Protein AF-0000000086681299 (afdb_homodimer)

Secondary structure (DSSP, 8-state):
-HHHHHHGGGG---HHHHHHHHHHHHTTTS--SEEEEEEE-TTT--EEEEEEES----HHHHHIIIIIS--TT-HHHHHHHS--EEEHHHHTTT-GGGSHHHHSGGGTTEEEEEEEEEEETTEEEEEEEEEEETTSPPP-HHHHHHHHHHHHHHHHHHHIIIIISPPP----------EEEEE-TTS-EEEEEHHHHHHHHTS-EESPPSSGGG-HHHHHHHHHHHHPPTTT-TT-GGGEEEEE-TTS-EEEEEEEEEESSSTT-EEEEEEEPPHHHHHHHHHHHTT--HHHHHHHHHHHTT--HHHHHHHTT--HHHHHHHHHHHHHHHT-SSHHHHHIIIIIHHHGGG--------GGGS---------/-HHHHHHGGGG---HHHHHHHHHHHHTTTS--SEEEEEEE-TTT--EEEEEEES----HHHHHIIIIIS--TT-HHHHHHHS--EEEHHHHTTT-GGGSHHHHSGGGTTEEEEEEEEEEETTEEEEEEEEEEETTSPPP-HHHHHHHHHHHHHHHHHHHIIIIISPPP----------EEEEE-TTS-EEEEEHHHHHHHHTS-EESPPSSGGG-HHHHHHHHHHHHPPTTT-TT-GGGEEEEE-TTS-EEEEEEEEEESSSTT-EEEEEEEPPHHHHHHHHHHHTT--HHHHHHHHHHHTT--HHHHHHHTT--HHHHHHHHHHHHHHHT-SSHHHHHIIIIIHHHGGG--------TTTS---------

Sequence (742 aa):
MRDDIARLDSHQLTWVEYTTAVADLLRPLIAFDAYCWHTVDPGTILFTGSVNRNIGCSGSWLAHHEYVVEDVNKWSFLAHSGRIVGATSIDTHGDPTRSTRHRSHESYGFGDELRVSLVVDGVYWGAAAFLRRADQPWFTEAEVRALFALAEAVGRGLRRSVVTQPAPIASAPANPGPGVVVFDERGQPESISEAAQRWIGELVEDPPPQRPSESKIVQAVAVRARLIPPGTDPLELSARARVRTRAGTWLLMYGTKLSGGPGGRTAVIIHPATPQDVAPVVALSYGLTDRESQVAMQCIQGRATKEIAQALAMSPYTVQDHLKSIFDKTGVRTRGELVGQIFLDHYATRWEAPASTPPGLLVRAITAGTPMRDDIARLDSHQLTWVEYTTAVADLLRPLIAFDAYCWHTVDPGTILFTGSVNRNIGCSGSWLAHHEYVVEDVNKWSFLAHSGRIVGATSIDTHGDPTRSTRHRSHESYGFGDELRVSLVVDGVYWGAAAFLRRADQPWFTEAEVRALFALAEAVGRGLRRSVVTQPAPIASAPANPGPGVVVFDERGQPESISEAAQRWIGELVEDPPPQRPSESKIVQAVAVRARLIPPGTDPLELSARARVRTRAGTWLLMYGTKLSGGPGGRTAVIIHPATPQDVAPVVALSYGLTDRESQVAMQCIQGRATKEIAQALAMSPYTVQDHLKSIFDKTGVRTRGELVGQIFLDHYATRWEAPASTPPGLLVRAITAGTP

Foldseek 3Di:
DLVVLLVVLVVLDALQVSVVVVVVVCCVVDPFDWKKKFWFFLVQRFTQAMAIDPADDWLLVVLCQQPPDDFPPRQVCLLPVVLQKDKLCVRVVRDSVRGPVCVDPRNPQWCMKIKGFQAELSTTTIIMMGTHGNVDDGDDPSSRVVCVVNRPSSSLSSLCSFQPRFFDPPQQPAFPFKWKWKADQVLHTDDIDPNLQVQLVQGHYVVRDPDSSRRNRNSNLQVLQLPDDPPPCVVQVSSWGWHAGNRGFTKIKHKHFDDPDDGRMIMIMIGTDALVRCLVSNCVSLVQDPVLSLLLVCLLVVDDLVRSCVVVVHDSVVSVVSVVVSCVSQVHDDSVVSNCSSHVSNPVNNPDDDPPPPVPVPPPDPPPDDD/DLVVLLVVLVVLDALQVSVVVVVVVCCVVDPFDWKKKFWFFLVQRFTQAMAIDPADDWLLVVLCQQPPDDFPPRQVCLLVVVLQKDKQCVRVVRDSVRGPVCVDPRNPQWCMKIKGFAAELSTTTIIMIGTHGNVDDGDDPVSRVVCVVNRPSSSLSSLCSFQPRFFDPPQQPAFPFKWKWKADQVLHTDDIDPNLQVQLVQGHYVVRDPDSSRRNRNSNLQVLQLPDDPPPCVVQVSSWGWHAGNRGFTKIKHKHFDDPDDGRMIMIMIGTDALVRCLVSNCVSLVQDPVLSLLLSCLLVVDDLVRSCVVVVHDSVVSVVSVVVSCVSQVHDDSVVSNCSSHVSNPVNNPDDPPPPPPPPPPPPPPPDDD

Structure (mmCIF, N/CA/C/O backbone):
data_AF-0000000086681299-model_v1
#
loop_
_entity.id
_entity.type
_entity.pdbx_description
1 polymer 'Helix-turn-helix transcriptional regulator'
#
loop_
_atom_site.group_PDB
_atom_site.id
_atom_site.type_symbol
_atom_site.label_atom_id
_atom_site.label_alt_id
_atom_site.label_comp_id
_atom_site.label_asym_id
_atom_site.label_entity_id
_atom_site.label_seq_id
_atom_site.pdbx_PDB_ins_code
_atom_site.Cartn_x
_atom_site.Cartn_y
_atom_site.Cartn_z
_atom_site.occupancy
_atom_site.B_iso_or_equiv
_atom_site.auth_seq_id
_atom_site.auth_comp_id
_atom_site.auth_asym_id
_atom_site.auth_atom_id
_atom_site.pdbx_PDB_model_num
ATOM 1 N N . MET A 1 1 ? -11.977 41.406 11.5 1 86.19 1 MET A N 1
ATOM 2 C CA . MET A 1 1 ? -10.977 40.5 10.898 1 86.19 1 MET A CA 1
ATOM 3 C C . MET A 1 1 ? -11.391 39.031 11.039 1 86.19 1 MET A C 1
ATOM 5 O O . MET A 1 1 ? -11.352 38.281 10.062 1 86.19 1 MET A O 1
ATOM 9 N N . ARG A 1 2 ? -11.914 38.719 12.188 1 86.38 2 ARG A N 1
ATOM 10 C CA . ARG A 1 2 ? -12.391 37.344 12.391 1 86.38 2 ARG A CA 1
ATOM 11 C C . ARG A 1 2 ? -13.516 37.031 11.422 1 86.38 2 ARG A C 1
ATOM 13 O O . ARG A 1 2 ? -13.531 35.938 10.82 1 86.38 2 ARG A O 1
ATOM 20 N N . ASP A 1 3 ? -14.336 38 11.273 1 88.19 3 ASP A N 1
ATOM 21 C CA . ASP A 1 3 ? -15.469 37.812 10.367 1 88.19 3 ASP A CA 1
ATOM 22 C C . ASP A 1 3 ? -14.992 37.719 8.922 1 88.19 3 ASP A C 1
ATOM 24 O O . ASP A 1 3 ? -15.547 36.938 8.133 1 88.19 3 ASP A O 1
ATOM 28 N N . ASP A 1 4 ? -14.031 38.5 8.602 1 90.5 4 ASP A N 1
ATOM 29 C CA . ASP A 1 4 ? -13.469 38.469 7.25 1 90.5 4 ASP A CA 1
ATOM 30 C C . ASP A 1 4 ? -12.844 37.094 6.957 1 90.5 4 ASP A C 1
ATOM 32 O O . ASP A 1 4 ? -13 36.562 5.855 1 90.5 4 ASP A O 1
ATOM 36 N N . ILE A 1 5 ? -12.203 36.531 7.938 1 91.94 5 ILE A N 1
ATOM 37 C CA . ILE A 1 5 ? -11.578 35.219 7.801 1 91.94 5 ILE A CA 1
ATOM 38 C C . ILE A 1 5 ? -12.656 34.156 7.664 1 91.94 5 ILE A C 1
ATOM 40 O O . ILE A 1 5 ? -12.562 33.281 6.805 1 91.94 5 ILE A O 1
ATOM 44 N N . ALA A 1 6 ? -13.672 34.312 8.43 1 88.56 6 ALA A N 1
ATOM 45 C CA . ALA A 1 6 ? -14.773 33.344 8.383 1 88.56 6 ALA A CA 1
ATOM 46 C C . ALA A 1 6 ? -15.477 33.406 7.031 1 88.56 6 ALA A C 1
ATOM 48 O O . ALA A 1 6 ? -15.938 32.375 6.539 1 88.56 6 ALA A O 1
ATOM 49 N N . ARG A 1 7 ? -15.484 34.5 6.414 1 88.5 7 ARG A N 1
ATOM 50 C CA . ARG A 1 7 ? -16.172 34.688 5.141 1 88.5 7 ARG A CA 1
ATOM 51 C C . ARG A 1 7 ? -15.445 33.969 4.016 1 88.5 7 ARG A C 1
ATOM 53 O O . ARG A 1 7 ? -16.047 33.656 2.98 1 88.5 7 ARG A O 1
ATOM 60 N N . LEU A 1 8 ? -14.188 33.719 4.211 1 89.25 8 LEU A N 1
ATOM 61 C CA . LEU A 1 8 ? -13.43 33 3.191 1 89.25 8 LEU A CA 1
ATOM 62 C C . LEU A 1 8 ? -14 31.609 2.971 1 89.25 8 LEU A C 1
ATOM 64 O O . LEU A 1 8 ? -13.789 31.016 1.914 1 89.25 8 LEU A O 1
ATOM 68 N N . ASP A 1 9 ? -14.648 31.078 3.992 1 82.12 9 ASP A N 1
ATOM 69 C CA . ASP A 1 9 ? -15.219 29.734 3.932 1 82.12 9 ASP A CA 1
ATOM 70 C C . ASP A 1 9 ? -16.188 29.594 2.76 1 82.12 9 ASP A C 1
ATOM 72 O O . ASP A 1 9 ? -16.312 28.516 2.168 1 82.12 9 ASP A O 1
ATOM 76 N N . SER A 1 10 ? -16.766 30.625 2.447 1 76.38 10 SER A N 1
ATOM 77 C CA . SER A 1 10 ? -17.797 30.594 1.412 1 76.38 10 SER A CA 1
ATOM 78 C C . SER A 1 10 ? -17.188 30.531 0.02 1 76.38 10 SER A C 1
ATOM 80 O O . SER A 1 10 ? -17.859 30.219 -0.956 1 76.38 10 SER A O 1
ATOM 82 N N . HIS A 1 11 ? -15.961 30.672 -0.155 1 80.94 11 HIS A N 1
ATOM 83 C CA . HIS A 1 11 ? -15.32 30.781 -1.46 1 80.94 11 HIS A CA 1
ATOM 84 C C . HIS A 1 11 ? -14.812 29.438 -1.949 1 80.94 11 HIS A C 1
ATOM 86 O O . HIS A 1 11 ? -14.32 29.312 -3.072 1 80.94 11 HIS A O 1
ATOM 92 N N . GLN A 1 12 ? -14.906 28.344 -1.275 1 81.12 12 GLN A N 1
ATOM 93 C CA . GLN A 1 12 ? -14.461 27 -1.65 1 81.12 12 GLN A CA 1
ATOM 94 C C . GLN A 1 12 ? -13.016 27.016 -2.139 1 81.12 12 GLN A C 1
ATOM 96 O O . GLN A 1 12 ? -12.711 26.5 -3.213 1 81.12 12 GLN A O 1
ATOM 101 N N . LEU A 1 13 ? -12.172 27.672 -1.389 1 87.44 13 LEU A N 1
ATOM 102 C CA . LEU A 1 13 ? -10.758 27.828 -1.725 1 87.44 13 LEU A CA 1
ATOM 103 C C . LEU A 1 13 ? -9.984 26.547 -1.395 1 87.44 13 LEU A C 1
ATOM 105 O O . LEU A 1 13 ? -10.297 25.875 -0.414 1 87.44 13 LEU A O 1
ATOM 109 N N . THR A 1 14 ? -9 26.234 -2.273 1 90.06 14 THR A N 1
ATOM 110 C CA . THR A 1 14 ? -8 25.266 -1.833 1 90.06 14 THR A CA 1
ATOM 111 C C . THR A 1 14 ? -7.246 25.781 -0.613 1 90.06 14 THR A C 1
ATOM 113 O O . THR A 1 14 ? -7.273 26.984 -0.322 1 90.06 14 THR A O 1
ATOM 116 N N . TRP A 1 15 ? -6.613 24.922 0.07 1 92.25 15 TRP A N 1
ATOM 117 C CA . TRP A 1 15 ? -5.969 25.438 1.273 1 92.25 15 TRP A CA 1
ATOM 118 C C . TRP A 1 15 ? -4.785 26.328 0.917 1 92.25 15 TRP A C 1
ATOM 120 O O . TRP A 1 15 ? -4.402 27.203 1.699 1 92.25 15 TRP A O 1
ATOM 130 N N . VAL A 1 16 ? -4.246 26.219 -0.31 1 94.56 16 VAL A N 1
ATOM 131 C CA . VAL A 1 16 ? -3.205 27.141 -0.782 1 94.56 16 VAL A CA 1
ATOM 132 C C . VAL A 1 16 ? -3.787 28.531 -0.975 1 94.56 16 VAL A C 1
ATOM 134 O O . VAL A 1 16 ? -3.229 29.516 -0.488 1 94.56 16 VAL A O 1
ATOM 137 N N . GLU A 1 17 ? -4.891 28.609 -1.626 1 93.69 17 GLU A N 1
ATOM 138 C CA . GLU A 1 17 ? -5.57 29.875 -1.828 1 93.69 17 GLU A CA 1
ATOM 139 C C . GLU A 1 17 ? -6.039 30.469 -0.501 1 93.69 17 GLU A C 1
ATOM 141 O O . GLU A 1 17 ? -5.957 31.688 -0.294 1 93.69 17 GLU A O 1
ATOM 146 N N . TYR A 1 18 ? -6.562 29.578 0.286 1 95.12 18 TYR A N 1
ATOM 147 C CA . TYR A 1 18 ? -7.059 30.016 1.585 1 95.12 18 TYR A CA 1
ATOM 148 C C . TYR A 1 18 ? -5.949 30.672 2.398 1 95.12 18 TYR A C 1
ATOM 150 O O . TYR A 1 18 ? -6.129 31.766 2.934 1 95.12 18 TYR A O 1
ATOM 158 N N . THR A 1 19 ? -4.801 30.062 2.502 1 96 19 THR A N 1
ATOM 159 C CA . THR A 1 19 ? -3.715 30.578 3.324 1 96 19 THR A CA 1
ATOM 160 C C . THR A 1 19 ? -3.154 31.859 2.729 1 96 19 THR A C 1
ATOM 162 O O . THR A 1 19 ? -2.744 32.75 3.463 1 96 19 THR A O 1
ATOM 165 N N . THR A 1 20 ? -3.145 31.984 1.43 1 96 20 THR A N 1
ATOM 166 C CA . THR A 1 20 ? -2.75 33.219 0.782 1 96 20 THR A CA 1
ATOM 167 C C . THR A 1 20 ? -3.721 34.344 1.13 1 96 20 THR A C 1
ATOM 169 O O . THR A 1 20 ? -3.303 35.469 1.465 1 96 20 THR A O 1
ATOM 172 N N . ALA A 1 21 ? -4.973 34.031 1.069 1 96.94 21 ALA A N 1
ATOM 173 C CA . ALA A 1 21 ? -5.996 35.031 1.4 1 96.94 21 ALA A CA 1
ATOM 174 C C . ALA A 1 21 ? -5.891 35.469 2.859 1 96.94 21 ALA A C 1
ATOM 176 O O . ALA A 1 21 ? -6.047 36.625 3.176 1 96.94 21 ALA A O 1
ATOM 177 N N . VAL A 1 22 ? -5.645 34.5 3.729 1 97.75 22 VAL A N 1
ATOM 178 C CA . VAL A 1 22 ? -5.508 34.812 5.148 1 97.75 22 VAL A CA 1
ATOM 179 C C . VAL A 1 22 ? -4.285 35.719 5.363 1 97.75 22 VAL A C 1
ATOM 181 O O . VAL A 1 22 ? -4.344 36.688 6.125 1 97.75 22 VAL A O 1
ATOM 184 N N . ALA A 1 23 ? -3.174 35.406 4.707 1 97.62 23 ALA A N 1
ATOM 185 C CA . ALA A 1 23 ? -1.97 36.219 4.82 1 97.62 23 ALA A CA 1
ATOM 186 C C . ALA A 1 23 ? -2.238 37.656 4.375 1 97.62 23 ALA A C 1
ATOM 188 O O . ALA A 1 23 ? -1.783 38.594 5.016 1 97.62 23 ALA A O 1
ATOM 189 N N . ASP A 1 24 ? -2.971 37.812 3.334 1 96.62 24 ASP A N 1
ATOM 190 C CA . ASP A 1 24 ? -3.311 39.125 2.83 1 96.62 24 ASP A CA 1
ATOM 191 C C . ASP A 1 24 ? -4.176 39.906 3.83 1 96.62 24 ASP A C 1
ATOM 193 O O . ASP A 1 24 ? -4.004 41.094 4.012 1 96.62 24 ASP A O 1
ATOM 197 N N . LEU A 1 25 ? -5.043 39.188 4.453 1 96.44 25 LEU A N 1
ATOM 198 C CA . LEU A 1 25 ? -5.926 39.781 5.441 1 96.44 25 LEU A CA 1
ATOM 199 C C . LEU A 1 25 ? -5.145 40.188 6.691 1 96.44 25 LEU A C 1
ATOM 201 O O . LEU A 1 25 ? -5.5 41.156 7.371 1 96.44 25 LEU A O 1
ATOM 205 N N . LEU A 1 26 ? -4.059 39.5 6.992 1 96.94 26 LEU A N 1
ATOM 206 C CA . LEU A 1 26 ? -3.299 39.719 8.211 1 96.94 26 LEU A CA 1
ATOM 207 C C . LEU A 1 26 ? -2.334 40.875 8.047 1 96.94 26 LEU A C 1
ATOM 209 O O . LEU A 1 26 ? -1.923 41.5 9.039 1 96.94 26 LEU A O 1
ATOM 213 N N . ARG A 1 27 ? -2.027 41.281 6.887 1 95.62 27 ARG A N 1
ATOM 214 C CA . ARG A 1 27 ? -0.952 42.219 6.586 1 95.62 27 ARG A CA 1
ATOM 215 C C . ARG A 1 27 ? -1.205 43.562 7.246 1 95.62 27 ARG A C 1
ATOM 217 O O . ARG A 1 27 ? -0.285 44.156 7.797 1 95.62 27 ARG A O 1
ATOM 224 N N . PRO A 1 28 ? -2.434 44.031 7.219 1 94.25 28 PRO A N 1
ATOM 225 C CA . PRO A 1 28 ? -2.678 45.344 7.848 1 94.25 28 PRO A CA 1
ATOM 226 C C . PRO A 1 28 ? -2.521 45.281 9.367 1 94.25 28 PRO A C 1
ATOM 228 O O . PRO A 1 28 ? -2.25 46.312 9.992 1 94.25 28 PRO A O 1
ATOM 231 N N . LEU A 1 29 ? -2.643 44.156 9.938 1 95.31 29 LEU A N 1
ATOM 232 C CA . LEU A 1 29 ? -2.592 44 11.391 1 95.31 29 LEU A CA 1
ATOM 233 C C . LEU A 1 29 ? -1.182 43.656 11.852 1 95.31 29 LEU A C 1
ATOM 235 O O . LEU A 1 29 ? -0.729 44.125 12.898 1 95.31 29 LEU A O 1
ATOM 239 N N . ILE A 1 30 ? -0.556 42.812 11.141 1 97.25 30 ILE A N 1
ATOM 240 C CA . ILE A 1 30 ? 0.785 42.312 11.43 1 97.25 30 ILE A CA 1
ATOM 241 C C . ILE A 1 30 ? 1.643 42.375 10.172 1 97.25 30 ILE A C 1
ATOM 243 O O . ILE A 1 30 ? 1.448 41.594 9.234 1 97.25 30 ILE A O 1
ATOM 247 N N . ALA A 1 31 ? 2.586 43.281 10.281 1 97.25 31 ALA A N 1
ATOM 248 C CA . ALA A 1 31 ? 3.488 43.406 9.133 1 97.25 31 ALA A CA 1
ATOM 249 C C . ALA A 1 31 ? 4.516 42.281 9.133 1 97.25 31 ALA A C 1
ATOM 251 O O . ALA A 1 31 ? 5.074 41.938 10.172 1 97.25 31 ALA A O 1
ATOM 252 N N . PHE A 1 32 ? 4.707 41.688 8.008 1 98.44 32 PHE A N 1
ATOM 253 C CA . PHE A 1 32 ? 5.711 40.656 7.832 1 98.44 32 PHE A CA 1
ATOM 254 C C . PHE A 1 32 ? 6.273 40.688 6.414 1 98.44 32 PHE A C 1
ATOM 256 O O . PHE A 1 32 ? 5.648 41.219 5.504 1 98.44 32 PHE A O 1
ATOM 263 N N . ASP A 1 33 ? 7.449 40.062 6.223 1 98.19 33 ASP A N 1
ATOM 264 C CA . ASP A 1 33 ? 8.156 40.062 4.945 1 98.19 33 ASP A CA 1
ATOM 265 C C . ASP A 1 33 ? 8.062 38.719 4.25 1 98.19 33 ASP A C 1
ATOM 267 O O . ASP A 1 33 ? 8.227 38.625 3.031 1 98.19 33 ASP A O 1
ATOM 271 N N . ALA A 1 34 ? 7.902 37.656 4.984 1 98.12 34 ALA A N 1
ATOM 272 C CA . ALA A 1 34 ? 7.805 36.281 4.48 1 98.12 34 ALA A CA 1
ATOM 273 C C . ALA A 1 34 ? 6.875 35.438 5.355 1 98.12 34 ALA A C 1
ATOM 275 O O . ALA A 1 34 ? 6.547 35.844 6.477 1 98.12 34 ALA A O 1
ATOM 276 N N . TYR A 1 35 ? 6.367 34.375 4.836 1 98.19 35 TYR A N 1
ATOM 277 C CA . TYR A 1 35 ? 5.559 33.469 5.66 1 98.19 35 TYR A CA 1
ATOM 278 C C . TYR A 1 35 ? 5.574 32.062 5.109 1 98.19 35 TYR A C 1
ATOM 280 O O . TYR A 1 35 ? 5.957 31.828 3.959 1 98.19 35 TYR A O 1
ATOM 288 N N . CYS A 1 36 ? 5.254 31.109 5.922 1 98.06 36 CYS A N 1
ATOM 289 C CA . CYS A 1 36 ? 5.031 29.719 5.516 1 98.06 36 CYS A CA 1
ATOM 290 C C . CYS A 1 36 ? 3.84 29.125 6.254 1 98.06 36 CYS A C 1
ATOM 292 O O . CYS A 1 36 ? 3.502 29.562 7.355 1 98.06 36 CYS A O 1
ATOM 294 N N . TRP A 1 37 ? 3.207 28.219 5.586 1 98.38 37 TRP A N 1
ATOM 295 C CA . TRP A 1 37 ? 2.105 27.453 6.141 1 98.38 37 TRP A CA 1
ATOM 296 C C . TRP A 1 37 ? 2.354 25.953 5.965 1 98.38 37 TRP A C 1
ATOM 298 O O . TRP A 1 37 ? 2.924 25.531 4.961 1 98.38 37 TRP A O 1
ATOM 308 N N . HIS A 1 38 ? 1.93 25.188 6.922 1 98.12 38 HIS A N 1
ATOM 309 C CA . HIS A 1 38 ? 2.01 23.734 6.855 1 98.12 38 HIS A CA 1
ATOM 310 C C . HIS A 1 38 ? 0.735 23.078 7.387 1 98.12 38 HIS A C 1
ATOM 312 O O . HIS A 1 38 ? 0.163 23.547 8.375 1 98.12 38 HIS A O 1
ATOM 318 N N . THR A 1 39 ? 0.239 22.141 6.664 1 97.5 39 THR A N 1
ATOM 319 C CA . THR A 1 39 ? -0.811 21.281 7.199 1 97.5 39 THR A CA 1
ATOM 320 C C . THR A 1 39 ? -0.212 20.031 7.852 1 97.5 39 THR A C 1
ATOM 322 O O . THR A 1 39 ? 0.942 19.688 7.594 1 97.5 39 THR A O 1
ATOM 325 N N . VAL A 1 40 ? -0.998 19.406 8.75 1 96.75 40 VAL A N 1
ATOM 326 C CA . VAL A 1 40 ? -0.482 18.219 9.438 1 96.75 40 VAL A CA 1
ATOM 327 C C . VAL A 1 40 ? -1.535 17.109 9.422 1 96.75 40 VAL A C 1
ATOM 329 O O . VAL A 1 40 ? -2.727 17.391 9.25 1 96.75 40 VAL A O 1
ATOM 332 N N . ASP A 1 41 ? -1.06 15.883 9.422 1 94.56 41 ASP A N 1
ATOM 333 C CA . ASP A 1 41 ? -1.925 14.797 9.859 1 94.56 41 ASP A CA 1
ATOM 334 C C . ASP A 1 41 ? -2.221 14.898 11.352 1 94.56 41 ASP A C 1
ATOM 336 O O . ASP A 1 41 ? -1.315 14.773 12.18 1 94.56 41 ASP A O 1
ATOM 340 N N . PRO A 1 42 ? -3.494 15.148 11.734 1 90.94 42 PRO A N 1
ATOM 341 C CA . PRO A 1 42 ? -3.785 15.398 13.148 1 90.94 42 PRO A CA 1
ATOM 342 C C . PRO A 1 42 ? -3.518 14.188 14.031 1 90.94 42 PRO A C 1
ATOM 344 O O . PRO A 1 42 ? -3.424 14.312 15.25 1 90.94 42 PRO A O 1
ATOM 347 N N . GLY A 1 43 ? -3.381 13.047 13.43 1 87.44 43 GLY A N 1
ATOM 348 C CA . GLY A 1 43 ? -3.102 11.844 14.203 1 87.44 43 GLY A CA 1
ATOM 349 C C . GLY A 1 43 ? -1.638 11.695 14.57 1 87.44 43 GLY A C 1
ATOM 350 O O . GLY A 1 43 ? -1.31 11.125 15.609 1 87.44 43 GLY A O 1
ATOM 351 N N . THR A 1 44 ? -0.742 12.211 13.766 1 92.31 44 THR A N 1
ATOM 352 C CA . THR A 1 44 ? 0.684 11.992 13.984 1 92.31 44 THR A CA 1
ATOM 353 C C . THR A 1 44 ? 1.429 13.328 14.055 1 92.31 44 THR A C 1
ATOM 355 O O . THR A 1 44 ? 2.604 13.367 14.43 1 92.31 44 THR A O 1
ATOM 358 N N . ILE A 1 45 ? 0.818 14.414 13.602 1 93.62 45 ILE A N 1
ATOM 359 C CA . ILE A 1 45 ? 1.286 15.797 13.609 1 93.62 45 ILE A CA 1
ATOM 360 C C . ILE A 1 45 ? 2.381 15.977 12.555 1 93.62 45 ILE A C 1
ATOM 362 O O . ILE A 1 45 ? 3.125 16.953 12.586 1 93.62 45 ILE A O 1
ATOM 366 N N . LEU A 1 46 ? 2.543 14.961 11.75 1 96.94 46 LEU A N 1
ATOM 367 C CA . LEU A 1 46 ? 3.504 15.094 10.656 1 96.94 46 LEU A CA 1
ATOM 368 C C . LEU A 1 46 ? 2.965 16.016 9.57 1 96.94 46 LEU A C 1
ATOM 370 O O . LEU A 1 46 ? 1.768 16 9.273 1 96.94 46 LEU A O 1
ATOM 374 N N . PHE A 1 47 ? 3.857 16.75 8.961 1 97.81 47 PHE A N 1
ATOM 375 C CA . PHE A 1 47 ? 3.469 17.688 7.922 1 97.81 47 PHE A CA 1
ATOM 376 C C . PHE A 1 47 ? 2.883 16.969 6.719 1 97.81 47 PHE A C 1
ATOM 378 O O . PHE A 1 47 ? 3.381 15.914 6.32 1 97.81 47 PHE A O 1
ATOM 385 N N . THR A 1 48 ? 1.856 17.5 6.09 1 97.81 48 THR A N 1
ATOM 386 C CA . THR A 1 48 ? 1.189 16.891 4.941 1 97.81 48 THR A CA 1
ATOM 387 C C . THR A 1 48 ? 1.07 17.891 3.797 1 97.81 48 THR A C 1
ATOM 389 O O . THR A 1 48 ? 0.531 17.578 2.736 1 97.81 48 THR A O 1
ATOM 392 N N . GLY A 1 49 ? 1.525 19.109 3.951 1 97.56 49 GLY A N 1
ATOM 393 C CA . GLY A 1 49 ? 1.542 20.172 2.959 1 97.56 49 GLY A CA 1
ATOM 394 C C . GLY A 1 49 ? 2.387 21.359 3.377 1 97.56 49 GLY A C 1
ATOM 395 O O . GLY A 1 49 ? 2.676 21.531 4.562 1 97.56 49 GLY A O 1
ATOM 396 N N . SER A 1 50 ? 2.789 22.172 2.385 1 97.81 50 SER A N 1
ATOM 397 C CA . SER A 1 50 ? 3.664 23.297 2.674 1 97.81 50 SER A CA 1
ATOM 398 C C . SER A 1 50 ? 3.488 24.406 1.646 1 97.81 50 SER A C 1
ATOM 400 O O . SER A 1 50 ? 3.488 24.156 0.441 1 97.81 50 SER A O 1
ATOM 402 N N . VAL A 1 51 ? 3.268 25.562 2.1 1 97.56 51 VAL A N 1
ATOM 403 C CA . VAL A 1 51 ? 3.246 26.781 1.289 1 97.56 51 VAL A CA 1
ATOM 404 C C . VAL A 1 51 ? 4.254 27.781 1.835 1 97.56 51 VAL A C 1
ATOM 406 O O . VAL A 1 51 ? 4.207 28.141 3.014 1 97.56 51 VAL A O 1
ATOM 409 N N . ASN A 1 52 ? 5.168 28.203 1.017 1 97.19 52 ASN A N 1
ATOM 410 C CA . ASN A 1 52 ? 6.191 29.172 1.391 1 97.19 52 ASN A CA 1
ATOM 411 C C . ASN A 1 52 ? 6.188 30.375 0.457 1 97.19 52 ASN A C 1
ATOM 413 O O . ASN A 1 52 ? 6.078 30.219 -0.761 1 97.19 52 ASN A O 1
ATOM 417 N N . ARG A 1 53 ? 6.219 31.562 1.039 1 97.5 53 ARG A N 1
ATOM 418 C CA . ARG A 1 53 ? 6.344 32.781 0.277 1 97.5 53 ARG A CA 1
ATOM 419 C C . ARG A 1 53 ? 7.512 33.625 0.779 1 97.5 53 ARG A C 1
ATOM 421 O O . ARG A 1 53 ? 7.594 33.938 1.97 1 97.5 53 ARG A O 1
ATOM 428 N N . ASN A 1 54 ? 8.461 33.906 -0.127 1 95.94 54 ASN A N 1
ATOM 429 C CA . ASN A 1 54 ? 9.648 34.719 0.13 1 95.94 54 ASN A CA 1
ATOM 430 C C . ASN A 1 54 ? 10.555 34.062 1.165 1 95.94 54 ASN A C 1
ATOM 432 O O . ASN A 1 54 ? 11.281 34.75 1.89 1 95.94 54 ASN A O 1
ATOM 436 N N . ILE A 1 55 ? 10.383 32.844 1.326 1 93.06 55 ILE A N 1
ATOM 437 C CA . ILE A 1 55 ? 11.242 32.062 2.191 1 93.06 55 ILE A CA 1
ATOM 438 C C . ILE A 1 55 ? 11.289 30.609 1.687 1 93.06 55 ILE A C 1
ATOM 440 O O . ILE A 1 55 ? 10.336 30.141 1.057 1 93.06 55 ILE A O 1
ATOM 444 N N . GLY A 1 56 ? 12.469 29.984 1.887 1 89.88 56 GLY A N 1
ATOM 445 C CA . GLY A 1 56 ? 12.594 28.609 1.466 1 89.88 56 GLY A CA 1
ATOM 446 C C . GLY A 1 56 ? 13.461 27.781 2.393 1 89.88 56 GLY A C 1
ATOM 447 O O . GLY A 1 56 ? 14.391 28.297 3.016 1 89.88 56 GLY A O 1
ATOM 448 N N . CYS A 1 57 ? 13.039 26.609 2.547 1 88.25 57 CYS A N 1
ATOM 449 C CA . CYS A 1 57 ? 13.859 25.625 3.244 1 88.25 57 CYS A CA 1
ATOM 450 C C . CYS A 1 57 ? 13.68 24.234 2.635 1 88.25 57 CYS A C 1
ATOM 452 O O . CYS A 1 57 ? 12.68 23.969 1.954 1 88.25 57 CYS A O 1
ATOM 454 N N . SER A 1 58 ? 14.68 23.391 2.826 1 89.12 58 SER A N 1
ATOM 455 C CA . SER A 1 58 ? 14.57 22.016 2.369 1 89.12 58 SER A CA 1
ATOM 456 C C . SER A 1 58 ? 13.688 21.203 3.307 1 89.12 58 SER A C 1
ATOM 458 O O . SER A 1 58 ? 13.438 21.609 4.445 1 89.12 58 SER A O 1
ATOM 460 N N . GLY A 1 59 ? 13.234 20.094 2.727 1 92.94 59 GLY A N 1
ATOM 461 C CA . GLY A 1 59 ? 12.469 19.172 3.557 1 92.94 59 GLY A CA 1
ATOM 462 C C . GLY A 1 59 ? 13.273 18.609 4.715 1 92.94 59 GLY A C 1
ATOM 463 O O . GLY A 1 59 ? 12.766 18.484 5.828 1 92.94 59 GLY A O 1
ATOM 464 N N . SER A 1 60 ? 14.516 18.281 4.43 1 91.75 60 SER A N 1
ATOM 465 C CA . SER A 1 60 ? 15.375 17.734 5.473 1 91.75 60 SER A CA 1
ATOM 466 C C . SER A 1 60 ? 15.617 18.734 6.59 1 91.75 60 SER A C 1
ATOM 468 O O . SER A 1 60 ? 15.617 18.375 7.77 1 91.75 60 SER A O 1
ATOM 470 N N . TRP A 1 61 ? 15.789 19.984 6.254 1 94.06 61 TRP A N 1
ATOM 471 C CA . TRP A 1 61 ? 15.992 21.031 7.25 1 94.06 61 TRP A CA 1
ATOM 472 C C . TRP A 1 61 ? 14.758 21.203 8.125 1 94.06 61 TRP A C 1
ATOM 474 O O . TRP A 1 61 ? 14.859 21.25 9.352 1 94.06 61 TRP A O 1
ATOM 484 N N . LEU A 1 62 ? 13.633 21.328 7.477 1 95.88 62 LEU A N 1
ATOM 485 C CA . LEU A 1 62 ? 12.391 21.516 8.219 1 95.88 62 LEU A CA 1
ATOM 486 C C . LEU A 1 62 ? 12.133 20.344 9.156 1 95.88 62 LEU A C 1
ATOM 488 O O . LEU A 1 62 ? 11.789 20.547 10.328 1 95.88 62 LEU A O 1
ATOM 492 N N . ALA A 1 63 ? 12.273 19.141 8.633 1 95 63 ALA A N 1
ATOM 493 C CA . ALA A 1 63 ? 12.062 17.953 9.453 1 95 63 ALA A CA 1
ATOM 494 C C . ALA A 1 63 ? 13.023 17.922 10.641 1 95 63 ALA A C 1
ATOM 496 O O . ALA A 1 63 ? 12.633 17.609 11.758 1 95 63 ALA A O 1
ATOM 497 N N . HIS A 1 64 ? 14.227 18.266 10.414 1 94.25 64 HIS A N 1
ATOM 498 C CA . HIS A 1 64 ? 15.25 18.266 11.453 1 94.25 64 HIS A CA 1
ATOM 499 C C . HIS A 1 64 ? 14.891 19.234 12.57 1 94.25 64 HIS A C 1
ATOM 501 O O . HIS A 1 64 ? 14.938 18.891 13.75 1 94.25 64 HIS A O 1
ATOM 507 N N . HIS A 1 65 ? 14.461 20.359 12.25 1 96.19 65 HIS A N 1
ATOM 508 C CA . HIS A 1 65 ? 14.266 21.422 13.242 1 96.19 65 HIS A CA 1
ATOM 509 C C . HIS A 1 65 ? 12.906 21.297 13.922 1 96.19 65 HIS A C 1
ATOM 511 O O . HIS A 1 65 ? 12.703 21.844 15.008 1 96.19 65 HIS A O 1
ATOM 517 N N . GLU A 1 66 ? 12.008 20.594 13.305 1 96.56 66 GLU A N 1
ATOM 518 C CA . GLU A 1 66 ? 10.68 20.484 13.914 1 96.56 66 GLU A CA 1
ATOM 519 C C . GLU A 1 66 ? 10.516 19.156 14.648 1 96.56 66 GLU A C 1
ATOM 521 O O . GLU A 1 66 ? 9.734 19.062 15.594 1 96.56 66 GLU A O 1
ATOM 526 N N . TYR A 1 67 ? 11.32 18.094 14.234 1 94.94 67 TYR A N 1
ATOM 527 C CA . TYR A 1 67 ? 11.047 16.797 14.812 1 94.94 67 TYR A CA 1
ATOM 528 C C . TYR A 1 67 ? 12.273 16.234 15.516 1 94.94 67 TYR A C 1
ATOM 530 O O . TYR A 1 67 ? 12.172 15.305 16.328 1 94.94 67 TYR A O 1
ATOM 538 N N . VAL A 1 68 ? 13.422 16.75 15.273 1 94.12 68 VAL A N 1
ATOM 539 C CA . VAL A 1 68 ? 14.625 16.094 15.773 1 94.12 68 VAL A CA 1
ATOM 540 C C . VAL A 1 68 ? 15.227 16.906 16.906 1 94.12 68 VAL A C 1
ATOM 542 O O . VAL A 1 68 ? 15.352 16.422 18.047 1 94.12 68 VAL A O 1
ATOM 545 N N . VAL A 1 69 ? 15.445 18.188 16.672 1 95.19 69 VAL A N 1
ATOM 546 C CA . VAL A 1 69 ? 16.188 18.969 17.656 1 95.19 69 VAL A CA 1
ATOM 547 C C . VAL A 1 69 ? 15.219 19.797 18.5 1 95.19 69 VAL A C 1
ATOM 549 O O . VAL A 1 69 ? 14.117 20.109 18.062 1 95.19 69 VAL A O 1
ATOM 552 N N . GLU A 1 70 ? 15.68 20.125 19.625 1 95.25 70 GLU A N 1
ATOM 553 C CA . GLU A 1 70 ? 14.922 21.047 20.469 1 95.25 70 GLU A CA 1
ATOM 554 C C . GLU A 1 70 ? 15.148 22.5 20.031 1 95.25 70 GLU A C 1
ATOM 556 O O . GLU A 1 70 ? 16.25 22.875 19.656 1 95.25 70 GLU A O 1
ATOM 561 N N . ASP A 1 71 ? 14.133 23.219 20.125 1 97.31 71 ASP A N 1
ATOM 562 C CA . ASP A 1 71 ? 14.195 24.641 19.766 1 97.31 71 ASP A CA 1
ATOM 563 C C . ASP A 1 71 ? 13.039 25.422 20.406 1 97.31 71 ASP A C 1
ATOM 565 O O . ASP A 1 71 ? 12.125 24.812 20.969 1 97.31 71 ASP A O 1
ATOM 569 N N . VAL A 1 72 ? 13.164 26.719 20.328 1 96.69 72 VAL A N 1
ATOM 570 C CA . VAL A 1 72 ? 12.117 27.594 20.844 1 96.69 72 VAL A CA 1
ATOM 571 C C . VAL A 1 72 ? 10.922 27.578 19.891 1 96.69 72 VAL A C 1
ATOM 573 O O . VAL A 1 72 ? 11.094 27.578 18.672 1 96.69 72 VAL A O 1
ATOM 576 N N . ASN A 1 73 ? 9.766 27.531 20.469 1 97.44 73 ASN A N 1
ATOM 577 C CA . ASN A 1 73 ? 8.5 27.719 19.766 1 97.44 73 ASN A CA 1
ATOM 578 C C . ASN A 1 73 ? 8.328 26.688 18.641 1 97.44 73 ASN A C 1
ATOM 580 O O . ASN A 1 73 ? 7.922 27.047 17.531 1 97.44 73 ASN A O 1
ATOM 584 N N . LYS A 1 74 ? 8.711 25.453 18.859 1 97.5 74 LYS A N 1
ATOM 585 C CA . LYS A 1 74 ? 8.289 24.422 17.922 1 97.5 74 LYS A CA 1
ATOM 586 C C . LYS A 1 74 ? 6.766 24.344 17.828 1 97.5 74 LYS A C 1
ATOM 588 O O . LYS A 1 74 ? 6.07 24.484 18.844 1 97.5 74 LYS A O 1
ATOM 593 N N . TRP A 1 75 ? 6.363 24.125 16.641 1 97.44 75 TRP A N 1
ATOM 594 C CA . TRP A 1 75 ? 4.918 24.172 16.438 1 97.44 75 TRP A CA 1
ATOM 595 C C . TRP A 1 75 ? 4.219 23.094 17.266 1 97.44 75 TRP A C 1
ATOM 597 O O . TRP A 1 75 ? 3.141 23.344 17.812 1 97.44 75 TRP A O 1
ATOM 607 N N . SER A 1 76 ? 4.832 21.906 17.375 1 94.19 76 SER A N 1
ATOM 608 C CA . SER A 1 76 ? 4.227 20.859 18.188 1 94.19 76 SER A CA 1
ATOM 609 C C . SER A 1 76 ? 4.125 21.281 19.656 1 94.19 76 SER A C 1
ATOM 611 O O . SER A 1 76 ? 3.131 20.984 20.312 1 94.19 76 SER A O 1
ATOM 613 N N . PHE A 1 77 ? 5.102 21.984 20.188 1 94.38 77 PHE A N 1
ATOM 614 C CA . PHE A 1 77 ? 5.082 22.5 21.547 1 94.38 77 PHE A CA 1
ATOM 615 C C . PHE A 1 77 ? 3.988 23.531 21.719 1 94.38 77 PHE A C 1
ATOM 617 O O . PHE A 1 77 ? 3.217 23.484 22.688 1 94.38 77 PHE A O 1
ATOM 624 N N . LEU A 1 78 ? 3.926 24.469 20.781 1 96.06 78 LEU A N 1
ATOM 625 C CA . LEU A 1 78 ? 2.91 25.516 20.844 1 96.06 78 LEU A CA 1
ATOM 626 C C . LEU A 1 78 ? 1.509 24.906 20.828 1 96.06 78 LEU A C 1
ATOM 628 O O . LEU A 1 78 ? 0.641 25.328 21.609 1 96.06 78 LEU A O 1
ATOM 632 N N . ALA A 1 79 ? 1.342 23.922 20.016 1 94.12 79 ALA A N 1
ATOM 633 C CA . ALA A 1 79 ? 0.04 23.266 19.906 1 94.12 79 ALA A CA 1
ATOM 634 C C . ALA A 1 79 ? -0.34 22.594 21.219 1 94.12 79 ALA A C 1
ATOM 636 O O . ALA A 1 79 ? -1.48 22.703 21.688 1 94.12 79 ALA A O 1
ATOM 637 N N . HIS A 1 80 ? 0.589 22 21.844 1 90.44 80 HIS A N 1
ATOM 638 C CA . HIS A 1 80 ? 0.313 21.172 23.016 1 90.44 80 HIS A CA 1
ATOM 639 C C . HIS A 1 80 ? 0.291 22 24.297 1 90.44 80 HIS A C 1
ATOM 641 O O . HIS A 1 80 ? -0.377 21.641 25.266 1 90.44 80 HIS A O 1
ATOM 647 N N . SER A 1 81 ? 1.036 23.047 24.344 1 87.81 81 SER A N 1
ATOM 648 C CA . SER A 1 81 ? 1.176 23.844 25.562 1 87.81 81 SER A CA 1
ATOM 649 C C . SER A 1 81 ? -0.023 24.766 25.75 1 87.81 81 SER A C 1
ATOM 651 O O . SER A 1 81 ? -0.238 25.297 26.844 1 87.81 81 SER A O 1
ATOM 653 N N . GLY A 1 82 ? -0.758 25.031 24.734 1 84.31 82 GLY A N 1
ATOM 654 C CA . GLY A 1 82 ? -1.877 25.953 24.812 1 84.31 82 GLY A CA 1
ATOM 655 C C . GLY A 1 82 ? -1.482 27.391 24.516 1 84.31 82 GLY A C 1
ATOM 656 O O . GLY A 1 82 ? -2.344 28.25 24.281 1 84.31 82 GLY A O 1
ATOM 657 N N . ARG A 1 83 ? -0.262 27.828 24.547 1 89.56 83 ARG A N 1
ATOM 658 C CA . ARG A 1 83 ? 0.181 29.156 24.125 1 89.56 83 ARG A CA 1
ATOM 659 C C . ARG A 1 83 ? -0.126 29.391 22.656 1 89.56 83 ARG A C 1
ATOM 661 O O . ARG A 1 83 ? -0.624 30.469 22.281 1 89.56 83 ARG A O 1
ATOM 668 N N . ILE A 1 84 ? 0.007 28.531 21.75 1 95.5 84 ILE A N 1
ATOM 669 C CA . ILE A 1 84 ? -0.31 28.281 20.344 1 95.5 84 ILE A CA 1
ATOM 670 C C . ILE A 1 84 ? 0.408 29.297 19.469 1 95.5 84 ILE A C 1
ATOM 672 O O . ILE A 1 84 ? 0.511 29.109 18.25 1 95.5 84 ILE A O 1
ATOM 676 N N . VAL A 1 85 ? 0.766 30.594 20.078 1 98.31 85 VAL A N 1
ATOM 677 C CA . VAL A 1 85 ? 1.501 31.594 19.312 1 98.31 85 VAL A CA 1
ATOM 678 C C . VAL A 1 85 ? 2.768 31.984 20.078 1 98.31 85 VAL A C 1
ATOM 680 O O . VAL A 1 85 ? 2.75 32.125 21.297 1 98.31 85 VAL A O 1
ATOM 683 N N . GLY A 1 86 ? 3.859 32.188 19.344 1 98.44 86 GLY A N 1
ATOM 684 C CA . GLY A 1 86 ? 5.098 32.625 19.938 1 98.44 86 GLY A CA 1
ATOM 685 C C . GLY A 1 86 ? 6 33.375 18.984 1 98.44 86 GLY A C 1
ATOM 686 O O . GLY A 1 86 ? 6.066 33.031 17.797 1 98.44 86 GLY A O 1
ATOM 687 N N . ALA A 1 87 ? 6.633 34.375 19.484 1 98.62 87 ALA A N 1
ATOM 688 C CA . ALA A 1 87 ? 7.656 35.094 18.719 1 98.62 87 ALA A CA 1
ATOM 689 C C . ALA A 1 87 ? 9.055 34.75 19.234 1 98.62 87 ALA A C 1
ATOM 691 O O . ALA A 1 87 ? 9.281 34.688 20.453 1 98.62 87 ALA A O 1
ATOM 692 N N . THR A 1 88 ? 9.961 34.531 18.297 1 98.31 88 THR A N 1
ATOM 693 C CA . THR A 1 88 ? 11.305 34.094 18.672 1 98.31 88 THR A CA 1
ATOM 694 C C . THR A 1 88 ? 11.984 35.156 19.547 1 98.31 88 THR A C 1
ATOM 696 O O . THR A 1 88 ? 12.578 34.812 20.578 1 98.31 88 THR A O 1
ATOM 699 N N . SER A 1 89 ? 11.898 36.469 19.266 1 98.25 89 SER A N 1
ATOM 700 C CA . SER A 1 89 ? 12.539 37.531 20.031 1 98.25 89 SER A CA 1
ATOM 701 C C . SER A 1 89 ? 11.992 37.562 21.453 1 98.25 89 SER A C 1
ATOM 703 O O . SER A 1 89 ? 12.758 37.719 22.406 1 98.25 89 SER A O 1
ATOM 705 N N . ILE A 1 90 ? 10.734 37.438 21.562 1 98.44 90 ILE A N 1
ATOM 706 C CA . ILE A 1 90 ? 10.078 37.5 22.859 1 98.44 90 ILE A CA 1
ATOM 707 C C . ILE A 1 90 ? 10.438 36.281 23.703 1 98.44 90 ILE A C 1
ATOM 709 O O . ILE A 1 90 ? 10.859 36.406 24.859 1 98.44 90 ILE A O 1
ATOM 713 N N . ASP A 1 91 ? 10.398 35.125 23.125 1 97.81 91 ASP A N 1
ATOM 714 C CA . ASP A 1 91 ? 10.508 33.906 23.875 1 97.81 91 ASP A CA 1
ATOM 715 C C . ASP A 1 91 ? 11.969 33.562 24.156 1 97.81 91 ASP A C 1
ATOM 717 O O . ASP A 1 91 ? 12.258 32.688 24.969 1 97.81 91 ASP A O 1
ATOM 721 N N . THR A 1 92 ? 12.867 34.25 23.484 1 97.94 92 THR A N 1
ATOM 722 C CA . THR A 1 92 ? 14.289 34.125 23.781 1 97.94 92 THR A CA 1
ATOM 723 C C . THR A 1 92 ? 14.766 35.281 24.656 1 97.94 92 THR A C 1
ATOM 725 O O . THR A 1 92 ? 15.961 35.469 24.859 1 97.94 92 THR A O 1
ATOM 728 N N . HIS A 1 93 ? 13.852 36.094 25.078 1 97.12 93 HIS A N 1
ATOM 729 C CA . HIS A 1 93 ? 14.125 37.25 25.938 1 97.12 93 HIS A CA 1
ATOM 730 C C . HIS A 1 93 ? 15.141 38.188 25.297 1 97.12 93 HIS A C 1
ATOM 732 O O . HIS A 1 93 ? 16.109 38.594 25.938 1 97.12 93 HIS A O 1
ATOM 738 N N . GLY A 1 94 ? 15 38.312 24.078 1 96.94 94 GLY A N 1
ATOM 739 C CA . GLY A 1 94 ? 15.773 39.312 23.359 1 96.94 94 GLY A CA 1
ATOM 740 C C . GLY A 1 94 ? 17.047 38.781 22.766 1 96.94 94 GLY A C 1
ATOM 741 O O . GLY A 1 94 ? 17.906 39.531 22.312 1 96.94 94 GLY A O 1
ATOM 742 N N . ASP A 1 95 ? 17.203 37.469 22.719 1 97.5 95 ASP A N 1
ATOM 743 C CA . ASP A 1 95 ? 18.375 36.812 22.094 1 97.5 95 ASP A CA 1
ATOM 744 C C . ASP A 1 95 ? 17.953 35.719 21.125 1 97.5 95 ASP A C 1
ATOM 746 O O . ASP A 1 95 ? 18.141 34.531 21.406 1 97.5 95 ASP A O 1
ATOM 750 N N . PRO A 1 96 ? 17.594 36.156 19.922 1 96.38 96 PRO A N 1
ATOM 751 C CA . PRO A 1 96 ? 17.078 35.188 18.969 1 96.38 96 PRO A CA 1
ATOM 752 C C . PRO A 1 96 ? 18.094 34.094 18.625 1 96.38 96 PRO A C 1
ATOM 754 O O . PRO A 1 96 ? 17.734 33.031 18.125 1 96.38 96 PRO A O 1
ATOM 757 N N . THR A 1 97 ? 19.359 34.281 18.938 1 94.62 97 THR A N 1
ATOM 758 C CA . THR A 1 97 ? 20.391 33.312 18.609 1 94.62 97 THR A CA 1
ATOM 759 C C . THR A 1 97 ? 20.266 32.062 19.469 1 94.62 97 THR A C 1
ATOM 761 O O . THR A 1 97 ? 20.875 31.047 19.188 1 94.62 97 THR A O 1
ATOM 764 N N . ARG A 1 98 ? 19.422 32.094 20.422 1 96.69 98 ARG A N 1
ATOM 765 C CA . ARG A 1 98 ? 19.125 30.938 21.234 1 96.69 98 ARG A CA 1
ATOM 766 C C . ARG A 1 98 ? 18.312 29.906 20.453 1 96.69 98 ARG A C 1
ATOM 768 O O . ARG A 1 98 ? 18.219 28.75 20.859 1 96.69 98 ARG A O 1
ATOM 775 N N . SER A 1 99 ? 17.703 30.312 19.406 1 97.31 99 SER A N 1
ATOM 776 C CA . SER A 1 99 ? 17 29.422 18.5 1 97.31 99 SER A CA 1
ATOM 777 C C . SER A 1 99 ? 17.953 28.812 17.469 1 97.31 99 SER A C 1
ATOM 779 O O . SER A 1 99 ? 18.641 29.547 16.75 1 97.31 99 SER A O 1
ATOM 781 N N . THR A 1 100 ? 17.938 27.484 17.406 1 96.56 100 THR A N 1
ATOM 782 C CA . THR A 1 100 ? 18.75 26.797 16.422 1 96.56 100 THR A CA 1
ATOM 783 C C . THR A 1 100 ? 18.312 27.156 15.008 1 96.56 100 THR A C 1
ATOM 785 O O . THR A 1 100 ? 19.141 27.266 14.102 1 96.56 100 THR A O 1
ATOM 788 N N . ARG A 1 101 ? 17.031 27.375 14.734 1 95.94 101 ARG A N 1
ATOM 789 C CA . ARG A 1 101 ? 16.516 27.812 13.43 1 95.94 101 ARG A CA 1
ATOM 790 C C . ARG A 1 101 ? 17.078 29.172 13.039 1 95.94 101 ARG A C 1
ATOM 792 O O . ARG A 1 101 ? 17.516 29.359 11.906 1 95.94 101 ARG A O 1
ATOM 799 N N . HIS A 1 102 ? 17.125 30.062 14 1 96 102 HIS A N 1
ATOM 800 C CA . HIS A 1 102 ? 17.594 31.406 13.734 1 96 102 HIS A CA 1
ATOM 801 C C . HIS A 1 102 ? 19.062 31.422 13.344 1 96 102 HIS A C 1
ATOM 803 O O . HIS A 1 102 ? 19.5 32.25 12.539 1 96 102 HIS A O 1
ATOM 809 N N . ARG A 1 103 ? 19.797 30.484 13.906 1 95.62 103 ARG A N 1
ATOM 810 C CA . ARG A 1 103 ? 21.234 30.422 13.648 1 95.62 103 ARG A CA 1
ATOM 811 C C . ARG A 1 103 ? 21.516 29.734 12.32 1 95.62 103 ARG A C 1
ATOM 813 O O . ARG A 1 103 ? 22.641 29.781 11.812 1 95.62 103 ARG A O 1
ATOM 820 N N . SER A 1 104 ? 20.531 29.141 11.773 1 94.31 104 SER A N 1
ATOM 821 C CA . SER A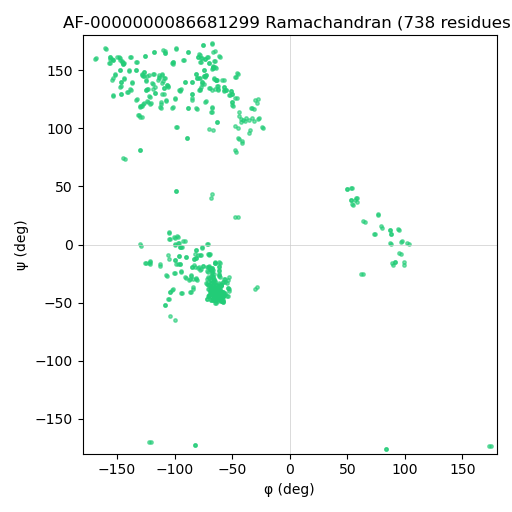 1 104 ? 20.734 28.344 10.562 1 94.31 104 SER A CA 1
ATOM 822 C C . SER A 1 104 ? 20.828 29.25 9.328 1 94.31 104 SER A C 1
ATOM 824 O O . SER A 1 104 ? 20.375 30.391 9.359 1 94.31 104 SER A O 1
ATOM 826 N N . HIS A 1 105 ? 21.328 28.703 8.258 1 90.75 105 HIS A N 1
ATOM 827 C CA . HIS A 1 105 ? 21.516 29.422 7.004 1 90.75 105 HIS A CA 1
ATOM 828 C C . HIS A 1 105 ? 20.172 29.812 6.391 1 90.75 105 HIS A C 1
ATOM 830 O O . HIS A 1 105 ? 20.047 30.875 5.777 1 90.75 105 HIS A O 1
ATOM 836 N N . GLU A 1 106 ? 19.172 28.984 6.555 1 88.94 106 GLU A N 1
ATOM 837 C CA . GLU A 1 106 ? 17.859 29.203 5.965 1 88.94 106 GLU A CA 1
ATOM 838 C C . GLU A 1 106 ? 17.188 30.453 6.539 1 88.94 106 GLU A C 1
ATOM 840 O O . GLU A 1 106 ? 16.25 30.984 5.945 1 88.94 106 GLU A O 1
ATOM 845 N N . SER A 1 107 ? 17.719 30.938 7.672 1 89.06 107 SER A N 1
ATOM 846 C CA . SER A 1 107 ? 17.109 32.094 8.344 1 89.06 107 SER A CA 1
ATOM 847 C C . SER A 1 107 ? 17.922 33.344 8.102 1 89.06 107 SER A C 1
ATOM 849 O O . SER A 1 107 ? 17.625 34.406 8.672 1 89.06 107 SER A O 1
ATOM 851 N N . TYR A 1 108 ? 18.922 33.188 7.293 1 89.12 108 TYR A N 1
ATOM 852 C CA . TYR A 1 108 ? 19.734 34.375 7.027 1 89.12 108 TYR A CA 1
ATOM 853 C C . TYR A 1 108 ? 18.875 35.5 6.465 1 89.12 108 TYR A C 1
ATOM 855 O O . TYR A 1 108 ? 18.047 35.281 5.582 1 89.12 108 TYR A O 1
ATOM 863 N N . GLY A 1 109 ? 19.078 36.656 7.059 1 93.62 109 GLY A N 1
ATOM 864 C CA . GLY A 1 109 ? 18.391 37.844 6.582 1 93.62 109 GLY A CA 1
ATOM 865 C C . GLY A 1 109 ? 17.125 38.156 7.359 1 93.62 109 GLY A C 1
ATOM 866 O O . GLY A 1 109 ? 16.547 39.25 7.215 1 93.62 109 GLY A O 1
ATOM 867 N N . PHE A 1 110 ? 16.781 37.25 8.195 1 96.69 110 PHE A N 1
ATOM 868 C CA . PHE A 1 110 ? 15.57 37.469 8.984 1 96.69 110 PHE A CA 1
ATOM 869 C C . PHE A 1 110 ? 15.93 37.75 10.438 1 96.69 110 PHE A C 1
ATOM 871 O O . PHE A 1 110 ? 16.875 37.188 10.977 1 96.69 110 PHE A O 1
ATOM 878 N N . GLY A 1 111 ? 15.148 38.625 10.984 1 97.5 111 GLY A N 1
ATOM 879 C CA . GLY A 1 111 ? 15.43 39.062 12.344 1 97.5 111 GLY A CA 1
ATOM 880 C C . GLY A 1 111 ? 14.531 38.406 13.383 1 97.5 111 GLY A C 1
ATOM 881 O O . GLY A 1 111 ? 14.945 38.188 14.516 1 97.5 111 GLY A O 1
ATOM 882 N N . ASP A 1 112 ? 13.281 38.219 13.07 1 98.12 112 ASP A N 1
ATOM 883 C CA . ASP A 1 112 ? 12.336 37.625 14.016 1 98.12 112 ASP A CA 1
ATOM 884 C C . ASP A 1 112 ? 11.312 36.75 13.289 1 98.12 112 ASP A C 1
ATOM 886 O O . ASP A 1 112 ? 11.109 36.906 12.078 1 98.12 112 ASP A O 1
ATOM 890 N N . GLU A 1 113 ? 10.789 35.844 13.992 1 98.31 113 GLU A N 1
ATOM 891 C CA . GLU A 1 113 ? 9.797 34.906 13.492 1 98.31 113 GLU A CA 1
ATOM 892 C C . GLU A 1 113 ? 8.617 34.781 14.445 1 98.31 113 GLU A C 1
ATOM 894 O O . GLU A 1 113 ? 8.805 34.562 15.648 1 98.31 113 GLU A O 1
ATOM 899 N N . LEU A 1 114 ? 7.418 35 13.945 1 98.75 114 LEU A N 1
ATOM 900 C CA . LEU A 1 114 ? 6.164 34.781 14.664 1 98.75 114 LEU A CA 1
ATOM 901 C C . LEU A 1 114 ? 5.496 33.469 14.25 1 98.75 114 LEU A C 1
ATOM 903 O O . LEU A 1 114 ? 5.125 33.312 13.086 1 98.75 114 LEU A O 1
ATOM 907 N N . ARG A 1 115 ? 5.336 32.562 15.203 1 98.69 115 ARG A N 1
ATOM 908 C CA . ARG A 1 115 ? 4.836 31.219 14.898 1 98.69 115 ARG A CA 1
ATOM 909 C C . ARG A 1 115 ? 3.463 30.984 15.523 1 98.69 115 ARG A C 1
ATOM 911 O O . ARG A 1 115 ? 3.174 31.516 16.609 1 98.69 115 ARG A O 1
ATOM 918 N N . VAL A 1 116 ? 2.631 30.266 14.852 1 98.69 116 VAL A N 1
ATOM 919 C CA . VAL A 1 116 ? 1.302 29.938 15.367 1 98.69 116 VAL A CA 1
ATOM 920 C C . VAL A 1 116 ? 0.942 28.5 15.016 1 98.69 116 VAL A C 1
ATOM 922 O O . VAL A 1 116 ? 1.228 28.031 13.914 1 98.69 116 VAL A O 1
ATOM 925 N N . SER A 1 117 ? 0.474 27.75 15.984 1 98.44 117 SER A N 1
ATOM 926 C CA . SER A 1 117 ? -0.143 26.438 15.773 1 98.44 117 SER A CA 1
ATOM 927 C C . SER A 1 117 ? -1.662 26.547 15.695 1 98.44 117 SER A C 1
ATOM 929 O O . SER A 1 117 ? -2.277 27.266 16.5 1 98.44 117 SER A O 1
ATOM 931 N N . LEU A 1 118 ? -2.215 25.953 14.734 1 97.5 118 LEU A N 1
ATOM 932 C CA . LEU A 1 118 ? -3.648 26.078 14.484 1 97.5 118 LEU A CA 1
ATOM 933 C C . LEU A 1 118 ? -4.395 24.875 15.062 1 97.5 118 LEU A C 1
ATOM 935 O O . LEU A 1 118 ? -4.434 23.812 14.453 1 97.5 118 LEU A O 1
ATOM 939 N N . VAL A 1 119 ? -4.996 25.094 16.203 1 94.81 119 VAL A N 1
ATOM 940 C CA . VAL A 1 119 ? -5.723 24.094 16.969 1 94.81 119 VAL A CA 1
ATOM 941 C C . VAL A 1 119 ? -7.215 24.422 16.969 1 94.81 119 VAL A C 1
ATOM 943 O O . VAL A 1 119 ? -7.602 25.547 17.281 1 94.81 119 VAL A O 1
ATOM 946 N N . VAL A 1 120 ? -7.977 23.547 16.5 1 91.31 120 VAL A N 1
ATOM 947 C CA . VAL A 1 120 ? -9.43 23.703 16.484 1 91.31 120 VAL A CA 1
ATOM 948 C C . VAL A 1 120 ? -10.078 22.562 17.281 1 91.31 120 VAL A C 1
ATOM 950 O O . VAL A 1 120 ? -9.875 21.391 16.969 1 91.31 120 VAL A O 1
ATOM 953 N N . ASP A 1 121 ? -10.852 22.953 18.328 1 83.62 121 ASP A N 1
ATOM 954 C CA . ASP A 1 121 ? -11.531 21.969 19.156 1 83.62 121 ASP A CA 1
ATOM 955 C C . ASP A 1 121 ? -10.547 20.938 19.719 1 83.62 121 ASP A C 1
ATOM 957 O O . ASP A 1 121 ? -10.812 19.734 19.688 1 83.62 121 ASP A O 1
ATOM 961 N N . GLY A 1 122 ? -9.414 21.422 19.969 1 86.25 122 GLY A N 1
ATOM 962 C CA . GLY A 1 122 ? -8.414 20.594 20.625 1 86.25 122 GLY A CA 1
ATOM 963 C C . GLY A 1 122 ? -7.578 19.781 19.656 1 86.25 122 GLY A C 1
ATOM 964 O O . GLY A 1 122 ? -6.711 19 20.062 1 86.25 122 GLY A O 1
ATOM 965 N N . VAL A 1 123 ? -7.824 19.906 18.375 1 89.94 123 VAL A N 1
ATOM 966 C CA . VAL A 1 123 ? -7.109 19.125 17.375 1 89.94 123 VAL A CA 1
ATOM 967 C C . VAL A 1 123 ? -6.164 20.016 16.594 1 89.94 123 VAL A C 1
ATOM 969 O O . VAL A 1 123 ? -6.555 21.094 16.141 1 89.94 123 VAL A O 1
ATOM 972 N N . TYR A 1 124 ? -4.891 19.609 16.484 1 93.94 124 TYR A N 1
ATOM 973 C CA . TYR A 1 124 ? -3.85 20.344 15.75 1 93.94 124 TYR A CA 1
ATOM 974 C C . TYR A 1 124 ? -3.936 20.062 14.258 1 93.94 124 TYR A C 1
ATOM 976 O O . TYR A 1 124 ? -3.721 18.922 13.82 1 93.94 124 TYR A O 1
ATOM 984 N N . TRP A 1 125 ? -4.215 21.094 13.391 1 95 125 TRP A N 1
ATOM 985 C CA . TRP A 1 125 ? -4.488 20.891 11.969 1 95 125 TRP A CA 1
ATOM 986 C C . TRP A 1 125 ? -3.377 21.469 11.109 1 95 125 TRP A C 1
ATOM 988 O O . TRP A 1 125 ? -3.264 21.156 9.93 1 95 125 TRP A O 1
ATOM 998 N N . GLY A 1 126 ? -2.594 22.344 11.703 1 97.5 126 GLY A N 1
ATOM 999 C CA . GLY A 1 126 ? -1.562 22.984 10.906 1 97.5 126 GLY A CA 1
ATOM 1000 C C . GLY A 1 126 ? -0.817 24.062 11.656 1 97.5 126 GLY A C 1
ATOM 1001 O O . GLY A 1 126 ? -0.962 24.203 12.875 1 97.5 126 GLY A O 1
ATOM 1002 N N . ALA A 1 127 ? 0.061 24.766 10.883 1 98.19 127 ALA A N 1
ATOM 1003 C CA . ALA A 1 127 ? 0.934 25.781 11.484 1 98.19 127 ALA A CA 1
ATOM 1004 C C . ALA A 1 127 ? 1.329 26.844 10.461 1 98.19 127 ALA A C 1
ATOM 1006 O O . ALA A 1 127 ? 1.215 26.625 9.258 1 98.19 127 ALA A O 1
ATOM 1007 N N . ALA A 1 128 ? 1.705 27.938 10.992 1 98.62 128 ALA A N 1
ATOM 1008 C CA . ALA A 1 128 ? 2.24 29 10.148 1 98.62 128 ALA A CA 1
ATOM 1009 C C . ALA A 1 128 ? 3.338 29.766 10.875 1 98.62 128 ALA A C 1
ATOM 1011 O O . ALA A 1 128 ? 3.428 29.734 12.102 1 98.62 128 ALA A O 1
ATOM 1012 N N . ALA A 1 129 ? 4.16 30.391 10.094 1 98.56 129 ALA A N 1
ATOM 1013 C CA . ALA A 1 129 ? 5.16 31.328 10.594 1 98.56 129 ALA A CA 1
ATOM 1014 C C . ALA A 1 129 ? 5.234 32.562 9.727 1 98.56 129 ALA A C 1
ATOM 1016 O O . ALA A 1 129 ? 5.105 32.5 8.5 1 98.56 129 ALA A O 1
ATOM 1017 N N . PHE A 1 130 ? 5.363 33.656 10.359 1 98.56 130 PHE A N 1
ATOM 1018 C CA . PHE A 1 130 ? 5.57 34.938 9.727 1 98.56 130 PHE A CA 1
ATOM 1019 C C . PHE A 1 130 ? 6.918 35.531 10.125 1 98.56 130 PHE A C 1
ATOM 1021 O O . PHE A 1 130 ? 7.305 35.469 11.297 1 98.56 130 PHE A O 1
ATOM 1028 N N . LEU A 1 131 ? 7.621 36.062 9.086 1 98.44 131 LEU A N 1
ATOM 1029 C CA . LEU A 1 131 ? 8.984 36.5 9.359 1 98.44 131 LEU A CA 1
ATOM 1030 C C . LEU A 1 131 ? 9.18 37.938 8.984 1 98.44 131 LEU A C 1
ATOM 1032 O O . LEU A 1 131 ? 8.594 38.438 8.016 1 98.44 131 LEU A O 1
ATOM 1036 N N . ARG A 1 132 ? 9.992 38.562 9.773 1 98.44 132 ARG A N 1
ATOM 1037 C CA . ARG A 1 132 ? 10.469 39.906 9.477 1 98.44 132 ARG A CA 1
ATOM 1038 C C . ARG A 1 132 ? 11.969 39.938 9.219 1 98.44 132 ARG A C 1
ATOM 1040 O O . ARG A 1 132 ? 12.727 39.219 9.883 1 98.44 132 ARG A O 1
ATOM 1047 N N . ARG A 1 133 ? 12.32 40.719 8.305 1 97.88 133 ARG A N 1
ATOM 1048 C CA . ARG A 1 133 ? 13.742 40.875 7.996 1 97.88 133 ARG A CA 1
ATOM 1049 C C . ARG A 1 133 ? 14.492 41.5 9.172 1 97.88 133 ARG A C 1
ATOM 1051 O O . ARG A 1 133 ? 13.883 42.062 10.07 1 97.88 133 ARG A O 1
ATOM 1058 N N . ALA A 1 134 ? 15.836 41.406 9.078 1 96.69 134 ALA A N 1
ATOM 1059 C CA . ALA A 1 134 ? 16.703 41.812 10.18 1 96.69 134 ALA A CA 1
ATOM 1060 C C . ALA A 1 134 ? 16.641 43.312 10.398 1 96.69 134 ALA A C 1
ATOM 1062 O O . ALA A 1 134 ? 16.906 43.812 11.5 1 96.69 134 ALA A O 1
ATOM 1063 N N . ASP A 1 135 ? 16.281 44.062 9.391 1 96.81 135 ASP A N 1
ATOM 1064 C CA . ASP A 1 135 ? 16.25 45.531 9.484 1 96.81 135 ASP A CA 1
ATOM 1065 C C . ASP A 1 135 ? 14.875 46.031 9.93 1 96.81 135 ASP A C 1
ATOM 1067 O O . ASP A 1 135 ? 14.656 47.219 10.055 1 96.81 135 ASP A O 1
ATOM 1071 N N . GLN A 1 136 ? 13.961 45.156 10.219 1 97.81 136 GLN A N 1
ATOM 1072 C CA . GLN A 1 136 ? 12.625 45.469 10.688 1 97.81 136 GLN A CA 1
ATOM 1073 C C . GLN A 1 136 ? 12.5 45.281 12.195 1 97.81 136 GLN A C 1
ATOM 1075 O O . GLN A 1 136 ? 13.266 44.531 12.789 1 97.81 136 GLN A O 1
ATOM 1080 N N . PRO A 1 137 ? 11.531 46 12.836 1 97.69 137 PRO A N 1
ATOM 1081 C CA . PRO A 1 137 ? 11.336 45.781 14.266 1 97.69 137 PRO A CA 1
ATOM 1082 C C . PRO A 1 137 ? 10.859 44.375 14.602 1 97.69 137 PRO A C 1
ATOM 1084 O O . PRO A 1 137 ? 10.172 43.719 13.797 1 97.69 137 PRO A O 1
ATOM 1087 N N . TRP A 1 138 ? 11.203 43.969 15.766 1 98.5 138 TRP A N 1
ATOM 1088 C CA . TRP A 1 138 ? 10.734 42.688 16.266 1 98.5 138 TRP A CA 1
ATOM 1089 C C . TRP A 1 138 ? 9.219 42.688 16.438 1 98.5 138 TRP A C 1
ATOM 1091 O O . TRP A 1 138 ? 8.594 43.75 16.484 1 98.5 138 TRP A O 1
ATOM 1101 N N . PHE A 1 139 ? 8.68 41.5 16.438 1 98.62 139 PHE A N 1
ATOM 1102 C CA . PHE A 1 139 ? 7.258 41.375 16.734 1 98.62 139 PHE A CA 1
ATOM 1103 C C . PHE A 1 139 ? 6.969 41.75 18.188 1 98.62 139 PHE A C 1
ATOM 1105 O O . PHE A 1 139 ? 7.801 41.531 19.062 1 98.62 139 PHE A O 1
ATOM 1112 N N . THR A 1 140 ? 5.762 42.25 18.438 1 98.19 140 THR A N 1
ATOM 1113 C CA . T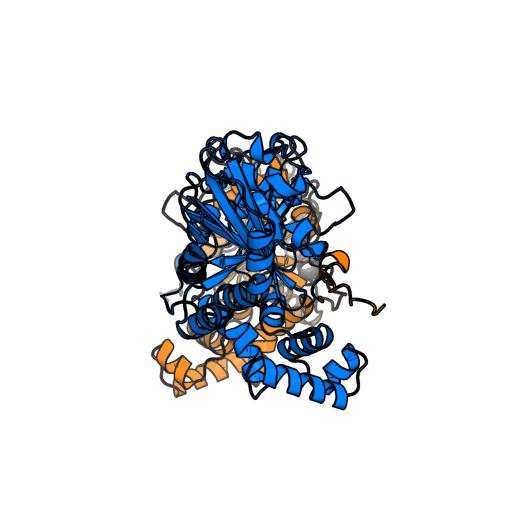HR A 1 140 ? 5.391 42.719 19.75 1 98.19 140 THR A CA 1
ATOM 1114 C C . THR A 1 140 ? 4.398 41.781 20.422 1 98.19 140 THR A C 1
ATOM 1116 O O . THR A 1 140 ? 3.793 40.938 19.75 1 98.19 140 THR A O 1
ATOM 1119 N N . GLU A 1 141 ? 4.266 41.969 21.703 1 97.94 141 GLU A N 1
ATOM 1120 C CA . GLU A 1 141 ? 3.266 41.188 22.453 1 97.94 141 GLU A CA 1
ATOM 1121 C C . GLU A 1 141 ? 1.86 41.438 21.906 1 97.94 141 GLU A C 1
ATOM 1123 O O . GLU A 1 141 ? 1.012 40.562 21.922 1 97.94 141 GLU A O 1
ATOM 1128 N N . ALA A 1 142 ? 1.674 42.656 21.5 1 97.88 142 ALA A N 1
ATOM 1129 C CA . ALA A 1 142 ? 0.371 43 20.938 1 97.88 142 ALA A CA 1
ATOM 1130 C C . ALA A 1 142 ? 0.083 42.188 19.672 1 97.88 142 ALA A C 1
ATOM 1132 O O . ALA A 1 142 ? -1.047 41.75 19.453 1 97.88 142 ALA A O 1
ATOM 1133 N N . GLU A 1 143 ? 1.076 42 18.844 1 98.19 143 GLU A N 1
ATOM 1134 C CA . GLU A 1 143 ? 0.918 41.25 17.625 1 98.19 143 GLU A CA 1
ATOM 1135 C C . GLU A 1 143 ? 0.737 39.75 17.922 1 98.19 143 GLU A C 1
ATOM 1137 O O . GLU A 1 143 ? -0.037 39.062 17.25 1 98.19 143 GLU A O 1
ATOM 1142 N N . VAL A 1 144 ? 1.391 39.281 18.938 1 98.25 144 VAL A N 1
ATOM 1143 C CA . VAL A 1 144 ? 1.208 37.906 19.375 1 98.25 144 VAL A CA 1
ATOM 1144 C C . VAL A 1 144 ? -0.239 37.688 19.828 1 98.25 144 VAL A C 1
ATOM 1146 O O . VAL A 1 144 ? -0.877 36.688 19.422 1 98.25 144 VAL A O 1
ATOM 1149 N N . ARG A 1 145 ? -0.769 38.594 20.609 1 97.31 145 ARG A N 1
ATOM 1150 C CA . ARG A 1 145 ? -2.139 38.5 21.094 1 97.31 145 ARG A CA 1
ATOM 1151 C C . ARG A 1 145 ? -3.141 38.594 19.953 1 97.31 145 ARG A C 1
ATOM 1153 O O . ARG A 1 145 ? -4.16 37.906 19.953 1 97.31 145 ARG A O 1
ATOM 1160 N N . ALA A 1 146 ? -2.807 39.438 19.016 1 97 146 ALA A N 1
ATOM 1161 C CA . ALA A 1 146 ? -3.695 39.594 17.875 1 97 146 ALA A CA 1
ATOM 1162 C C . ALA A 1 146 ? -3.787 38.281 17.078 1 97 146 ALA A C 1
ATOM 1164 O O . ALA A 1 146 ? -4.883 37.844 16.703 1 97 146 ALA A O 1
ATOM 1165 N N . LEU A 1 147 ? -2.656 37.719 16.797 1 97.94 147 LEU A N 1
ATOM 1166 C CA . LEU A 1 147 ? -2.643 36.469 16.047 1 97.94 147 LEU A CA 1
ATOM 1167 C C . LEU A 1 147 ? -3.312 35.344 16.859 1 97.94 147 LEU A C 1
ATOM 1169 O O . LEU A 1 147 ? -4.012 34.5 16.281 1 97.94 147 LEU A O 1
ATOM 1173 N N . PHE A 1 148 ? -3.105 35.312 18.156 1 96.94 148 PHE A N 1
ATOM 1174 C CA . PHE A 1 148 ? -3.742 34.344 19.031 1 96.94 148 PHE A CA 1
ATOM 1175 C C . PHE A 1 148 ? -5.258 34.438 18.922 1 96.94 148 PHE A C 1
ATOM 1177 O O . PHE A 1 148 ? -5.934 33.406 18.828 1 96.94 148 PHE A O 1
ATOM 1184 N N . ALA A 1 149 ? -5.762 35.594 18.891 1 95.88 149 ALA A N 1
ATOM 1185 C CA . ALA A 1 149 ? -7.207 35.844 18.844 1 95.88 149 ALA A CA 1
ATOM 1186 C C . ALA A 1 149 ? -7.801 35.344 17.531 1 95.88 149 ALA A C 1
ATOM 1188 O O . ALA A 1 149 ? -8.977 34.969 17.469 1 95.88 149 ALA A O 1
ATOM 1189 N N . LEU A 1 150 ? -6.98 35.281 16.5 1 96.75 150 LEU A N 1
ATOM 1190 C CA . LEU A 1 150 ? -7.477 34.906 15.18 1 96.75 150 LEU A CA 1
ATOM 1191 C C . LEU A 1 150 ? -7.199 33.438 14.875 1 96.75 150 LEU A C 1
ATOM 1193 O O . LEU A 1 150 ? -7.758 32.875 13.93 1 96.75 150 LEU A O 1
ATOM 1197 N N . ALA A 1 151 ? -6.375 32.812 15.648 1 96.88 151 ALA A N 1
ATOM 1198 C CA . ALA A 1 151 ? -5.789 31.5 15.336 1 96.88 151 ALA A CA 1
ATOM 1199 C C . ALA A 1 151 ? -6.871 30.438 15.148 1 96.88 151 ALA A C 1
ATOM 1201 O O . ALA A 1 151 ? -6.805 29.641 14.219 1 96.88 151 ALA A O 1
ATOM 1202 N N . GLU A 1 152 ? -7.824 30.422 15.984 1 94.31 152 GLU A N 1
ATOM 1203 C CA . GLU A 1 152 ? -8.859 29.391 15.891 1 94.31 152 GLU A CA 1
ATOM 1204 C C . GLU A 1 152 ? -9.68 29.547 14.617 1 94.31 152 GLU A C 1
ATOM 1206 O O . GLU A 1 152 ? -10.008 28.562 13.961 1 94.31 152 GLU A O 1
ATOM 1211 N N . ALA A 1 153 ? -10.07 30.812 14.32 1 95.19 153 ALA A N 1
ATOM 1212 C CA . ALA A 1 153 ? -10.82 31.062 13.086 1 95.19 153 ALA A CA 1
ATOM 1213 C C . ALA A 1 153 ? -10.008 30.641 11.859 1 95.19 153 ALA A C 1
ATOM 1215 O O . ALA A 1 153 ? -10.555 30.031 10.938 1 95.19 153 ALA A O 1
ATOM 1216 N N . VAL A 1 154 ? -8.727 30.953 11.883 1 97.12 154 VAL A N 1
ATOM 1217 C CA . VAL A 1 154 ? -7.836 30.562 10.797 1 97.12 154 VAL A CA 1
ATOM 1218 C C . VAL A 1 154 ? -7.77 29.047 10.695 1 97.12 154 VAL A C 1
ATOM 1220 O O . VAL A 1 154 ? -7.852 28.484 9.602 1 97.12 154 VAL A O 1
ATOM 1223 N N . GLY A 1 155 ? -7.629 28.375 11.844 1 96.31 155 GLY A N 1
ATOM 1224 C CA . GLY A 1 155 ? -7.559 26.922 11.891 1 96.31 155 GLY A CA 1
ATOM 1225 C C . GLY A 1 155 ? -8.805 26.25 11.352 1 96.31 155 GLY A C 1
ATOM 1226 O O . GLY A 1 155 ? -8.719 25.234 10.672 1 96.31 155 GLY A O 1
ATOM 1227 N N . ARG A 1 156 ? -9.969 26.812 11.633 1 93.25 156 ARG A N 1
ATOM 1228 C CA . ARG A 1 156 ? -11.227 26.25 11.148 1 93.25 156 ARG A CA 1
ATOM 1229 C C . ARG A 1 156 ? -11.289 26.297 9.625 1 93.25 156 ARG A C 1
ATOM 1231 O O . ARG A 1 156 ? -11.734 25.344 8.992 1 93.25 156 ARG A O 1
ATOM 1238 N N . GLY A 1 157 ? -10.914 27.406 9.117 1 93.5 157 GLY A N 1
ATOM 1239 C CA . GLY A 1 157 ? -10.875 27.516 7.668 1 93.5 157 GLY A CA 1
ATOM 1240 C C . GLY A 1 157 ? -9.883 26.578 7.02 1 93.5 157 GLY A C 1
ATOM 1241 O O . GLY A 1 157 ? -10.172 25.984 5.977 1 93.5 157 GLY A O 1
ATOM 1242 N N . LEU A 1 158 ? -8.742 26.422 7.648 1 95 158 LEU A N 1
ATOM 1243 C CA . LEU A 1 158 ? -7.727 25.516 7.125 1 95 158 LEU A CA 1
ATOM 1244 C C . LEU A 1 158 ? -8.234 24.078 7.129 1 95 158 LEU A C 1
ATOM 1246 O O . LEU A 1 158 ? -8.109 23.375 6.129 1 95 158 LEU A O 1
ATOM 1250 N N . ARG A 1 159 ? -8.797 23.688 8.25 1 91.62 159 ARG A N 1
ATOM 1251 C CA . ARG A 1 159 ? -9.359 22.344 8.391 1 91.62 159 ARG A CA 1
ATOM 1252 C C . ARG A 1 159 ? -10.359 22.047 7.281 1 91.62 159 ARG A C 1
ATOM 1254 O O . ARG A 1 159 ? -10.305 20.984 6.656 1 91.62 159 ARG A O 1
ATOM 1261 N N . ARG A 1 160 ? -11.188 22.922 6.984 1 87.88 160 ARG A N 1
ATOM 1262 C CA . ARG A 1 160 ? -12.211 22.766 5.961 1 87.88 160 ARG A CA 1
ATOM 1263 C C . ARG A 1 160 ? -11.586 22.656 4.574 1 87.88 160 ARG A C 1
ATOM 1265 O O . ARG A 1 160 ? -11.969 21.797 3.771 1 87.88 160 ARG A O 1
ATOM 1272 N N . SER A 1 161 ? -10.695 23.5 4.355 1 89.69 161 SER A N 1
ATOM 1273 C CA . SER A 1 161 ? -10.086 23.578 3.031 1 89.69 161 SER A CA 1
ATOM 1274 C C . SER A 1 161 ? -9.242 22.328 2.742 1 89.69 161 SER A C 1
ATOM 1276 O O . SER A 1 161 ? -9.078 21.953 1.585 1 89.69 161 SER A O 1
ATOM 1278 N N . VAL A 1 162 ? -8.742 21.703 3.797 1 88.06 162 VAL A N 1
ATOM 1279 C CA . VAL A 1 162 ? -7.863 20.547 3.619 1 88.06 162 VAL A CA 1
ATOM 1280 C C . VAL A 1 162 ? -8.703 19.281 3.479 1 88.06 162 VAL A C 1
ATOM 1282 O O . VAL A 1 162 ? -8.398 18.422 2.65 1 88.06 162 VAL A O 1
ATOM 1285 N N . VAL A 1 163 ? -9.727 19.125 4.219 1 81.44 163 VAL A N 1
ATOM 1286 C CA . VAL A 1 163 ? -10.375 17.828 4.348 1 81.44 163 VAL A CA 1
ATOM 1287 C C . VAL A 1 163 ? -11.672 17.812 3.535 1 81.44 163 VAL A C 1
ATOM 1289 O O . VAL A 1 163 ? -12.008 16.812 2.904 1 81.44 163 VAL A O 1
ATOM 1292 N N . THR A 1 164 ? -12.414 18.797 3.525 1 69.75 164 THR A N 1
ATOM 1293 C CA . THR A 1 164 ? -13.805 18.688 3.1 1 69.75 164 THR A CA 1
ATOM 1294 C C . THR A 1 164 ? -13.992 19.297 1.709 1 69.75 164 THR A C 1
ATOM 1296 O O . THR A 1 164 ? -15.031 19.094 1.074 1 69.75 164 THR A O 1
ATOM 1299 N N . GLN A 1 165 ? -13.023 19.922 1.256 1 65.06 165 GLN A N 1
ATOM 1300 C CA . GLN A 1 165 ? -13.258 20.469 -0.073 1 65.06 165 GLN A CA 1
ATOM 1301 C C . GLN A 1 165 ? -13.234 19.391 -1.14 1 65.06 165 GLN A C 1
ATOM 1303 O O . GLN A 1 165 ? -12.328 18.547 -1.162 1 65.06 165 GLN A O 1
ATOM 1308 N N . PRO A 1 166 ? -14.359 19.359 -1.829 1 59.38 166 PRO A N 1
ATOM 1309 C CA . PRO A 1 166 ? -14.422 18.344 -2.883 1 59.38 166 PRO A CA 1
ATOM 1310 C C . PRO A 1 166 ? -13.273 18.453 -3.877 1 59.38 166 PRO A C 1
ATOM 1312 O O . PRO A 1 166 ? -12.781 19.547 -4.152 1 59.38 166 PRO A O 1
ATOM 1315 N N . ALA A 1 167 ? -12.656 17.297 -4.168 1 56.66 167 ALA A N 1
ATOM 1316 C CA . ALA A 1 167 ? -11.617 17.266 -5.195 1 56.66 167 ALA A CA 1
ATOM 1317 C C . ALA A 1 167 ? -12.188 17.656 -6.559 1 56.66 167 ALA A C 1
ATOM 1319 O O . ALA A 1 167 ? -13.359 17.422 -6.84 1 56.66 167 ALA A O 1
ATOM 1320 N N . PRO A 1 168 ? -11.352 18.516 -7.203 1 51.94 168 PRO A N 1
ATOM 1321 C CA . PRO A 1 168 ? -11.82 18.766 -8.57 1 51.94 168 PRO A CA 1
ATOM 1322 C C . PRO A 1 168 ? -12.109 17.469 -9.328 1 51.94 168 PRO A C 1
ATOM 1324 O O . PRO A 1 168 ? -11.445 16.453 -9.109 1 51.94 168 PRO A O 1
ATOM 1327 N N . ILE A 1 169 ? -13.289 17.281 -9.766 1 45.47 169 ILE A N 1
ATOM 1328 C CA . ILE A 1 169 ? -13.711 16.125 -10.547 1 45.47 169 ILE A CA 1
ATOM 1329 C C . ILE A 1 169 ? -12.68 15.82 -11.625 1 45.47 169 ILE A C 1
ATOM 1331 O O . ILE A 1 169 ? -12.656 16.484 -12.672 1 45.47 169 ILE A O 1
ATOM 1335 N N . ALA A 1 170 ? -11.5 16.172 -11.531 1 45.06 170 ALA A N 1
ATOM 1336 C CA . ALA A 1 170 ? -10.648 15.812 -12.664 1 45.06 170 ALA A CA 1
ATOM 1337 C C . ALA A 1 170 ? -10.531 14.297 -12.797 1 45.06 170 ALA A C 1
ATOM 1339 O O . ALA A 1 170 ? -10.742 13.562 -11.828 1 45.06 170 ALA A O 1
ATOM 1340 N N . SER A 1 171 ? -10.523 13.844 -14.055 1 47.34 171 SER A N 1
ATOM 1341 C CA . SER A 1 171 ? -10.195 12.469 -14.43 1 47.34 171 SER A CA 1
ATOM 1342 C C . SER A 1 171 ? -9.109 11.898 -13.523 1 47.34 171 SER A C 1
ATOM 1344 O O . SER A 1 171 ? -8.055 12.523 -13.336 1 47.34 171 SER A O 1
ATOM 1346 N N . ALA A 1 172 ? -9.445 11.227 -12.562 1 51.38 172 ALA A N 1
ATOM 1347 C CA . ALA A 1 172 ? -8.508 10.602 -11.633 1 51.38 172 ALA A CA 1
ATOM 1348 C C . ALA A 1 172 ? -7.289 10.055 -12.375 1 51.38 172 ALA A C 1
ATOM 1350 O O . ALA A 1 172 ? -7.43 9.289 -13.328 1 51.38 172 ALA A O 1
ATOM 1351 N N . PRO A 1 173 ? -6.145 10.742 -12.242 1 54.75 173 PRO A N 1
ATOM 1352 C CA . PRO A 1 173 ? -4.965 10.133 -12.859 1 54.75 173 PRO A CA 1
ATOM 1353 C C . PRO A 1 173 ? -4.848 8.641 -12.578 1 54.75 173 PRO A C 1
ATOM 1355 O O . PRO A 1 173 ? -5.418 8.148 -11.602 1 54.75 173 PRO A O 1
ATOM 1358 N N . ALA A 1 174 ? -4.34 8 -13.523 1 62.97 174 ALA A N 1
ATOM 1359 C CA . ALA A 1 174 ? -4.07 6.57 -13.367 1 62.97 174 ALA A CA 1
ATOM 1360 C C . ALA A 1 174 ? -3.305 6.293 -12.078 1 62.97 174 ALA A C 1
ATOM 1362 O O . ALA A 1 174 ? -2.416 7.062 -11.695 1 62.97 174 ALA A O 1
ATOM 1363 N N . ASN A 1 175 ? -3.746 5.391 -11.297 1 74 175 ASN A N 1
ATOM 1364 C CA . ASN A 1 175 ? -3.074 4.934 -10.086 1 74 175 ASN A CA 1
ATOM 1365 C C . ASN A 1 175 ? -1.729 4.285 -10.406 1 74 175 ASN A C 1
ATOM 1367 O O . ASN A 1 175 ? -1.681 3.193 -10.977 1 74 175 ASN A O 1
ATOM 1371 N N . PRO A 1 176 ? -0.674 4.98 -10.133 1 78.81 176 PRO A N 1
ATOM 1372 C CA . PRO A 1 176 ? 0.639 4.426 -10.469 1 78.81 176 PRO A CA 1
ATOM 1373 C C . PRO A 1 176 ? 1.038 3.262 -9.57 1 78.81 176 PRO A C 1
ATOM 1375 O O . PRO A 1 176 ? 2.115 2.686 -9.734 1 78.81 176 PRO A O 1
ATOM 1378 N N . GLY A 1 177 ? 0.177 2.93 -8.656 1 85.62 177 GLY A N 1
ATOM 1379 C CA . GLY A 1 177 ? 0.556 1.915 -7.688 1 85.62 177 GLY A CA 1
ATOM 1380 C C . GLY A 1 177 ? 1.357 2.471 -6.523 1 85.62 177 GLY A C 1
ATOM 1381 O O . GLY A 1 177 ? 1.56 3.684 -6.426 1 85.62 177 GLY A O 1
ATOM 1382 N N . PRO A 1 178 ? 1.819 1.59 -5.637 1 92.38 178 PRO A N 1
ATOM 1383 C CA . PRO A 1 178 ? 2.596 2.068 -4.488 1 92.38 178 PRO A CA 1
ATOM 1384 C C . PRO A 1 178 ? 4.016 2.484 -4.867 1 92.38 178 PRO A C 1
ATOM 1386 O O . PRO A 1 178 ? 4.602 1.916 -5.789 1 92.38 178 PRO A O 1
ATOM 1389 N N . GLY A 1 179 ? 4.516 3.455 -4.254 1 95 179 GLY A N 1
ATOM 1390 C CA . GLY A 1 179 ? 5.875 3.938 -4.434 1 95 179 GLY A CA 1
ATOM 1391 C C . GLY A 1 179 ? 6.711 3.846 -3.17 1 95 179 GLY A C 1
ATOM 1392 O O . GLY A 1 179 ? 6.172 3.668 -2.076 1 95 179 GLY A O 1
ATOM 1393 N N . VAL A 1 180 ? 8.055 3.986 -3.346 1 97 180 VAL A N 1
ATOM 1394 C CA . VAL A 1 180 ? 8.945 3.912 -2.193 1 97 180 VAL A CA 1
ATOM 1395 C C . VAL A 1 180 ? 10.141 4.844 -2.402 1 97 180 VAL A C 1
ATOM 1397 O O . VAL A 1 180 ? 10.617 5.008 -3.527 1 97 180 VAL A O 1
ATOM 1400 N N . VAL A 1 181 ? 10.516 5.473 -1.417 1 97.06 181 VAL A N 1
ATOM 1401 C CA . VAL A 1 181 ? 11.766 6.227 -1.317 1 97.06 181 VAL A CA 1
ATOM 1402 C C . VAL A 1 181 ? 12.648 5.617 -0.233 1 97.06 181 VAL A C 1
ATOM 1404 O O . VAL A 1 181 ? 12.188 5.363 0.883 1 97.06 181 VAL A O 1
ATOM 1407 N N . VAL A 1 182 ? 13.867 5.363 -0.506 1 95.5 182 VAL A N 1
ATOM 1408 C CA . VAL A 1 182 ? 14.812 4.805 0.459 1 95.5 182 VAL A CA 1
ATOM 1409 C C . VAL A 1 182 ? 15.828 5.867 0.863 1 95.5 182 VAL A C 1
ATOM 1411 O O . VAL A 1 182 ? 16.359 6.586 0.011 1 95.5 182 VAL A O 1
ATOM 1414 N N . PHE A 1 183 ? 16.062 5.934 2.127 1 94.25 183 PHE A N 1
ATOM 1415 C CA . PHE A 1 183 ? 17.016 6.871 2.693 1 94.25 183 PHE A CA 1
ATOM 1416 C C . PHE A 1 183 ? 18.141 6.129 3.406 1 94.25 183 PHE A C 1
ATOM 1418 O O . PHE A 1 183 ? 17.906 5.109 4.055 1 94.25 183 PHE A O 1
ATOM 1425 N N . ASP A 1 184 ? 19.328 6.703 3.359 1 90.12 184 ASP A N 1
ATOM 1426 C CA . ASP A 1 184 ? 20.453 6.098 4.074 1 90.12 184 ASP A CA 1
ATOM 1427 C C . ASP A 1 184 ? 20.438 6.488 5.551 1 90.12 184 ASP A C 1
ATOM 1429 O O . ASP A 1 184 ? 19.469 7.07 6.031 1 90.12 184 ASP A O 1
ATOM 1433 N N . GLU A 1 185 ? 21.484 6.141 6.332 1 85.12 185 GLU A N 1
ATOM 1434 C CA . GLU A 1 185 ? 21.531 6.297 7.785 1 85.12 185 GLU A CA 1
ATOM 1435 C C . GLU A 1 185 ? 21.625 7.77 8.172 1 85.12 185 GLU A C 1
ATOM 1437 O O . GLU A 1 185 ? 21.344 8.133 9.32 1 85.12 185 GLU A O 1
ATOM 1442 N N . ARG A 1 186 ? 22.016 8.586 7.27 1 84.5 186 ARG A N 1
ATOM 1443 C CA . ARG A 1 186 ? 22.156 10.016 7.547 1 84.5 186 ARG A CA 1
ATOM 1444 C C . ARG A 1 186 ? 20.891 10.773 7.117 1 84.5 186 ARG A C 1
ATOM 1446 O O . ARG A 1 186 ? 20.859 12 7.184 1 84.5 186 ARG A O 1
ATOM 1453 N N . GLY A 1 187 ? 19.922 10.023 6.535 1 87.25 187 GLY A N 1
ATOM 1454 C CA . GLY A 1 187 ? 18.688 10.664 6.094 1 87.25 187 GLY A CA 1
ATOM 1455 C C . GLY A 1 187 ? 18.766 11.203 4.68 1 87.25 187 GLY A C 1
ATOM 1456 O O . GLY A 1 187 ? 17.906 11.977 4.254 1 87.25 187 GLY A O 1
ATOM 1457 N N . GLN A 1 188 ? 19.828 10.859 4.004 1 89.94 188 GLN A N 1
ATOM 1458 C CA . GLN A 1 188 ? 19.953 11.258 2.607 1 89.94 188 GLN A CA 1
ATOM 1459 C C . GLN A 1 188 ? 19.25 10.266 1.683 1 89.94 188 GLN A C 1
ATOM 1461 O O . GLN A 1 188 ? 19.297 9.055 1.908 1 89.94 188 GLN A O 1
ATOM 1466 N N . PRO A 1 189 ? 18.578 10.844 0.664 1 90.38 189 PRO A N 1
ATOM 1467 C CA . PRO A 1 189 ? 17.906 9.945 -0.27 1 90.38 189 PRO A CA 1
ATOM 1468 C C . PRO A 1 189 ? 18.859 9.031 -1.018 1 90.38 189 PRO A C 1
ATOM 1470 O O . PRO A 1 189 ? 19.922 9.484 -1.479 1 90.38 189 PRO A O 1
ATOM 1473 N N . GLU A 1 190 ? 18.562 7.777 -1.1 1 90.19 190 GLU A N 1
ATOM 1474 C CA . GLU A 1 190 ? 19.375 6.781 -1.801 1 90.19 190 GLU A CA 1
ATOM 1475 C C . GLU A 1 190 ? 18.719 6.375 -3.121 1 90.19 190 GLU A C 1
ATOM 1477 O O . GLU A 1 190 ? 19.391 6.297 -4.152 1 90.19 190 GLU A O 1
ATOM 1482 N N . SER A 1 191 ? 17.453 6.09 -3.088 1 93.38 191 SER A N 1
ATOM 1483 C CA . SER A 1 191 ? 16.75 5.609 -4.273 1 93.38 191 SER A CA 1
ATOM 1484 C C . SER A 1 191 ? 15.25 5.887 -4.184 1 93.38 191 SER A C 1
ATOM 1486 O O . SER A 1 191 ? 14.727 6.137 -3.094 1 93.38 191 SER A O 1
ATOM 1488 N N . ILE A 1 192 ? 14.648 5.953 -5.309 1 95.5 192 ILE A N 1
ATOM 1489 C CA . ILE A 1 192 ? 13.234 6.305 -5.387 1 95.5 192 ILE A CA 1
ATOM 1490 C C . ILE A 1 192 ? 12.578 5.57 -6.555 1 95.5 192 ILE A C 1
ATOM 1492 O O . ILE A 1 192 ? 13.18 5.434 -7.621 1 95.5 192 ILE A O 1
ATOM 1496 N N . SER A 1 193 ? 11.406 5.035 -6.316 1 93.88 193 SER A N 1
ATOM 1497 C CA . SER A 1 193 ? 10.664 4.395 -7.395 1 93.88 193 SER A CA 1
ATOM 1498 C C . SER A 1 193 ? 9.945 5.426 -8.258 1 93.88 193 SER A C 1
ATOM 1500 O O . SER A 1 193 ? 9.727 6.559 -7.828 1 93.88 193 SER A O 1
ATOM 1502 N N . GLU A 1 194 ? 9.562 5.047 -9.453 1 91.44 194 GLU A N 1
ATOM 1503 C CA . GLU A 1 194 ? 8.844 5.934 -10.359 1 91.44 194 GLU A CA 1
ATOM 1504 C C . GLU A 1 194 ? 7.488 6.332 -9.781 1 91.44 194 GLU A C 1
ATOM 1506 O O . GLU A 1 194 ? 7.086 7.496 -9.859 1 91.44 194 GLU A O 1
ATOM 1511 N N . ALA A 1 195 ? 6.805 5.402 -9.234 1 92.75 195 ALA A N 1
ATOM 1512 C CA . ALA A 1 195 ? 5.504 5.695 -8.641 1 92.75 195 ALA A CA 1
ATOM 1513 C C . ALA A 1 195 ? 5.629 6.723 -7.516 1 92.75 195 ALA A C 1
ATOM 1515 O O . ALA A 1 195 ? 4.797 7.621 -7.391 1 92.75 195 ALA A O 1
ATOM 1516 N N . ALA A 1 196 ? 6.66 6.574 -6.672 1 95.56 196 ALA A N 1
ATOM 1517 C CA . ALA A 1 196 ? 6.887 7.547 -5.605 1 95.56 196 ALA A CA 1
ATOM 1518 C C . ALA A 1 196 ? 7.098 8.945 -6.176 1 95.56 196 ALA A C 1
ATOM 1520 O O . ALA A 1 196 ? 6.555 9.922 -5.656 1 95.56 196 ALA A O 1
ATOM 1521 N N . GLN A 1 197 ? 7.875 9.047 -7.254 1 94.5 197 GLN A N 1
ATOM 1522 C CA . GLN A 1 197 ? 8.109 10.336 -7.891 1 94.5 197 GLN A CA 1
ATOM 1523 C C . GLN A 1 197 ? 6.797 10.961 -8.367 1 94.5 197 GLN A C 1
ATOM 1525 O O . GLN A 1 197 ? 6.566 12.156 -8.18 1 94.5 197 GLN A O 1
ATOM 1530 N N . ARG A 1 198 ? 5.988 10.148 -8.914 1 92.56 198 ARG A N 1
ATOM 1531 C CA . ARG A 1 198 ? 4.707 10.633 -9.43 1 92.56 198 ARG A CA 1
ATOM 1532 C C . ARG A 1 198 ? 3.809 11.109 -8.289 1 92.56 198 ARG A C 1
ATOM 1534 O O . ARG A 1 198 ? 3.217 12.188 -8.367 1 92.56 198 ARG A O 1
ATOM 1541 N N . TRP A 1 199 ? 3.707 10.305 -7.266 1 94.5 199 TRP A N 1
ATOM 1542 C CA . TRP A 1 199 ? 2.881 10.688 -6.129 1 94.5 199 TRP A CA 1
ATOM 1543 C C . TRP A 1 199 ? 3.408 11.961 -5.477 1 94.5 199 TRP A C 1
ATOM 1545 O O . TRP A 1 199 ? 2.631 12.859 -5.129 1 94.5 199 TRP A O 1
ATOM 1555 N N . ILE A 1 200 ? 4.723 12.047 -5.277 1 96.62 200 ILE A N 1
ATOM 1556 C CA . ILE A 1 200 ? 5.32 13.219 -4.645 1 96.62 200 ILE A CA 1
ATOM 1557 C C . ILE A 1 200 ? 5.047 14.461 -5.492 1 96.62 200 ILE A C 1
ATOM 1559 O O . ILE A 1 200 ? 4.82 15.547 -4.957 1 96.62 200 ILE A O 1
ATOM 1563 N N . GLY A 1 201 ? 5.043 14.289 -6.809 1 95.19 201 GLY A N 1
ATOM 1564 C CA . GLY A 1 201 ? 4.715 15.383 -7.707 1 95.19 201 GLY A CA 1
ATOM 1565 C C . GLY A 1 201 ? 3.311 15.922 -7.512 1 95.19 201 GLY A C 1
ATOM 1566 O O . GLY A 1 201 ? 3.012 17.047 -7.895 1 95.19 201 GLY A O 1
ATOM 1567 N N . GLU A 1 202 ? 2.426 15.148 -6.879 1 93.44 202 GLU A N 1
ATOM 1568 C CA . GLU A 1 202 ? 1.033 15.531 -6.672 1 93.44 202 GLU A CA 1
ATOM 1569 C C . GLU A 1 202 ? 0.829 16.156 -5.293 1 93.44 202 GLU A C 1
ATOM 1571 O O . GLU A 1 202 ? -0.253 16.656 -4.992 1 93.44 202 GLU A O 1
ATOM 1576 N N . LEU A 1 203 ? 1.805 16.094 -4.441 1 96.25 203 LEU A N 1
ATOM 1577 C CA . LEU A 1 203 ? 1.677 16.672 -3.109 1 96.25 203 LEU A CA 1
ATOM 1578 C C . LEU A 1 203 ? 1.578 18.188 -3.188 1 96.25 203 LEU A C 1
ATOM 1580 O O . LEU A 1 203 ? 2.07 18.797 -4.141 1 96.25 203 LEU A O 1
ATOM 1584 N N . VAL A 1 204 ? 0.937 18.75 -2.209 1 96.25 204 VAL A N 1
ATOM 1585 C CA . VAL A 1 204 ? 0.772 20.203 -2.193 1 96.25 204 VAL A CA 1
ATOM 1586 C C . VAL A 1 204 ? 1.951 20.844 -1.471 1 96.25 204 VAL A C 1
ATOM 1588 O O . VAL A 1 204 ? 1.911 21.047 -0.254 1 96.25 204 VAL A O 1
ATOM 1591 N N . GLU A 1 205 ? 2.906 21.172 -2.184 1 96.81 205 GLU A N 1
ATOM 1592 C CA . GLU A 1 205 ? 4.074 21.938 -1.765 1 96.81 205 GLU A CA 1
ATOM 1593 C C . GLU A 1 205 ? 4.344 23.094 -2.723 1 96.81 205 GLU A C 1
ATOM 1595 O O . GLU A 1 205 ? 4.578 22.875 -3.914 1 96.81 205 GLU A O 1
ATOM 1600 N N . ASP A 1 206 ? 4.262 24.25 -2.17 1 95.88 206 ASP A N 1
ATOM 1601 C CA . ASP A 1 206 ? 4.414 25.438 -2.988 1 95.88 206 ASP A CA 1
ATOM 1602 C C . ASP A 1 206 ? 5.453 26.391 -2.387 1 95.88 206 ASP A C 1
ATOM 1604 O O . ASP A 1 206 ? 5.191 27.047 -1.375 1 95.88 206 ASP A O 1
ATOM 1608 N N . PRO A 1 207 ? 6.621 26.547 -3.008 1 95.62 207 PRO A N 1
ATOM 1609 C CA . PRO A 1 207 ? 7.039 25.891 -4.254 1 95.62 207 PRO A CA 1
ATOM 1610 C C . PRO A 1 207 ? 7.328 24.406 -4.074 1 95.62 207 PRO A C 1
ATOM 1612 O O . PRO A 1 207 ? 7.566 23.953 -2.953 1 95.62 207 PRO A O 1
ATOM 1615 N N . PRO A 1 208 ? 7.324 23.672 -5.207 1 94.75 208 PRO A N 1
ATOM 1616 C CA . PRO A 1 208 ? 7.68 22.25 -5.117 1 94.75 208 PRO A CA 1
ATOM 1617 C C . PRO A 1 208 ? 9.156 22.031 -4.816 1 94.75 208 PRO A C 1
ATOM 1619 O O . PRO A 1 208 ? 9.984 22.906 -5.082 1 94.75 208 PRO A O 1
ATOM 1622 N N . PRO A 1 209 ? 9.445 20.891 -4.266 1 94.19 209 PRO A N 1
ATOM 1623 C CA . PRO A 1 209 ? 10.859 20.609 -4.016 1 94.19 209 PRO A CA 1
ATOM 1624 C C . PRO A 1 209 ? 11.664 20.453 -5.305 1 94.19 209 PRO A C 1
ATOM 1626 O O . PRO A 1 209 ? 11.109 20.062 -6.336 1 94.19 209 PRO A O 1
ATOM 1629 N N . GLN A 1 210 ? 12.945 20.781 -5.156 1 90.25 210 GLN A N 1
ATOM 1630 C CA . GLN A 1 210 ? 13.828 20.609 -6.305 1 90.25 210 GLN A CA 1
ATOM 1631 C C . GLN A 1 210 ? 13.977 19.141 -6.684 1 90.25 210 GLN A C 1
ATOM 1633 O O . GLN A 1 210 ? 14.008 18.812 -7.871 1 90.25 210 GLN A O 1
ATOM 1638 N N . ARG A 1 211 ? 14.117 18.312 -5.703 1 92.12 211 ARG A N 1
ATOM 1639 C CA . ARG A 1 211 ? 14.117 16.859 -5.852 1 92.12 211 ARG A CA 1
ATOM 1640 C C . ARG A 1 211 ? 12.977 16.219 -5.062 1 92.12 211 ARG A C 1
ATOM 1642 O O . ARG A 1 211 ? 12.719 16.594 -3.918 1 92.12 211 ARG A O 1
ATOM 1649 N N . PRO A 1 212 ? 12.375 15.258 -5.676 1 92 212 PRO A N 1
ATOM 1650 C CA . PRO A 1 212 ? 11.234 14.648 -4.992 1 92 212 PRO A CA 1
ATOM 1651 C C . PRO A 1 212 ? 11.578 14.172 -3.582 1 92 212 PRO A C 1
ATOM 1653 O O . PRO A 1 212 ? 10.773 14.344 -2.658 1 92 212 PRO A O 1
ATOM 1656 N N . SER A 1 213 ? 12.75 13.672 -3.439 1 88.44 213 SER A N 1
ATOM 1657 C CA . SER A 1 213 ? 13.125 13.117 -2.143 1 88.44 213 SER A CA 1
ATOM 1658 C C . SER A 1 213 ? 13.289 14.219 -1.098 1 88.44 213 SER A C 1
ATOM 1660 O O . SER A 1 213 ? 13.375 13.93 0.099 1 88.44 213 SER A O 1
ATOM 1662 N N . GLU A 1 214 ? 13.25 15.469 -1.485 1 92.5 214 GLU A N 1
ATOM 1663 C CA . GLU A 1 214 ? 13.391 16.594 -0.565 1 92.5 214 GLU A CA 1
ATOM 1664 C C . GLU A 1 214 ? 12.031 17.156 -0.155 1 92.5 214 GLU A C 1
ATOM 1666 O O . GLU A 1 214 ? 11.945 18.219 0.439 1 92.5 214 GLU A O 1
ATOM 1671 N N . SER A 1 215 ? 11.016 16.438 -0.601 1 96.94 215 SER A N 1
ATOM 1672 C CA . SER A 1 215 ? 9.68 16.812 -0.148 1 96.94 215 SER A CA 1
ATOM 1673 C C . SER A 1 215 ? 9.625 16.938 1.371 1 96.94 215 SER A C 1
ATOM 1675 O O . SER A 1 215 ? 10.102 16.047 2.09 1 96.94 215 SER A O 1
ATOM 1677 N N . LYS A 1 216 ? 9.062 18.016 1.849 1 97.56 216 LYS A N 1
ATOM 1678 C CA . LYS A 1 216 ? 8.906 18.234 3.283 1 97.56 216 LYS A CA 1
ATOM 1679 C C . LYS A 1 216 ? 8.047 17.156 3.922 1 97.56 216 LYS A C 1
ATOM 1681 O O . LYS A 1 216 ? 8.289 16.75 5.062 1 97.56 216 LYS A O 1
ATOM 1686 N N . ILE A 1 217 ? 7.082 16.672 3.201 1 98.06 217 ILE A N 1
ATOM 1687 C CA . ILE A 1 217 ? 6.152 15.664 3.686 1 98.06 217 ILE A CA 1
ATOM 1688 C C . ILE A 1 217 ? 6.867 14.32 3.799 1 98.06 217 ILE A C 1
ATOM 1690 O O . ILE A 1 217 ? 6.809 13.664 4.844 1 98.06 217 ILE A O 1
ATOM 1694 N N . VAL A 1 218 ? 7.605 13.938 2.771 1 98.12 218 VAL A N 1
ATOM 1695 C CA . VAL A 1 218 ? 8.32 12.672 2.742 1 98.12 218 VAL A CA 1
ATOM 1696 C C . VAL A 1 218 ? 9.406 12.664 3.818 1 98.12 218 VAL A C 1
ATOM 1698 O O . VAL A 1 218 ? 9.555 11.68 4.547 1 98.12 218 VAL A O 1
ATOM 1701 N N . GLN A 1 219 ? 10.062 13.812 3.965 1 97.31 219 GLN A N 1
ATOM 1702 C CA . GLN A 1 219 ? 11.133 13.914 4.957 1 97.31 219 GLN A CA 1
ATOM 1703 C C . GLN A 1 219 ? 10.57 13.836 6.375 1 97.31 219 GLN A C 1
ATOM 1705 O O . GLN A 1 219 ? 11.195 13.258 7.266 1 97.31 219 GLN A O 1
ATOM 1710 N N . ALA A 1 220 ? 9.406 14.398 6.609 1 97.5 220 ALA A N 1
ATOM 1711 C CA . ALA A 1 220 ? 8.773 14.312 7.926 1 97.5 220 ALA A CA 1
ATOM 1712 C C . ALA A 1 220 ? 8.523 12.867 8.328 1 97.5 220 ALA A C 1
ATOM 1714 O O . ALA A 1 220 ? 8.844 12.461 9.445 1 97.5 220 ALA A O 1
ATOM 1715 N N . VAL A 1 221 ? 8.047 12.078 7.402 1 97.38 221 VAL A N 1
ATOM 1716 C CA . VAL A 1 221 ? 7.73 10.68 7.656 1 97.38 221 VAL A CA 1
ATOM 1717 C C . VAL A 1 221 ? 9.016 9.883 7.855 1 97.38 221 VAL A C 1
ATOM 1719 O O . VAL A 1 221 ? 9.125 9.086 8.781 1 97.38 221 VAL A O 1
ATOM 1722 N N . ALA A 1 222 ? 10 10.133 7.027 1 96.81 222 ALA A N 1
ATOM 1723 C CA . ALA A 1 222 ? 11.273 9.422 7.105 1 96.81 222 ALA A CA 1
ATOM 1724 C C . ALA A 1 222 ? 11.961 9.68 8.438 1 96.81 222 ALA A C 1
ATOM 1726 O O . ALA A 1 222 ? 12.469 8.758 9.078 1 96.81 222 ALA A O 1
ATOM 1727 N N . VAL A 1 223 ? 11.977 10.922 8.82 1 95.44 223 VAL A N 1
ATOM 1728 C CA . VAL A 1 223 ? 12.656 11.305 10.055 1 95.44 223 VAL A CA 1
ATOM 1729 C C . VAL A 1 223 ? 11.953 10.672 11.258 1 95.44 223 VAL A C 1
ATOM 1731 O O . VAL A 1 223 ? 12.602 10.172 12.172 1 95.44 223 VAL A O 1
ATOM 1734 N N . ARG A 1 224 ? 10.633 10.711 11.281 1 95.31 224 ARG A N 1
ATOM 1735 C CA . ARG A 1 224 ? 9.898 10.094 12.383 1 95.31 224 ARG A CA 1
ATOM 1736 C C . ARG A 1 224 ? 10.203 8.602 12.484 1 95.31 224 ARG A C 1
ATOM 1738 O O . ARG A 1 224 ? 10.383 8.078 13.586 1 95.31 224 ARG A O 1
ATOM 1745 N N . ALA A 1 225 ? 10.273 7.941 11.336 1 95 225 ALA A N 1
ATOM 1746 C CA . ALA A 1 225 ? 10.609 6.52 11.344 1 95 225 ALA A CA 1
ATOM 1747 C C . ALA A 1 225 ? 11.969 6.281 12 1 95 225 ALA A C 1
ATOM 1749 O O . ALA A 1 225 ? 12.125 5.348 12.789 1 95 225 ALA A O 1
ATOM 1750 N N . ARG A 1 226 ? 12.883 7.129 11.695 1 92.44 226 ARG A N 1
ATOM 1751 C CA . ARG A 1 226 ? 14.242 7 12.203 1 92.44 226 ARG A CA 1
ATOM 1752 C C . ARG A 1 226 ? 14.281 7.203 13.711 1 92.44 226 ARG A C 1
ATOM 1754 O O . ARG A 1 226 ? 15.125 6.629 14.398 1 92.44 226 ARG A O 1
ATOM 1761 N N . LEU A 1 227 ? 13.375 7.953 14.203 1 92.06 227 LEU A N 1
ATOM 1762 C CA . LEU A 1 227 ? 13.414 8.375 15.602 1 92.06 227 LEU A CA 1
ATOM 1763 C C . LEU A 1 227 ? 12.672 7.383 16.484 1 92.06 227 LEU A C 1
ATOM 1765 O O . LEU A 1 227 ? 12.758 7.457 17.719 1 92.06 227 LEU A O 1
ATOM 1769 N N . ILE A 1 228 ? 11.938 6.453 15.93 1 90.38 228 ILE A N 1
ATOM 1770 C CA . ILE A 1 228 ? 11.203 5.488 16.75 1 90.38 228 ILE A CA 1
ATOM 1771 C C . ILE A 1 228 ? 12.18 4.566 17.469 1 90.38 228 ILE A C 1
ATOM 1773 O O . ILE A 1 228 ? 12.922 3.811 16.828 1 90.38 228 ILE A O 1
ATOM 1777 N N . PRO A 1 229 ? 12.125 4.641 18.734 1 87.38 229 PRO A N 1
ATOM 1778 C CA . PRO A 1 229 ? 12.992 3.715 19.469 1 87.38 229 PRO A CA 1
ATOM 1779 C C . PRO A 1 229 ? 12.594 2.254 19.266 1 87.38 229 PRO A C 1
ATOM 1781 O O . PRO A 1 229 ? 11.406 1.943 19.188 1 87.38 229 PRO A O 1
ATOM 1784 N N . PRO A 1 230 ? 13.625 1.448 19.203 1 78.75 230 PRO A N 1
ATOM 1785 C CA . PRO A 1 230 ? 13.305 0.028 19.047 1 78.75 230 PRO A CA 1
ATOM 1786 C C . PRO A 1 230 ? 12.32 -0.477 20.094 1 78.75 230 PRO A C 1
ATOM 1788 O O . PRO A 1 230 ? 12.469 -0.153 21.281 1 78.75 230 PRO A O 1
ATOM 1791 N N . GLY A 1 231 ? 11.25 -1.127 19.703 1 79.56 231 GLY A N 1
ATOM 1792 C CA . GLY A 1 231 ? 10.328 -1.794 20.609 1 79.56 231 GLY A CA 1
ATOM 1793 C C . GLY A 1 231 ? 9.18 -0.903 21.047 1 79.56 231 GLY A C 1
ATOM 1794 O O . GLY A 1 231 ? 8.219 -1.378 21.656 1 79.56 231 GLY A O 1
ATOM 1795 N N . THR A 1 232 ? 9.156 0.427 20.906 1 81.44 232 THR A N 1
ATOM 1796 C CA . THR A 1 232 ? 8.148 1.334 21.453 1 81.44 232 THR A CA 1
ATOM 1797 C C . THR A 1 232 ? 6.953 1.434 20.5 1 81.44 232 THR A C 1
ATOM 1799 O O . THR A 1 232 ? 5.84 1.735 20.938 1 81.44 232 THR A O 1
ATOM 1802 N N . ASP A 1 233 ? 7.129 1.242 19.359 1 79.69 233 ASP A N 1
ATOM 1803 C CA . ASP A 1 233 ? 6.113 1.323 18.312 1 79.69 233 ASP A CA 1
ATOM 1804 C C . ASP A 1 233 ? 6.332 0.248 17.25 1 79.69 233 ASP A C 1
ATOM 1806 O O . ASP A 1 233 ? 6.73 0.552 16.125 1 79.69 233 ASP A O 1
ATOM 1810 N N . PRO A 1 234 ? 6.004 -0.93 17.656 1 71.81 234 PRO A N 1
ATOM 1811 C CA . PRO A 1 234 ? 6.391 -2.055 16.797 1 71.81 234 PRO A CA 1
ATOM 1812 C C . PRO A 1 234 ? 5.75 -1.986 15.414 1 71.81 234 PRO A C 1
ATOM 1814 O O . PRO A 1 234 ? 6.293 -2.537 14.453 1 71.81 234 PRO A O 1
ATOM 1817 N N . LEU A 1 235 ? 4.691 -1.287 15.344 1 73.81 235 LEU A N 1
ATOM 1818 C CA . LEU A 1 235 ? 4.023 -1.183 14.047 1 73.81 235 LEU A CA 1
ATOM 1819 C C . LEU A 1 235 ? 4.375 0.133 13.359 1 73.81 235 LEU A C 1
ATOM 1821 O O . LEU A 1 235 ? 3.908 0.402 12.25 1 73.81 235 LEU A O 1
ATOM 1825 N N . GLU A 1 236 ? 5.195 0.9 14.07 1 80.31 236 GLU A N 1
ATOM 1826 C CA . GLU A 1 236 ? 5.711 2.172 13.57 1 80.31 236 GLU A CA 1
ATOM 1827 C C . GLU A 1 236 ? 4.578 3.084 13.109 1 80.31 236 GLU A C 1
ATOM 1829 O O . GLU A 1 236 ? 4.688 3.754 12.078 1 80.31 236 GLU A O 1
ATOM 1834 N N . LEU A 1 237 ? 3.527 3.078 13.805 1 78.88 237 LEU A N 1
ATOM 1835 C CA . LEU A 1 237 ? 2.309 3.805 13.469 1 78.88 237 LEU A CA 1
ATOM 1836 C C . LEU A 1 237 ? 2.523 5.309 13.586 1 78.88 237 LEU A C 1
ATOM 1838 O O . LEU A 1 237 ? 1.803 6.094 12.969 1 78.88 237 LEU A O 1
ATOM 1842 N N . SER A 1 238 ? 3.553 5.699 14.359 1 88.94 238 SER A N 1
ATOM 1843 C CA . SER A 1 238 ? 3.818 7.125 14.531 1 88.94 238 SER A CA 1
ATOM 1844 C C . SER A 1 238 ? 4.473 7.719 13.281 1 88.94 238 SER A C 1
ATOM 1846 O O . SER A 1 238 ? 4.516 8.938 13.125 1 88.94 238 SER A O 1
ATOM 1848 N N . ALA A 1 239 ? 5.02 6.871 12.453 1 95.19 239 ALA A N 1
ATOM 1849 C CA . ALA A 1 239 ? 5.645 7.324 11.211 1 95.19 239 ALA A CA 1
ATOM 1850 C C . ALA A 1 239 ? 4.707 7.148 10.023 1 95.19 239 ALA A C 1
ATOM 1852 O O . ALA A 1 239 ? 5.102 6.609 8.984 1 95.19 239 ALA A O 1
ATOM 1853 N N . ARG A 1 240 ? 3.504 7.551 10.203 1 94.31 240 ARG A N 1
ATOM 1854 C CA . ARG A 1 240 ? 2.486 7.508 9.156 1 94.31 240 ARG A CA 1
ATOM 1855 C C . ARG A 1 240 ? 1.843 8.875 8.961 1 94.31 240 ARG A C 1
ATOM 1857 O O . ARG A 1 240 ? 1.713 9.648 9.914 1 94.31 240 ARG A O 1
ATOM 1864 N N . ALA A 1 241 ? 1.457 9.141 7.777 1 95.81 241 ALA A N 1
ATOM 1865 C CA . ALA A 1 241 ? 0.758 10.391 7.504 1 95.81 241 ALA A CA 1
ATOM 1866 C C . ALA A 1 241 ? -0.285 10.211 6.406 1 95.81 241 ALA A C 1
ATOM 1868 O O . ALA A 1 241 ? -0.017 9.57 5.387 1 95.81 241 ALA A O 1
ATOM 1869 N N . ARG A 1 242 ? -1.521 10.664 6.68 1 93.69 242 ARG A N 1
ATOM 1870 C CA . ARG A 1 242 ? -2.555 10.758 5.656 1 93.69 242 ARG A CA 1
ATOM 1871 C C . ARG A 1 242 ? -2.5 12.109 4.949 1 93.69 242 ARG A C 1
ATOM 1873 O O . ARG A 1 242 ? -2.678 13.148 5.578 1 93.69 242 ARG A O 1
ATOM 1880 N N . VAL A 1 243 ? -2.238 12.039 3.645 1 95 243 VAL A N 1
ATOM 1881 C CA . VAL A 1 243 ? -1.965 13.242 2.861 1 95 243 VAL A CA 1
ATOM 1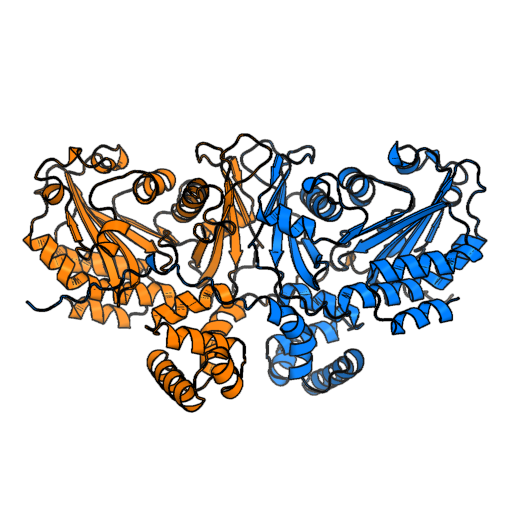882 C C . VAL A 1 243 ? -2.943 13.328 1.691 1 95 243 VAL A C 1
ATOM 1884 O O . VAL A 1 243 ? -3.18 12.344 0.994 1 95 243 VAL A O 1
ATOM 1887 N N . ARG A 1 244 ? -3.496 14.461 1.481 1 91.31 244 ARG A N 1
ATOM 1888 C CA . ARG A 1 244 ? -4.383 14.664 0.343 1 91.31 244 ARG A CA 1
ATOM 1889 C C . ARG A 1 244 ? -3.65 15.359 -0.801 1 91.31 244 ARG A C 1
ATOM 1891 O O . ARG A 1 244 ? -3.047 16.422 -0.609 1 91.31 244 ARG A O 1
ATOM 1898 N N . THR A 1 245 ? -3.693 14.773 -1.938 1 91.56 245 THR A N 1
ATOM 1899 C CA . THR A 1 245 ? -3.012 15.32 -3.107 1 91.56 245 THR A CA 1
ATOM 1900 C C . THR A 1 245 ? -3.775 16.516 -3.67 1 91.56 245 THR A C 1
ATOM 1902 O O . THR A 1 245 ? -4.898 16.797 -3.244 1 91.56 245 THR A O 1
ATOM 1905 N N . ARG A 1 246 ? -3.133 17.203 -4.648 1 88.62 246 ARG A N 1
ATOM 1906 C CA . ARG A 1 246 ? -3.754 18.328 -5.336 1 88.62 246 ARG A CA 1
ATOM 1907 C C . ARG A 1 246 ? -5.043 17.906 -6.031 1 88.62 246 ARG A C 1
ATOM 1909 O O . ARG A 1 246 ? -6.004 18.672 -6.094 1 88.62 246 ARG A O 1
ATOM 1916 N N . ALA A 1 247 ? -5.027 16.688 -6.516 1 83.5 247 ALA A N 1
ATOM 1917 C CA . ALA A 1 247 ? -6.188 16.172 -7.242 1 83.5 247 ALA A CA 1
ATOM 1918 C C . ALA A 1 247 ? -7.258 15.672 -6.277 1 83.5 247 ALA A C 1
ATOM 1920 O O . ALA A 1 247 ? -8.352 15.273 -6.703 1 83.5 247 ALA A O 1
ATOM 1921 N N . GLY A 1 248 ? -6.965 15.672 -5.004 1 83.06 248 GLY A N 1
ATOM 1922 C CA . GLY A 1 248 ? -7.965 15.297 -4.012 1 83.06 248 GLY A CA 1
ATOM 1923 C C . GLY A 1 248 ? -7.855 13.852 -3.57 1 83.06 248 GLY A C 1
ATOM 1924 O O . GLY A 1 248 ? -8.648 13.391 -2.744 1 83.06 248 GLY A O 1
ATOM 1925 N N . THR A 1 249 ? -6.855 13.125 -4.066 1 83.69 249 THR A N 1
ATOM 1926 C CA . THR A 1 249 ? -6.641 11.734 -3.674 1 83.69 249 THR A CA 1
ATOM 1927 C C . THR A 1 249 ? -5.949 11.664 -2.314 1 83.69 249 THR A C 1
ATOM 1929 O O . THR A 1 249 ? -4.98 12.383 -2.064 1 83.69 249 THR A O 1
ATOM 1932 N N . TRP A 1 250 ? -6.523 10.805 -1.482 1 87.81 250 TRP A N 1
ATOM 1933 C CA . TRP A 1 250 ? -5.867 10.578 -0.199 1 87.81 250 TRP A CA 1
ATOM 1934 C C . TRP A 1 250 ? -4.773 9.516 -0.325 1 87.81 250 TRP A C 1
ATOM 1936 O O . TRP A 1 250 ? -5.008 8.438 -0.874 1 87.81 250 TRP A O 1
ATOM 1946 N N . LEU A 1 251 ? -3.645 9.867 0.151 1 91.81 251 LEU A N 1
ATOM 1947 C CA . LEU A 1 251 ? -2.516 8.945 0.219 1 91.81 251 LEU A CA 1
ATOM 1948 C C . LEU A 1 251 ? -2.199 8.578 1.665 1 91.81 251 LEU A C 1
ATOM 1950 O O . LEU A 1 251 ? -2.484 9.352 2.582 1 91.81 251 LEU A O 1
ATOM 1954 N N . LEU A 1 252 ? -1.781 7.445 1.851 1 92.56 252 LEU A N 1
ATOM 1955 C CA . LEU A 1 252 ? -1.147 7.043 3.102 1 92.56 252 LEU A CA 1
ATOM 1956 C C . LEU A 1 252 ? 0.354 6.855 2.914 1 92.56 252 LEU A C 1
ATOM 1958 O O . LEU A 1 252 ? 0.784 6.129 2.014 1 92.56 252 LEU A O 1
ATOM 1962 N N . MET A 1 253 ? 1.146 7.535 3.68 1 96.56 253 MET A N 1
ATOM 1963 C CA . MET A 1 253 ? 2.598 7.367 3.713 1 96.56 253 MET A CA 1
ATOM 1964 C C . MET A 1 253 ? 3.033 6.641 4.98 1 96.56 253 MET A C 1
ATOM 1966 O O . MET A 1 253 ? 2.49 6.887 6.059 1 96.56 253 MET A O 1
ATOM 1970 N N . TYR A 1 254 ? 3.932 5.734 4.812 1 95.56 254 TYR A N 1
ATOM 1971 C CA . TYR A 1 254 ? 4.441 4.938 5.922 1 95.56 254 TYR A CA 1
ATOM 1972 C C . TYR A 1 254 ? 5.965 4.949 5.945 1 95.56 254 TYR A C 1
ATOM 1974 O O . TYR A 1 254 ? 6.609 4.551 4.973 1 95.56 254 TYR A O 1
ATOM 1982 N N . GLY A 1 255 ? 6.48 5.453 7.043 1 96.88 255 GLY A N 1
ATOM 1983 C CA . GLY A 1 255 ? 7.914 5.34 7.27 1 96.88 255 GLY A CA 1
ATOM 1984 C C . GLY A 1 255 ? 8.297 4.086 8.031 1 96.88 255 GLY A C 1
ATOM 1985 O O . GLY A 1 255 ? 7.598 3.674 8.953 1 96.88 255 GLY A O 1
ATOM 1986 N N . THR A 1 256 ? 9.391 3.48 7.617 1 95.12 256 THR A N 1
ATOM 1987 C CA . THR A 1 256 ? 9.836 2.266 8.289 1 95.12 256 THR A CA 1
ATOM 1988 C C . THR A 1 256 ? 11.359 2.162 8.281 1 95.12 256 THR A C 1
ATOM 1990 O O . THR A 1 256 ? 12.008 2.637 7.348 1 95.12 256 THR A O 1
ATOM 1993 N N . LYS A 1 257 ? 11.828 1.527 9.305 1 94.25 257 LYS A N 1
ATOM 1994 C CA . LYS A 1 257 ? 13.258 1.23 9.359 1 94.25 257 LYS A CA 1
ATOM 1995 C C . LYS A 1 257 ? 13.594 -0.012 8.547 1 94.25 257 LYS A C 1
ATOM 1997 O O . LYS A 1 257 ? 12.766 -0.921 8.422 1 94.25 257 LYS A O 1
ATOM 2002 N N . LEU A 1 258 ? 14.742 0.005 7.984 1 93.31 258 LEU A N 1
ATOM 2003 C CA . LEU A 1 258 ? 15.203 -1.13 7.191 1 93.31 258 LEU A CA 1
ATOM 2004 C C . LEU A 1 258 ? 16.344 -1.85 7.898 1 93.31 258 LEU A C 1
ATOM 2006 O O . LEU A 1 258 ? 17.219 -1.209 8.492 1 93.31 258 LEU A O 1
ATOM 2010 N N . SER A 1 259 ? 16.344 -3.182 7.832 1 89.5 259 SER A N 1
ATOM 2011 C CA . SER A 1 259 ? 17.422 -4 8.359 1 89.5 259 SER A CA 1
ATOM 2012 C C . SER A 1 259 ? 18.219 -4.652 7.23 1 89.5 259 SER A C 1
ATOM 2014 O O . SER A 1 259 ? 17.734 -4.781 6.109 1 89.5 259 SER A O 1
ATOM 2016 N N . GLY A 1 260 ? 19.562 -5.32 7.492 1 77.94 260 GLY A N 1
ATOM 2017 C CA . GLY A 1 260 ? 20.391 -6.059 6.551 1 77.94 260 GLY A CA 1
ATOM 2018 C C . GLY A 1 260 ? 21.531 -5.23 5.984 1 77.94 260 GLY A C 1
ATOM 2019 O O . GLY A 1 260 ? 22.484 -5.777 5.438 1 77.94 260 GLY A O 1
ATOM 2020 N N . GLY A 1 261 ? 21.469 -3.861 6.094 1 67.69 261 GLY A N 1
ATOM 2021 C CA . GLY A 1 261 ? 22.547 -2.961 5.707 1 67.69 261 GLY A CA 1
ATOM 2022 C C . GLY A 1 261 ? 23.047 -2.102 6.852 1 67.69 261 GLY A C 1
ATOM 2023 O O . GLY A 1 261 ? 22.953 -2.494 8.016 1 67.69 261 GLY A O 1
ATOM 2024 N N . PRO A 1 262 ? 23.844 -1.196 6.414 1 66.69 262 PRO A N 1
ATOM 2025 C CA . PRO A 1 262 ? 24.219 -0.262 7.477 1 66.69 262 PRO A CA 1
ATOM 2026 C C . PRO A 1 262 ? 23.016 0.207 8.305 1 66.69 262 PRO A C 1
ATOM 2028 O O . PRO A 1 262 ? 21.922 0.36 7.77 1 66.69 262 PRO A O 1
ATOM 2031 N N . GLY A 1 263 ? 23.094 0.051 9.539 1 70.5 263 GLY A N 1
ATOM 2032 C CA . GLY A 1 263 ? 22.047 0.469 10.461 1 70.5 263 GLY A CA 1
ATOM 2033 C C . GLY A 1 263 ? 21.562 1.88 10.203 1 70.5 263 GLY A C 1
ATOM 2034 O O . GLY A 1 263 ? 22.281 2.703 9.633 1 70.5 263 GLY A O 1
ATOM 2035 N N . GLY A 1 264 ? 20.266 2.17 10.375 1 83.12 264 GLY A N 1
ATOM 2036 C CA . GLY A 1 264 ? 19.719 3.516 10.352 1 83.12 264 GLY A CA 1
ATOM 2037 C C . GLY A 1 264 ? 19 3.85 9.055 1 83.12 264 GLY A C 1
ATOM 2038 O O . GLY A 1 264 ? 18.438 4.938 8.914 1 83.12 264 GLY A O 1
ATOM 2039 N N . ARG A 1 265 ? 18.922 2.906 8.078 1 91.56 265 ARG A N 1
ATOM 2040 C CA . ARG A 1 265 ? 18.219 3.156 6.828 1 91.56 265 ARG A CA 1
ATOM 2041 C C . ARG A 1 265 ? 16.703 3.137 7.039 1 91.56 265 ARG A C 1
ATOM 2043 O O . ARG A 1 265 ? 16.203 2.406 7.895 1 91.56 265 ARG A O 1
ATOM 2050 N N . THR A 1 266 ? 16.062 3.977 6.309 1 95.12 266 THR A N 1
ATOM 2051 C CA . THR A 1 266 ? 14.602 4.039 6.387 1 95.12 266 THR A CA 1
ATOM 2052 C C . THR A 1 266 ? 13.992 4.066 4.988 1 95.12 266 THR A C 1
ATOM 2054 O O . THR A 1 266 ? 14.68 4.355 4.008 1 95.12 266 THR A O 1
ATOM 2057 N N . ALA A 1 267 ? 12.812 3.689 4.879 1 96.69 267 ALA A N 1
ATOM 2058 C CA . ALA A 1 267 ? 12.023 3.812 3.652 1 96.69 267 ALA A CA 1
ATOM 2059 C C . ALA A 1 267 ? 10.688 4.484 3.926 1 96.69 267 ALA A C 1
ATOM 2061 O O . ALA A 1 267 ? 10.148 4.383 5.027 1 96.69 267 ALA A O 1
ATOM 2062 N N . VAL A 1 268 ? 10.234 5.211 3.002 1 97.88 268 VAL A N 1
ATOM 2063 C CA . VAL A 1 268 ? 8.875 5.746 3.008 1 97.88 268 VAL A CA 1
ATOM 2064 C C . VAL A 1 268 ? 8.062 5.105 1.886 1 97.88 268 VAL A C 1
ATOM 2066 O O . VAL A 1 268 ? 8.398 5.246 0.708 1 97.88 268 VAL A O 1
ATOM 2069 N N . ILE A 1 269 ? 7.047 4.43 2.252 1 97.44 269 ILE A N 1
ATOM 2070 C CA . ILE A 1 269 ? 6.121 3.822 1.303 1 97.44 269 ILE A CA 1
ATOM 2071 C C . ILE A 1 269 ? 4.922 4.746 1.094 1 97.44 269 ILE A C 1
ATOM 2073 O O . ILE A 1 269 ? 4.363 5.277 2.057 1 97.44 269 ILE A O 1
ATOM 2077 N N . ILE A 1 270 ? 4.562 4.949 -0.156 1 96.56 270 ILE A N 1
ATOM 2078 C CA . ILE A 1 270 ? 3.449 5.82 -0.517 1 96.56 270 ILE A CA 1
ATOM 2079 C C . ILE A 1 270 ? 2.412 5.031 -1.312 1 96.56 270 ILE A C 1
ATOM 2081 O O . ILE A 1 270 ? 2.74 4.406 -2.324 1 96.56 270 ILE A O 1
ATOM 2085 N N . HIS A 1 271 ? 1.201 5.07 -0.915 1 90.5 271 HIS A N 1
ATOM 2086 C CA . HIS A 1 271 ? 0.146 4.41 -1.679 1 90.5 271 HIS A CA 1
ATOM 2087 C C . HIS A 1 271 ? -1.215 5.035 -1.388 1 90.5 271 HIS A C 1
ATOM 2089 O O . HIS A 1 271 ? -1.373 5.758 -0.402 1 90.5 271 HIS A O 1
ATOM 2095 N N . PRO A 1 272 ? -2.164 4.824 -2.227 1 85.44 272 PRO A N 1
ATOM 2096 C CA . PRO A 1 272 ? -3.506 5.344 -1.951 1 85.44 272 PRO A CA 1
ATOM 2097 C C . PRO A 1 272 ? -4.07 4.848 -0.623 1 85.44 272 PRO A C 1
ATOM 2099 O O . PRO A 1 272 ? -3.896 3.676 -0.273 1 85.44 272 PRO A O 1
ATOM 2102 N N . ALA A 1 273 ? -4.633 5.734 0.086 1 85.19 273 ALA A N 1
ATOM 2103 C CA . ALA A 1 273 ? -5.242 5.395 1.369 1 85.19 273 ALA A CA 1
ATOM 2104 C C . ALA A 1 273 ? -6.559 4.652 1.172 1 85.19 273 ALA A C 1
ATOM 2106 O O . ALA A 1 273 ? -7.242 4.848 0.165 1 85.19 273 ALA A O 1
ATOM 2107 N N . THR A 1 274 ? -6.883 3.818 2.078 1 76.62 274 THR A N 1
ATOM 2108 C CA . THR A 1 274 ? -8.195 3.189 2.123 1 76.62 274 THR A CA 1
ATOM 2109 C C . THR A 1 274 ? -9.18 4.051 2.914 1 76.62 274 THR A C 1
ATOM 2111 O O . THR A 1 274 ? -8.773 4.945 3.656 1 76.62 274 THR A O 1
ATOM 2114 N N . PRO A 1 275 ? -10.414 3.766 2.785 1 71.88 275 PRO A N 1
ATOM 2115 C CA . PRO A 1 275 ? -11.398 4.48 3.604 1 71.88 275 PRO A CA 1
ATOM 2116 C C . PRO A 1 275 ? -11.141 4.336 5.102 1 71.88 275 PRO A C 1
ATOM 2118 O O . PRO A 1 275 ? -11.328 5.289 5.859 1 71.88 275 PRO A O 1
ATOM 2121 N N . GLN A 1 276 ? -10.641 3.258 5.449 1 72.25 276 GLN A N 1
ATOM 2122 C CA . GLN A 1 276 ? -10.352 3.02 6.859 1 72.25 276 GLN A CA 1
ATOM 2123 C C . GLN A 1 276 ? -9.211 3.91 7.348 1 72.25 276 GLN A C 1
ATOM 2125 O O . GLN A 1 276 ? -9.195 4.324 8.508 1 72.25 276 GLN A O 1
ATOM 2130 N N . ASP A 1 277 ? -8.328 4.219 6.441 1 78.12 277 ASP A N 1
ATOM 2131 C CA . ASP A 1 277 ? -7.211 5.098 6.781 1 78.12 277 ASP A CA 1
ATOM 2132 C C . ASP A 1 277 ? -7.691 6.531 7.008 1 78.12 277 ASP A C 1
ATOM 2134 O O . ASP A 1 277 ? -7.191 7.223 7.895 1 78.12 277 ASP A O 1
ATOM 2138 N N . VAL A 1 278 ? -8.641 6.91 6.184 1 80.69 278 VAL A N 1
ATOM 2139 C CA . VAL A 1 278 ? -8.969 8.328 6.07 1 80.69 278 VAL A CA 1
ATOM 2140 C C . VAL A 1 278 ? -10.133 8.664 6.996 1 80.69 278 VAL A C 1
ATOM 2142 O O . VAL A 1 278 ? -10.258 9.805 7.461 1 80.69 278 VAL A O 1
ATOM 2145 N N . ALA A 1 279 ? -10.953 7.73 7.375 1 76.38 279 ALA A N 1
ATOM 2146 C CA . ALA A 1 279 ? -12.195 7.941 8.109 1 76.38 279 ALA A CA 1
ATOM 2147 C C . ALA A 1 279 ? -11.953 8.695 9.414 1 76.38 279 ALA A C 1
ATOM 2149 O O . ALA A 1 279 ? -12.664 9.648 9.727 1 76.38 279 ALA A O 1
ATOM 2150 N N . PRO A 1 280 ? -10.914 8.359 10.117 1 78.56 280 PRO A N 1
ATOM 2151 C CA . PRO A 1 280 ? -10.695 9.086 11.375 1 78.56 280 PRO A CA 1
ATOM 2152 C C . PRO A 1 280 ? -10.398 10.57 11.148 1 78.56 280 PRO A C 1
ATOM 2154 O O . PRO A 1 280 ? -10.852 11.414 11.922 1 78.56 280 PRO A O 1
ATOM 2157 N N . VAL A 1 281 ? -9.609 10.891 10.148 1 84.38 281 VAL A N 1
ATOM 2158 C CA . VAL A 1 281 ? -9.258 12.273 9.859 1 84.38 281 VAL A CA 1
ATOM 2159 C C . VAL A 1 281 ? -10.508 13.047 9.438 1 84.38 281 VAL A C 1
ATOM 2161 O O . VAL A 1 281 ? -10.711 14.188 9.852 1 84.38 281 VAL A O 1
ATOM 2164 N N . VAL A 1 282 ? -11.305 12.422 8.641 1 81 282 VAL A N 1
ATOM 2165 C CA . VAL A 1 282 ? -12.539 13.039 8.172 1 81 282 VAL A CA 1
ATOM 2166 C C . VAL A 1 282 ? -13.492 13.258 9.344 1 81 282 VAL A C 1
ATOM 2168 O O . VAL A 1 282 ? -14.109 14.32 9.469 1 81 282 VAL A O 1
ATOM 2171 N N . ALA A 1 283 ? -13.594 12.289 10.188 1 79.69 283 ALA A N 1
ATOM 2172 C CA . ALA A 1 283 ? -14.445 12.398 11.367 1 79.69 283 ALA A CA 1
ATOM 2173 C C . ALA A 1 283 ? -14.008 13.578 12.242 1 79.69 283 ALA A C 1
ATOM 2175 O O . ALA A 1 283 ? -14.844 14.344 12.719 1 79.69 283 ALA A O 1
ATOM 2176 N N . LEU A 1 284 ? -12.766 13.734 12.398 1 82.69 284 LEU A N 1
ATOM 2177 C CA . LEU A 1 284 ? -12.234 14.844 13.195 1 82.69 284 LEU A CA 1
ATOM 2178 C C . LEU A 1 284 ? -12.57 16.188 12.555 1 82.69 284 LEU A C 1
ATOM 2180 O O . LEU A 1 284 ? -12.805 17.172 13.258 1 82.69 284 LEU A O 1
ATOM 2184 N N . SER A 1 285 ? -12.562 16.141 11.297 1 85.88 285 SER A N 1
ATOM 2185 C CA . SER A 1 285 ? -12.805 17.406 10.594 1 85.88 285 SER A CA 1
ATOM 2186 C C . SER A 1 285 ? -14.242 17.891 10.797 1 85.88 285 SER A C 1
ATOM 2188 O O . SER A 1 285 ? -14.531 19.078 10.656 1 85.88 285 SER A O 1
ATOM 2190 N N . TYR A 1 286 ? -15.094 17.016 11.164 1 83.69 286 TYR A N 1
ATOM 2191 C CA . TYR A 1 286 ? -16.484 17.375 11.422 1 83.69 286 TYR A CA 1
ATOM 2192 C C . TYR A 1 286 ? -16.719 17.625 12.906 1 83.69 286 TYR A C 1
ATOM 2194 O O . TYR A 1 286 ? -17.844 17.906 13.328 1 83.69 286 TYR A O 1
ATOM 2202 N N . GLY A 1 287 ? -15.68 17.5 13.656 1 84.38 287 GLY A N 1
ATOM 2203 C CA . GLY A 1 287 ? -15.789 17.766 15.086 1 84.38 287 GLY A CA 1
ATOM 2204 C C . GLY A 1 287 ? -16.453 16.641 15.852 1 84.38 287 GLY A C 1
ATOM 2205 O O . GLY A 1 287 ? -17.109 16.875 16.875 1 84.38 287 GLY A O 1
ATOM 2206 N N . LEU A 1 288 ? -16.344 15.477 15.281 1 84.25 288 LEU A N 1
ATOM 2207 C CA . LEU A 1 288 ? -16.922 14.336 15.992 1 84.25 288 LEU A CA 1
ATOM 2208 C C . LEU A 1 288 ? -16.109 14.023 17.25 1 84.25 288 LEU A C 1
ATOM 2210 O O . LEU A 1 288 ? -14.883 14.094 17.25 1 84.25 288 LEU A O 1
ATOM 2214 N N . THR A 1 289 ? -16.859 13.812 18.312 1 82.94 289 THR A N 1
ATOM 2215 C CA . THR A 1 289 ? -16.219 13.359 19.547 1 82.94 289 THR A CA 1
ATOM 2216 C C . THR A 1 289 ? -15.664 11.945 19.375 1 82.94 289 THR A C 1
ATOM 2218 O O . THR A 1 289 ? -15.93 11.289 18.359 1 82.94 289 THR A O 1
ATOM 2221 N N . ASP A 1 290 ? -14.938 11.523 20.375 1 79.38 290 ASP A N 1
ATOM 2222 C CA . ASP A 1 290 ? -14.367 10.18 20.344 1 79.38 290 ASP A CA 1
ATOM 2223 C C . ASP A 1 290 ? -15.453 9.117 20.203 1 79.38 290 ASP A C 1
ATOM 2225 O O . ASP A 1 290 ? -15.352 8.219 19.359 1 79.38 290 ASP A O 1
ATOM 2229 N N . ARG A 1 291 ? -16.391 9.281 20.984 1 85.69 291 ARG A N 1
ATOM 2230 C CA . ARG A 1 291 ? -17.469 8.297 20.984 1 85.69 291 ARG A CA 1
ATOM 2231 C C . ARG A 1 291 ? -18.234 8.336 19.672 1 85.69 291 ARG A C 1
ATOM 2233 O O . ARG A 1 291 ? -18.609 7.293 19.125 1 85.69 291 ARG A O 1
ATOM 2240 N N . GLU A 1 292 ? -18.469 9.57 19.203 1 86.69 292 GLU A N 1
ATOM 2241 C CA . GLU A 1 292 ? -19.141 9.711 17.906 1 86.69 292 GLU A CA 1
ATOM 2242 C C . GLU A 1 292 ? -18.312 9.07 16.797 1 86.69 292 GLU A C 1
ATOM 2244 O O . GLU A 1 292 ? -18.875 8.414 15.906 1 86.69 292 GLU A O 1
ATOM 2249 N N . SER A 1 293 ? -17.047 9.258 16.891 1 81.94 293 SER A N 1
ATOM 2250 C CA . SER A 1 293 ? -16.156 8.672 15.898 1 81.94 293 SER A CA 1
ATOM 2251 C C . SER A 1 293 ? -16.203 7.148 15.938 1 81.94 293 SER A C 1
ATOM 2253 O O . SER A 1 293 ? -16.203 6.496 14.891 1 81.94 293 SER A O 1
ATOM 2255 N N . GLN A 1 294 ? -16.234 6.613 17.062 1 82 294 GLN A N 1
ATOM 2256 C CA . GLN A 1 294 ? -16.328 5.164 17.203 1 82 294 GLN A CA 1
ATOM 2257 C C . GLN A 1 294 ? -17.641 4.637 16.609 1 82 294 GLN A C 1
ATOM 2259 O O . GLN A 1 294 ? -17.641 3.631 15.898 1 82 294 GLN A O 1
ATOM 2264 N N . VAL A 1 295 ? -18.688 5.309 16.938 1 85.12 295 VAL A N 1
ATOM 2265 C CA . VAL A 1 295 ? -20 4.914 16.406 1 85.12 295 VAL A CA 1
ATOM 2266 C C . VAL A 1 295 ? -19.984 5.031 14.891 1 85.12 295 VAL A C 1
ATOM 2268 O O . VAL A 1 295 ? -20.453 4.129 14.188 1 85.12 295 VAL A O 1
ATOM 2271 N N . ALA A 1 296 ? -19.469 6.125 14.391 1 81.31 296 ALA A N 1
ATOM 2272 C CA . ALA A 1 296 ? -19.406 6.359 12.945 1 81.31 296 ALA A CA 1
ATOM 2273 C C . ALA A 1 296 ? -18.609 5.262 12.25 1 81.31 296 ALA A C 1
ATOM 2275 O O . ALA A 1 296 ? -19 4.781 11.188 1 81.31 296 ALA A O 1
ATOM 2276 N N . MET A 1 297 ? -17.531 4.891 12.875 1 75.5 297 MET A N 1
ATOM 2277 C CA . MET A 1 297 ? -16.688 3.852 12.297 1 75.5 297 MET A CA 1
ATOM 2278 C C . MET A 1 297 ? -17.422 2.52 12.227 1 75.5 297 MET A C 1
ATOM 2280 O O . MET A 1 297 ? -17.328 1.804 11.227 1 75.5 297 MET A O 1
ATOM 2284 N N . GLN A 1 298 ? -18.156 2.156 13.242 1 74.62 298 GLN A N 1
ATOM 2285 C CA . GLN A 1 298 ? -18.953 0.936 13.242 1 74.62 298 GLN A CA 1
ATOM 2286 C C . GLN A 1 298 ? -20.047 0.997 12.172 1 74.62 298 GLN A C 1
ATOM 2288 O O . GLN A 1 298 ? -20.359 -0.012 11.539 1 74.62 298 GLN A O 1
ATOM 2293 N N . CYS A 1 299 ? -20.578 2.152 12.023 1 73.94 299 CYS A N 1
ATOM 2294 C CA . CYS A 1 299 ? -21.594 2.354 11 1 73.94 299 CYS A CA 1
ATOM 2295 C C . CYS A 1 299 ? -21.016 2.125 9.609 1 73.94 299 CYS A C 1
ATOM 2297 O O . CYS A 1 299 ? -21.656 1.493 8.766 1 73.94 299 CYS A O 1
ATOM 2299 N N . ILE A 1 300 ? -19.859 2.615 9.445 1 69.12 300 ILE A N 1
ATOM 2300 C CA . ILE A 1 300 ? -19.188 2.506 8.148 1 69.12 300 ILE A CA 1
ATOM 2301 C C . ILE A 1 300 ? -18.875 1.041 7.859 1 69.12 300 ILE A C 1
ATOM 2303 O O . ILE A 1 300 ? -18.891 0.611 6.707 1 69.12 300 ILE A O 1
ATOM 2307 N N . GLN A 1 301 ? -18.641 0.37 8.875 1 67.56 301 GLN A N 1
ATOM 2308 C CA . GLN A 1 301 ? -18.375 -1.057 8.742 1 67.56 301 GLN A CA 1
ATOM 2309 C C . GLN A 1 301 ? -19.656 -1.843 8.484 1 67.56 301 GLN A C 1
ATOM 2311 O O . GLN A 1 301 ? -19.609 -3.068 8.352 1 67.56 301 GLN A O 1
ATOM 2316 N N . GLY A 1 302 ? -20.75 -1.119 8.484 1 67.56 302 GLY A N 1
ATOM 2317 C CA . GLY A 1 302 ? -22.031 -1.729 8.125 1 67.56 302 GLY A CA 1
ATOM 2318 C C . GLY A 1 302 ? -22.734 -2.373 9.305 1 67.56 302 GLY A C 1
ATOM 2319 O O . GLY A 1 302 ? -23.703 -3.107 9.125 1 67.56 302 GLY A O 1
ATOM 2320 N N . ARG A 1 303 ? -22.344 -2.146 10.461 1 73.56 303 ARG A N 1
ATOM 2321 C CA . ARG A 1 303 ? -22.938 -2.764 11.641 1 73.56 303 ARG A CA 1
ATOM 2322 C C . ARG A 1 303 ? -24.281 -2.117 11.984 1 73.56 303 ARG A C 1
ATOM 2324 O O . ARG A 1 303 ? -24.438 -0.903 11.844 1 73.56 303 ARG A O 1
ATOM 2331 N N . ALA A 1 304 ? -25.156 -3.029 12.359 1 81.12 304 ALA A N 1
ATOM 2332 C CA . ALA A 1 304 ? -26.469 -2.549 12.789 1 81.12 304 ALA A CA 1
ATOM 2333 C C . ALA A 1 304 ? -26.391 -1.902 14.164 1 81.12 304 ALA A C 1
ATOM 2335 O O . ALA A 1 304 ? -25.422 -2.113 14.906 1 81.12 304 ALA A O 1
ATOM 2336 N N . THR A 1 305 ? -27.469 -1.066 14.406 1 88.38 305 THR A N 1
ATOM 2337 C CA . THR A 1 305 ? -27.516 -0.322 15.656 1 88.38 305 THR A CA 1
ATOM 2338 C C . THR A 1 305 ? -27.328 -1.258 16.844 1 88.38 305 THR A C 1
ATOM 2340 O O . THR A 1 305 ? -26.594 -0.946 17.781 1 88.38 305 THR A O 1
ATOM 2343 N N . LYS A 1 306 ? -27.922 -2.402 16.766 1 91.19 306 LYS A N 1
ATOM 2344 C CA . LYS A 1 306 ? -27.828 -3.361 17.859 1 91.19 306 LYS A CA 1
ATOM 2345 C C . LYS A 1 306 ? -26.406 -3.902 18 1 91.19 306 LYS A C 1
ATOM 2347 O O . LYS A 1 306 ? -25.906 -4.098 19.109 1 91.19 306 LYS A O 1
ATOM 2352 N N . GLU A 1 307 ? -25.75 -4.129 16.938 1 86.75 307 GLU A N 1
ATOM 2353 C CA . GLU A 1 307 ? -24.391 -4.625 16.922 1 86.75 307 GLU A CA 1
ATOM 2354 C C . GLU A 1 307 ? -23.406 -3.568 17.438 1 86.75 307 GLU A C 1
ATOM 2356 O O . GLU A 1 307 ? -22.469 -3.889 18.172 1 86.75 307 GLU A O 1
ATOM 2361 N N . ILE A 1 308 ? -23.672 -2.342 17.031 1 86.75 308 ILE A N 1
ATOM 2362 C CA . ILE A 1 308 ? -22.844 -1.233 17.484 1 86.75 308 ILE A CA 1
ATOM 2363 C C . ILE A 1 308 ? -22.984 -1.078 19 1 86.75 308 ILE A C 1
ATOM 2365 O O . ILE A 1 308 ? -21.984 -0.902 19.703 1 86.75 308 ILE A O 1
ATOM 2369 N N . ALA A 1 309 ? -24.203 -1.184 19.438 1 94 309 ALA A N 1
ATOM 2370 C CA . ALA A 1 309 ? -24.484 -1.079 20.875 1 94 309 ALA A CA 1
ATOM 2371 C C . ALA A 1 309 ? -23.719 -2.133 21.656 1 94 309 ALA A C 1
ATOM 2373 O O . ALA A 1 309 ? -23.109 -1.825 22.688 1 94 309 ALA A O 1
ATOM 2374 N N . GLN A 1 310 ? -23.734 -3.307 21.188 1 91.69 310 GLN A N 1
ATOM 2375 C CA . GLN A 1 310 ? -23.031 -4.41 21.844 1 91.69 310 GLN A CA 1
ATOM 2376 C C . GLN A 1 310 ? -21.531 -4.199 21.812 1 91.69 310 GLN A C 1
ATOM 2378 O O . GLN A 1 310 ? -20.859 -4.367 22.828 1 91.69 310 GLN A O 1
ATOM 2383 N N . ALA A 1 311 ? -21.031 -3.768 20.719 1 83.31 311 ALA A N 1
ATOM 2384 C CA . ALA A 1 311 ? -19.594 -3.625 20.531 1 83.31 311 ALA A CA 1
ATOM 2385 C C . ALA A 1 311 ? -19.031 -2.512 21.406 1 83.31 311 ALA A C 1
ATOM 2387 O O . ALA A 1 311 ? -17.891 -2.598 21.875 1 83.31 311 ALA A O 1
ATOM 2388 N N . LEU A 1 312 ? -19.797 -1.463 21.547 1 89.38 312 LEU A N 1
ATOM 2389 C CA . LEU A 1 312 ? -19.281 -0.286 22.25 1 89.38 312 LEU A CA 1
ATOM 2390 C C . LEU A 1 312 ? -19.875 -0.189 23.656 1 89.38 312 LEU A C 1
ATOM 2392 O O . LEU A 1 312 ? -19.688 0.824 24.328 1 89.38 312 LEU A O 1
ATOM 2396 N N . ALA A 1 313 ? -20.562 -1.302 24.078 1 93.25 313 ALA A N 1
ATOM 2397 C CA . ALA A 1 313 ? -21.141 -1.381 25.422 1 93.25 313 ALA A CA 1
ATOM 2398 C C . ALA A 1 313 ? -22.031 -0.171 25.703 1 93.25 313 ALA A C 1
ATOM 2400 O O . ALA A 1 313 ? -21.859 0.5 26.719 1 93.25 313 ALA A O 1
ATOM 2401 N N . MET A 1 314 ? -22.859 0.095 24.797 1 94.12 314 MET A N 1
ATOM 2402 C CA . MET A 1 314 ? -23.859 1.155 24.875 1 94.12 314 MET A CA 1
ATOM 2403 C C . MET A 1 314 ? -25.25 0.606 24.625 1 94.12 314 MET A C 1
ATOM 2405 O O . MET A 1 314 ? -25.406 -0.515 24.125 1 94.12 314 MET A O 1
ATOM 2409 N N . SER A 1 315 ? -26.266 1.354 25.016 1 94.69 315 SER A N 1
ATOM 2410 C CA . SER A 1 315 ? -27.625 1 24.625 1 94.69 315 SER A CA 1
ATOM 2411 C C . SER A 1 315 ? -27.906 1.392 23.172 1 94.69 315 SER A C 1
ATOM 2413 O O . SER A 1 315 ? -27.281 2.311 22.641 1 94.69 315 SER A O 1
ATOM 2415 N N . PRO A 1 316 ? -28.859 0.743 22.609 1 94.75 316 PRO A N 1
ATOM 2416 C CA . PRO A 1 316 ? -29.25 1.151 21.266 1 94.75 316 PRO A CA 1
ATOM 2417 C C . PRO A 1 316 ? -29.75 2.594 21.203 1 94.75 316 PRO A C 1
ATOM 2419 O O . PRO A 1 316 ? -29.562 3.275 20.188 1 94.75 316 PRO A O 1
ATOM 2422 N N . TYR A 1 317 ? -30.266 3.016 22.266 1 94.75 317 TYR A N 1
ATOM 2423 C CA . TYR A 1 317 ? -30.766 4.387 22.312 1 94.75 317 TYR A CA 1
ATOM 2424 C C . TYR A 1 317 ? -29.609 5.387 22.281 1 94.75 317 TYR A C 1
ATOM 2426 O O . TYR A 1 317 ? -29.688 6.41 21.594 1 94.75 317 TYR A O 1
ATOM 2434 N N . THR A 1 318 ? -28.656 5.086 23.031 1 95.38 318 THR A N 1
ATOM 2435 C CA . THR A 1 318 ? -27.484 5.945 23.062 1 95.38 318 THR A CA 1
ATOM 2436 C C . THR A 1 318 ? -26.828 5.988 21.688 1 95.38 318 THR A C 1
ATOM 2438 O O . THR A 1 318 ? -26.328 7.035 21.25 1 95.38 318 THR A O 1
ATOM 2441 N N . VAL A 1 319 ? -26.781 4.855 21.016 1 95.12 319 VAL A N 1
ATOM 2442 C CA . VAL A 1 319 ? -26.234 4.797 19.672 1 95.12 319 VAL A CA 1
ATOM 2443 C C . VAL A 1 319 ? -27.031 5.73 18.75 1 95.12 319 VAL A C 1
ATOM 2445 O O . VAL A 1 319 ? -26.438 6.469 17.953 1 95.12 319 VAL A O 1
ATOM 2448 N N . GLN A 1 320 ? -28.328 5.695 18.922 1 93.69 320 GLN A N 1
ATOM 2449 C CA . GLN A 1 320 ? -29.188 6.539 18.109 1 93.69 320 GLN A CA 1
ATOM 2450 C C . GLN A 1 320 ? -28.922 8.016 18.375 1 93.69 320 GLN A C 1
ATOM 2452 O O . GLN A 1 320 ? -28.922 8.836 17.453 1 93.69 320 GLN A O 1
ATOM 2457 N N . ASP A 1 321 ? -28.734 8.312 19.578 1 95.12 321 ASP A N 1
ATOM 2458 C CA . ASP A 1 321 ? -28.422 9.688 19.953 1 95.12 321 ASP A CA 1
ATOM 2459 C C . ASP A 1 321 ? -27.125 10.156 19.297 1 95.12 321 ASP A C 1
ATOM 2461 O O . ASP A 1 321 ? -27.047 11.273 18.781 1 95.12 321 ASP A O 1
ATOM 2465 N N . HIS A 1 322 ? -26.188 9.32 19.391 1 94.38 322 HIS A N 1
ATOM 2466 C CA . HIS A 1 322 ? -24.906 9.648 18.75 1 94.38 322 HIS A CA 1
ATOM 2467 C C . HIS A 1 322 ? -25.078 9.805 17.234 1 94.38 322 HIS A C 1
ATOM 2469 O O . HIS A 1 322 ? -24.484 10.695 16.641 1 94.38 322 HIS A O 1
ATOM 2475 N N . LEU A 1 323 ? -25.844 8.93 16.688 1 92.5 323 LEU A N 1
ATOM 2476 C CA . LEU A 1 323 ? -26.062 9.008 15.242 1 92.5 323 LEU A CA 1
ATOM 2477 C C . LEU A 1 323 ? -26.734 10.328 14.867 1 92.5 323 LEU A C 1
ATOM 2479 O O . LEU A 1 323 ? -26.375 10.938 13.859 1 92.5 323 LEU A O 1
ATOM 2483 N N . LYS A 1 324 ? -27.641 10.734 15.641 1 93.62 324 LYS A N 1
ATOM 2484 C CA . LYS A 1 324 ? -28.281 12.023 15.406 1 93.62 324 LYS A CA 1
ATOM 248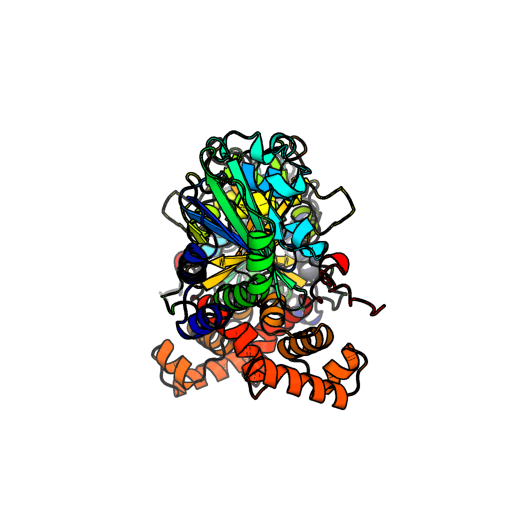5 C C . LYS A 1 324 ? -27.25 13.156 15.43 1 93.62 324 LYS A C 1
ATOM 2487 O O . LYS A 1 324 ? -27.266 14.031 14.57 1 93.62 324 LYS A O 1
ATOM 2492 N N . SER A 1 325 ? -26.5 13.109 16.422 1 94.25 325 SER A N 1
ATOM 2493 C CA . SER A 1 325 ? -25.453 14.109 16.547 1 94.25 325 SER A CA 1
ATOM 2494 C C . SER A 1 325 ? -24.5 14.078 15.352 1 94.25 325 SER A C 1
ATOM 2496 O O . SER A 1 325 ? -24.141 15.125 14.812 1 94.25 325 SER A O 1
ATOM 2498 N N . ILE A 1 326 ? -24.125 12.898 14.961 1 90.75 326 ILE A N 1
ATOM 2499 C CA . ILE A 1 326 ? -23.234 12.695 13.828 1 90.75 326 ILE A CA 1
ATOM 2500 C C . ILE A 1 326 ? -23.859 13.266 12.562 1 90.75 326 ILE A C 1
ATOM 2502 O O . ILE A 1 326 ? -23.203 13.969 11.789 1 90.75 326 ILE A O 1
ATOM 2506 N N . PHE A 1 327 ? -25.141 13.016 12.438 1 89.44 327 PHE A N 1
ATOM 2507 C CA . PHE A 1 327 ? -25.844 13.492 11.258 1 89.44 327 PHE A CA 1
ATOM 2508 C C . PHE A 1 327 ? -25.891 15.016 11.234 1 89.44 327 PHE A C 1
ATOM 2510 O O . PHE A 1 327 ? -25.672 15.641 10.195 1 89.44 327 PHE A O 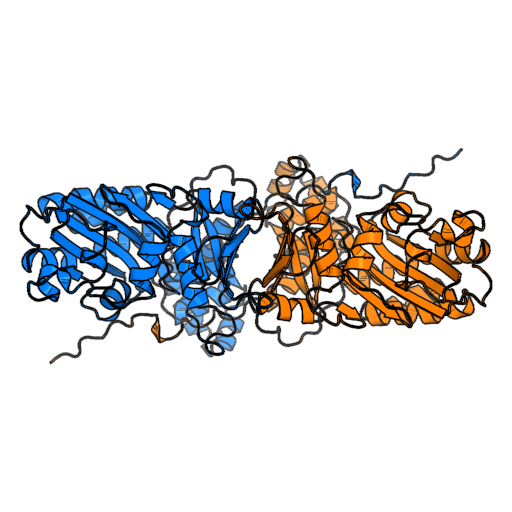1
ATOM 2517 N N . 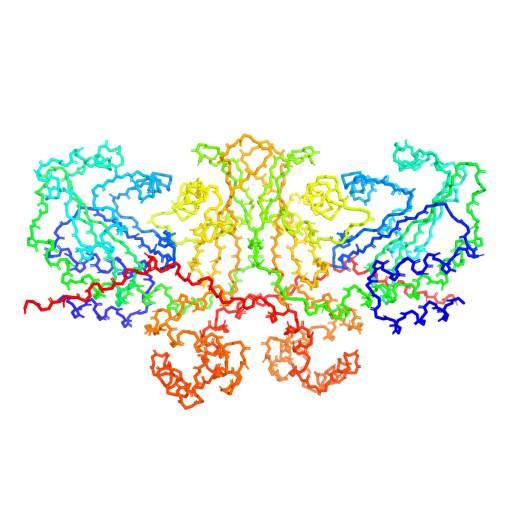ASP A 1 328 ? -26.094 15.555 12.305 1 91.62 328 ASP A N 1
ATOM 2518 C CA . ASP A 1 328 ? -26.156 17.016 12.414 1 91.62 328 ASP A CA 1
ATOM 2519 C C . ASP A 1 328 ? -24.812 17.641 12.062 1 91.62 328 ASP A C 1
ATOM 2521 O O . ASP A 1 328 ? -24.75 18.594 11.289 1 91.62 328 ASP A O 1
ATOM 2525 N N . LYS A 1 329 ? -23.797 17.062 12.547 1 88.44 329 LYS A N 1
ATOM 2526 C CA . LYS A 1 329 ? -22.453 17.609 12.359 1 88.44 329 LYS A CA 1
ATOM 2527 C C . LYS A 1 329 ? -21.984 17.422 10.922 1 88.44 329 LYS A C 1
ATOM 2529 O O . LYS A 1 329 ? -21.234 18.266 10.398 1 88.44 329 LYS A O 1
ATOM 2534 N N . THR A 1 330 ? -22.391 16.344 10.312 1 84.44 330 THR A N 1
ATOM 2535 C CA . THR A 1 330 ? -21.875 16 8.984 1 84.44 330 THR A CA 1
ATOM 2536 C C . THR A 1 330 ? -22.828 16.5 7.898 1 84.44 330 THR A C 1
ATOM 2538 O O . THR A 1 330 ? -22.469 16.531 6.719 1 84.44 330 THR A O 1
ATOM 2541 N N . GLY A 1 331 ? -24.031 16.812 8.305 1 84.75 331 GLY A N 1
ATOM 2542 C CA . GLY A 1 331 ? -25.016 17.328 7.363 1 84.75 331 GLY A CA 1
ATOM 2543 C C . GLY A 1 331 ? -25.672 16.234 6.535 1 84.75 331 GLY A C 1
ATOM 2544 O O . GLY A 1 331 ? -26.188 16.484 5.453 1 84.75 331 GLY A O 1
ATOM 2545 N N . VAL A 1 332 ? -25.453 15.047 7.035 1 82.12 332 VAL A N 1
ATOM 2546 C CA . VAL A 1 332 ? -26.094 13.945 6.332 1 82.12 332 VAL A CA 1
ATOM 2547 C C . VAL A 1 332 ? -27.391 13.555 7.059 1 82.12 332 VAL A C 1
ATOM 2549 O O . VAL A 1 332 ? -27.656 14.031 8.164 1 82.12 332 VAL A O 1
ATOM 2552 N N . ARG A 1 333 ? -28.344 12.656 6.445 1 85.5 333 ARG A N 1
ATOM 2553 C CA . ARG A 1 333 ? -29.641 12.32 7.027 1 85.5 333 ARG A CA 1
ATOM 2554 C C . ARG A 1 333 ? -29.781 10.82 7.25 1 85.5 333 ARG A C 1
ATOM 2556 O O . ARG A 1 333 ? -30.672 10.367 7.969 1 85.5 333 ARG A O 1
ATOM 2563 N N . THR A 1 334 ? -28.812 10.109 6.559 1 80 334 THR A N 1
ATOM 2564 C CA . THR A 1 334 ? -28.922 8.656 6.652 1 80 334 THR A CA 1
ATOM 2565 C C . THR A 1 334 ? -27.547 8.031 6.844 1 80 334 THR A C 1
ATOM 2567 O O . THR A 1 334 ? -26.516 8.664 6.578 1 80 334 THR A O 1
ATOM 2570 N N . ARG A 1 335 ? -27.609 6.789 7.324 1 77.12 335 ARG A N 1
ATOM 2571 C CA . ARG A 1 335 ? -26.391 6.004 7.465 1 77.12 335 ARG A CA 1
ATOM 2572 C C . ARG A 1 335 ? -25.672 5.852 6.125 1 77.12 335 ARG A C 1
ATOM 2574 O O . ARG A 1 335 ? -24.453 5.941 6.051 1 77.12 335 ARG A O 1
ATOM 2581 N N . GLY A 1 336 ? -26.438 5.57 5.156 1 69.31 336 GLY A N 1
ATOM 2582 C CA . GLY A 1 336 ? -25.875 5.434 3.822 1 69.31 336 GLY A CA 1
ATOM 2583 C C . GLY A 1 336 ? -25.156 6.684 3.35 1 69.31 336 GLY A C 1
ATOM 2584 O O . GLY A 1 336 ? -24.062 6.602 2.789 1 69.31 336 GLY A O 1
ATOM 2585 N N . GLU A 1 337 ? -25.75 7.832 3.635 1 71.44 337 GLU A N 1
ATOM 2586 C CA . GLU A 1 337 ? -25.125 9.102 3.281 1 71.44 337 GLU A CA 1
ATOM 2587 C C . GLU A 1 337 ? -23.828 9.328 4.074 1 71.44 337 GLU A C 1
ATOM 2589 O O . GLU A 1 337 ? -22.859 9.875 3.553 1 71.44 337 GLU A O 1
ATOM 2594 N N . LEU A 1 338 ? -23.906 8.906 5.273 1 75.25 338 LEU A N 1
ATOM 2595 C CA . LEU A 1 338 ? -22.734 9.039 6.117 1 75.25 338 LEU A CA 1
ATOM 2596 C C . LEU A 1 338 ? -21.562 8.227 5.551 1 75.25 338 LEU A C 1
ATOM 2598 O O . LEU A 1 338 ? -20.453 8.727 5.441 1 75.25 338 LEU A O 1
ATOM 2602 N N . VAL A 1 339 ? -21.875 7.004 5.156 1 67.88 339 VAL A N 1
ATOM 2603 C CA . VAL A 1 339 ? -20.875 6.125 4.555 1 67.88 339 VAL A CA 1
ATOM 2604 C C . VAL A 1 339 ? -20.375 6.73 3.244 1 67.88 339 VAL A C 1
ATOM 2606 O O . VAL A 1 339 ? -19.172 6.723 2.967 1 67.88 339 VAL A O 1
ATOM 2609 N N . GLY A 1 340 ? -21.25 7.168 2.463 1 63.91 340 GLY A N 1
ATOM 2610 C CA . GLY A 1 340 ? -20.891 7.812 1.209 1 63.91 340 GLY A CA 1
ATOM 2611 C C . GLY A 1 340 ? -20 9.023 1.394 1 63.91 340 GLY A C 1
ATOM 2612 O O . GLY A 1 340 ? -19.031 9.219 0.646 1 63.91 340 GLY A O 1
ATOM 2613 N N . GLN A 1 341 ? -20.453 9.82 2.27 1 64.31 341 GLN A N 1
ATOM 2614 C CA . GLN A 1 341 ? -19.719 11.055 2.523 1 64.31 341 GLN A CA 1
ATOM 2615 C C . GLN A 1 341 ? -18.328 10.773 3.072 1 64.31 341 GLN A C 1
ATOM 2617 O O . GLN A 1 341 ? -17.344 11.422 2.684 1 64.31 341 GLN A O 1
ATOM 2622 N N . ILE A 1 342 ? -18.297 9.844 3.941 1 61.34 342 ILE A N 1
ATOM 2623 C CA . ILE A 1 342 ? -17.016 9.57 4.582 1 61.34 342 ILE A CA 1
ATOM 2624 C C . ILE A 1 342 ? -16.188 8.625 3.709 1 61.34 342 ILE A C 1
ATOM 2626 O O . ILE A 1 342 ? -14.977 8.773 3.596 1 61.34 342 ILE A O 1
ATOM 2630 N N . PHE A 1 343 ? -16.844 7.578 2.965 1 54.91 343 PHE A N 1
ATOM 2631 C CA . PHE A 1 343 ? -16.109 6.543 2.234 1 54.91 343 PHE A CA 1
ATOM 2632 C C . PHE A 1 343 ? -16.141 6.82 0.736 1 54.91 343 PHE A C 1
ATOM 2634 O O . PHE A 1 343 ? -15.109 6.754 0.07 1 54.91 343 PHE A O 1
ATOM 2641 N N . LEU A 1 344 ? -17.359 6.824 0.163 1 50.5 344 LEU A N 1
ATOM 2642 C CA . LEU A 1 344 ? -17.516 6.723 -1.284 1 50.5 344 LEU A CA 1
ATOM 2643 C C . LEU A 1 344 ? -16.938 7.953 -1.979 1 50.5 344 LEU A C 1
ATOM 2645 O O . LEU A 1 344 ? -16.359 7.844 -3.062 1 50.5 344 LEU A O 1
ATOM 2649 N N . ASP A 1 345 ? -17.281 9.039 -1.486 1 47.22 345 ASP A N 1
ATOM 2650 C CA . ASP A 1 345 ? -16.766 10.188 -2.238 1 47.22 345 ASP A CA 1
ATOM 2651 C C . ASP A 1 345 ? -15.258 10.102 -2.426 1 47.22 345 ASP A C 1
ATOM 2653 O O . ASP A 1 345 ? -14.727 10.578 -3.428 1 47.22 345 ASP A O 1
ATOM 2657 N N . HIS A 1 346 ? -14.703 9.539 -1.53 1 45.91 346 HIS A N 1
ATOM 2658 C CA . HIS A 1 346 ? -13.25 9.539 -1.611 1 45.91 346 HIS A CA 1
ATOM 2659 C C . HIS A 1 346 ? -12.727 8.242 -2.227 1 45.91 346 HIS A C 1
ATOM 2661 O O . HIS A 1 346 ? -11.578 8.188 -2.674 1 45.91 346 HIS A O 1
ATOM 2667 N N . TYR A 1 347 ? -13.547 7.156 -2.303 1 45.47 347 TYR A N 1
ATOM 2668 C CA . TYR A 1 347 ? -13.227 5.836 -2.834 1 45.47 347 TYR A CA 1
ATOM 2669 C C . TYR A 1 347 ? -13.539 5.754 -4.324 1 45.47 347 TYR A C 1
ATOM 2671 O O . TYR A 1 347 ? -12.977 4.918 -5.039 1 45.47 347 TYR A O 1
ATOM 2679 N N . ALA A 1 348 ? -14.555 6.559 -4.828 1 40.75 348 ALA A N 1
ATOM 2680 C CA . ALA A 1 348 ? -15.031 6.383 -6.195 1 40.75 348 ALA A CA 1
ATOM 2681 C C . ALA A 1 348 ? -13.891 6.5 -7.195 1 40.75 348 ALA A C 1
ATOM 2683 O O . ALA A 1 348 ? -13.906 5.855 -8.25 1 40.75 348 ALA A O 1
ATOM 2684 N N . THR A 1 349 ? -13.008 7.238 -6.91 1 38.12 349 THR A N 1
ATOM 2685 C CA . THR A 1 349 ? -12.047 7.523 -7.973 1 38.12 349 THR A CA 1
ATOM 2686 C C . THR A 1 349 ? -11.172 6.305 -8.258 1 38.12 349 THR A C 1
ATOM 2688 O O . THR A 1 349 ? -10.602 6.188 -9.344 1 38.12 349 THR A O 1
ATOM 2691 N N . ARG A 1 350 ? -10.914 5.566 -7.301 1 39.75 350 ARG A N 1
ATOM 2692 C CA . ARG A 1 350 ? -9.867 4.578 -7.539 1 39.75 350 ARG A CA 1
ATOM 2693 C C . ARG A 1 350 ? -10.414 3.375 -8.305 1 39.75 350 ARG A C 1
ATOM 2695 O O . ARG A 1 350 ? -9.68 2.416 -8.562 1 39.75 350 ARG A O 1
ATOM 2702 N N . TRP A 1 351 ? -11.719 3.305 -8.477 1 33.03 351 TRP A N 1
ATOM 2703 C CA . TRP A 1 351 ? -12.234 2.115 -9.156 1 33.03 351 TRP A CA 1
ATOM 2704 C C . TRP A 1 351 ? -11.789 2.086 -10.617 1 33.03 351 TRP A C 1
ATOM 2706 O O . TRP A 1 351 ? -12.562 1.69 -11.492 1 33.03 351 TRP A O 1
ATOM 2716 N N . GLU A 1 352 ? -10.562 2.404 -10.812 1 34.06 352 GLU A N 1
ATOM 2717 C CA . GLU A 1 352 ? -10.258 2.23 -12.234 1 34.06 352 GLU A CA 1
ATOM 2718 C C . GLU A 1 352 ? -10.289 0.755 -12.625 1 34.06 352 GLU A C 1
ATOM 2720 O O . GLU A 1 352 ? -10.016 -0.117 -11.797 1 34.06 352 GLU A O 1
ATOM 2725 N N . ALA A 1 353 ? -10.938 0.487 -13.695 1 34.03 353 ALA A N 1
ATOM 2726 C CA . ALA A 1 353 ? -11.008 -0.825 -14.328 1 34.03 353 ALA A CA 1
ATOM 2727 C C . ALA A 1 353 ? -9.711 -1.604 -14.133 1 34.03 353 ALA A C 1
ATOM 2729 O O . ALA A 1 353 ? -8.617 -1.047 -14.258 1 34.03 353 ALA A O 1
ATOM 2730 N N . PRO A 1 354 ? -9.781 -2.545 -13.367 1 30.28 354 PRO A N 1
ATOM 2731 C CA . PRO A 1 354 ? -8.562 -3.357 -13.383 1 30.28 354 PRO A CA 1
ATOM 2732 C C . PRO A 1 354 ? -7.855 -3.34 -14.734 1 30.28 354 PRO A C 1
ATOM 2734 O O . PRO A 1 354 ? -8.508 -3.18 -15.773 1 30.28 354 PRO A O 1
ATOM 2737 N N . ALA A 1 355 ? -6.648 -2.996 -14.797 1 30.97 355 ALA A N 1
ATOM 2738 C CA . ALA A 1 355 ? -5.953 -3.172 -16.078 1 30.97 355 ALA A CA 1
ATOM 2739 C C . ALA A 1 355 ? -6.391 -4.461 -16.766 1 30.97 355 ALA A C 1
ATOM 2741 O O . ALA A 1 355 ? -6.578 -5.488 -16.109 1 30.97 355 ALA A O 1
ATOM 2742 N N . SER A 1 356 ? -7.125 -4.398 -17.812 1 32.75 356 SER A N 1
ATOM 2743 C CA . SER A 1 356 ? -7.414 -5.574 -18.625 1 32.75 356 SER A CA 1
ATOM 2744 C C . SER A 1 356 ? -6.305 -6.613 -18.516 1 32.75 356 SER A C 1
ATOM 2746 O O . SER A 1 356 ? -5.125 -6.27 -18.469 1 32.75 356 SER A O 1
ATOM 2748 N N . THR A 1 357 ? -6.574 -7.633 -17.891 1 33.94 357 THR A N 1
ATOM 2749 C CA . THR A 1 357 ? -5.609 -8.711 -18.078 1 33.94 357 THR A CA 1
ATOM 2750 C C . THR A 1 357 ? -4.863 -8.555 -19.391 1 33.94 357 THR A C 1
ATOM 2752 O O . THR A 1 357 ? -5.48 -8.43 -20.453 1 33.94 357 THR A O 1
ATOM 2755 N N . PRO A 1 358 ? -3.764 -8.109 -19.391 1 31.69 358 PRO A N 1
ATOM 2756 C CA . PRO A 1 358 ? -3.219 -8.078 -20.75 1 31.69 358 PRO A CA 1
ATOM 2757 C C . PRO A 1 358 ? -3.703 -9.242 -21.609 1 31.69 358 PRO A C 1
ATOM 2759 O O . PRO A 1 358 ? -3.814 -10.367 -21.109 1 31.69 358 PRO A O 1
ATOM 2762 N N . PRO A 1 359 ? -4.414 -8.992 -22.672 1 36.31 359 PRO A N 1
ATOM 2763 C CA . PRO A 1 359 ? -4.945 -10.07 -23.5 1 36.31 359 PRO A CA 1
ATOM 2764 C C . PRO A 1 359 ? -4.07 -11.32 -23.484 1 36.31 359 PRO A C 1
ATOM 2766 O O . PRO A 1 359 ? -4.574 -12.438 -23.641 1 36.31 359 PRO A O 1
ATOM 2769 N N . GLY A 1 360 ? -2.836 -11.195 -23.469 1 35.38 360 GLY A N 1
ATOM 2770 C CA . GLY A 1 360 ? -1.938 -12.312 -23.734 1 35.38 360 GLY A CA 1
ATOM 2771 C C . GLY A 1 360 ? -1.808 -13.258 -22.547 1 35.38 360 GLY A C 1
ATOM 2772 O O . GLY A 1 360 ? -1.08 -14.25 -22.625 1 35.38 360 GLY A O 1
ATOM 2773 N N . LEU A 1 361 ? -2.104 -12.75 -21.516 1 35.97 361 LEU A N 1
ATOM 2774 C CA . LEU A 1 361 ? -1.779 -13.672 -20.422 1 35.97 361 LEU A CA 1
ATOM 2775 C C . LEU A 1 361 ? -2.883 -14.711 -20.25 1 35.97 361 LEU A C 1
ATOM 2777 O O . LEU A 1 361 ? -2.76 -15.617 -19.422 1 35.97 361 LEU A O 1
ATOM 2781 N N . LEU A 1 362 ? -4.098 -14.352 -20.578 1 36 362 LEU A N 1
ATOM 2782 C CA . LEU A 1 362 ? -5.062 -15.445 -20.562 1 36 362 LEU A CA 1
ATOM 2783 C C . LEU A 1 362 ? -4.758 -16.469 -21.641 1 36 362 LEU A C 1
ATOM 2785 O O . LEU A 1 362 ? -4.566 -16.109 -22.812 1 36 362 LEU A O 1
ATOM 2789 N N . VAL A 1 363 ? -4.133 -17.516 -21.297 1 33.44 363 VAL A N 1
ATOM 2790 C CA . VAL A 1 363 ? -3.971 -18.625 -22.234 1 33.44 363 VAL A CA 1
ATOM 2791 C C . VAL A 1 363 ? -5.312 -18.938 -22.891 1 33.44 363 VAL A C 1
ATOM 2793 O O . VAL A 1 363 ? -6.273 -19.297 -22.203 1 33.44 363 VAL A O 1
ATOM 2796 N N . ARG A 1 364 ? -5.676 -18.188 -23.891 1 35.56 364 ARG A N 1
ATOM 2797 C CA . ARG A 1 364 ? -6.816 -18.672 -24.656 1 35.56 364 ARG A CA 1
ATOM 2798 C C . ARG A 1 364 ? -6.645 -20.141 -25.047 1 35.56 364 ARG A C 1
ATOM 2800 O O . ARG A 1 364 ? -5.57 -20.547 -25.484 1 35.56 364 ARG A O 1
ATOM 2807 N N . ALA A 1 365 ? -7.52 -20.984 -24.609 1 30.59 365 ALA A N 1
ATOM 2808 C CA . ALA A 1 365 ? -7.66 -22.328 -25.156 1 30.59 365 ALA A CA 1
ATOM 2809 C C . ALA A 1 365 ? -7.695 -22.297 -26.688 1 30.59 365 ALA A C 1
ATOM 2811 O O . ALA A 1 365 ? -8.492 -21.562 -27.281 1 30.59 365 ALA A O 1
ATOM 2812 N N . ILE A 1 366 ? -6.656 -22.609 -27.359 1 29.25 366 ILE A N 1
ATOM 2813 C CA . ILE A 1 366 ? -6.781 -22.922 -28.766 1 29.25 366 ILE A CA 1
ATOM 2814 C C . ILE A 1 366 ? -7.973 -23.859 -28.984 1 29.25 366 ILE A C 1
ATOM 2816 O O . ILE A 1 366 ? -7.992 -24.984 -28.469 1 29.25 366 ILE A O 1
ATOM 2820 N N . THR A 1 367 ? -9.141 -23.375 -29.25 1 26.98 367 THR A N 1
ATOM 2821 C CA . THR A 1 367 ? -10.117 -24.25 -29.859 1 26.98 367 THR A CA 1
ATOM 2822 C C . THR A 1 367 ? -9.477 -25.109 -30.953 1 26.98 367 THR A C 1
ATOM 2824 O O . THR A 1 367 ? -8.82 -24.578 -31.859 1 26.98 367 THR A O 1
ATOM 2827 N N . ALA A 1 368 ? -9.211 -26.453 -30.75 1 29.66 368 ALA A N 1
ATOM 2828 C CA . ALA A 1 368 ? -9.008 -27.453 -31.797 1 29.66 368 ALA A CA 1
ATOM 2829 C C . ALA A 1 368 ? -9.992 -27.266 -32.938 1 29.66 368 ALA A C 1
ATOM 2831 O O . ALA A 1 368 ? -11.203 -27.359 -32.75 1 29.66 368 ALA A O 1
ATOM 2832 N N . GLY A 1 369 ? -9.742 -26.516 -33.875 1 23.98 369 GLY A N 1
ATOM 2833 C CA . GLY A 1 369 ? -10.406 -26.781 -35.156 1 23.98 369 GLY A CA 1
ATOM 2834 C C . GLY A 1 369 ? -10.398 -28.25 -35.531 1 23.98 369 GLY A C 1
ATOM 2835 O O . GLY A 1 369 ? -9.406 -28.953 -35.312 1 23.98 369 GLY A O 1
ATOM 2836 N N . THR A 1 370 ? -11.539 -28.984 -35.531 1 25.39 370 THR A N 1
ATOM 2837 C CA . THR A 1 370 ? -11.75 -30.203 -36.312 1 25.39 370 THR A CA 1
ATOM 2838 C C . THR A 1 370 ? -10.953 -30.156 -37.625 1 25.39 370 THR A C 1
ATOM 2840 O O . THR A 1 370 ? -11.062 -29.203 -38.375 1 25.39 370 THR A O 1
ATOM 2843 N N . PRO A 1 371 ? -9.992 -31.078 -37.781 1 23.41 371 PRO A N 1
ATOM 2844 C CA . PRO A 1 371 ? -10.062 -31.422 -39.188 1 23.41 371 PRO A CA 1
ATOM 2845 C C . PRO A 1 371 ? -11.414 -32.031 -39.594 1 23.41 371 PRO A C 1
ATOM 2847 O O . PRO A 1 371 ? -12.094 -32.625 -38.75 1 23.41 371 PRO A O 1
ATOM 2850 N N . MET B 1 1 ? -9.312 -42.5 -10.531 1 86.56 1 MET B N 1
ATOM 2851 C CA . MET B 1 1 ? -8.352 -41.531 -10 1 86.56 1 MET B CA 1
ATOM 2852 C C . MET B 1 1 ? -8.898 -40.125 -10.094 1 86.56 1 MET B C 1
ATOM 2854 O O . MET B 1 1 ? -8.852 -39.375 -9.125 1 86.56 1 MET B O 1
ATOM 2858 N N . ARG B 1 2 ? -9.523 -39.844 -11.203 1 86.56 2 ARG B N 1
ATOM 2859 C CA . ARG B 1 2 ? -10.125 -38.5 -11.359 1 86.56 2 ARG B CA 1
ATOM 2860 C C . ARG B 1 2 ? -11.203 -38.281 -10.312 1 86.56 2 ARG B C 1
ATOM 2862 O O . ARG B 1 2 ? -11.266 -37.188 -9.703 1 86.56 2 ARG B O 1
ATOM 2869 N N . ASP B 1 3 ? -11.922 -39.312 -10.109 1 88.38 3 ASP B N 1
ATOM 2870 C CA . ASP B 1 3 ? -13 -39.219 -9.125 1 88.38 3 ASP B CA 1
ATOM 2871 C C . ASP B 1 3 ? -12.43 -39.062 -7.711 1 88.38 3 ASP B C 1
ATOM 2873 O O . ASP B 1 3 ? -12.984 -38.344 -6.883 1 88.38 3 ASP B O 1
ATOM 2877 N N . ASP B 1 4 ? -11.391 -39.781 -7.469 1 90.75 4 ASP B N 1
ATOM 2878 C CA . ASP B 1 4 ? -10.742 -39.688 -6.164 1 90.75 4 ASP B CA 1
ATOM 2879 C C . ASP B 1 4 ? -10.211 -38.281 -5.91 1 90.75 4 ASP B C 1
ATOM 2881 O O . ASP B 1 4 ? -10.328 -37.75 -4.797 1 90.75 4 ASP B O 1
ATOM 2885 N N . ILE B 1 5 ? -9.68 -37.656 -6.934 1 92.12 5 ILE B N 1
ATOM 2886 C CA . ILE B 1 5 ? -9.156 -36.312 -6.836 1 92.12 5 ILE B CA 1
ATOM 2887 C C . ILE B 1 5 ? -10.305 -35.344 -6.613 1 92.12 5 ILE B C 1
ATOM 2889 O O . ILE B 1 5 ? -10.219 -34.438 -5.758 1 92.12 5 ILE B O 1
ATOM 2893 N N . ALA B 1 6 ? -11.359 -35.594 -7.305 1 88.75 6 ALA B N 1
ATOM 2894 C CA . ALA B 1 6 ? -12.531 -34.719 -7.176 1 88.75 6 ALA B CA 1
ATOM 2895 C C . ALA B 1 6 ? -13.125 -34.812 -5.773 1 88.75 6 ALA B C 1
ATOM 2897 O O . ALA B 1 6 ? -13.633 -33.812 -5.242 1 88.75 6 ALA B O 1
ATOM 2898 N N . ARG B 1 7 ? -13 -35.906 -5.164 1 88.75 7 ARG B N 1
ATOM 2899 C CA . ARG B 1 7 ? -13.578 -36.156 -3.844 1 88.75 7 ARG B CA 1
ATOM 2900 C C . ARG B 1 7 ? -12.836 -35.375 -2.771 1 88.75 7 ARG B C 1
ATOM 2902 O O . ARG B 1 7 ? -13.375 -35.094 -1.694 1 88.75 7 ARG B O 1
ATOM 2909 N N . LEU B 1 8 ? -11.617 -35.031 -3.059 1 89.44 8 LEU B N 1
ATOM 2910 C CA . LEU B 1 8 ? -10.852 -34.25 -2.094 1 89.44 8 LEU B CA 1
ATOM 2911 C C . LEU B 1 8 ? -11.516 -32.906 -1.827 1 89.44 8 LEU B C 1
ATOM 2913 O O . LEU B 1 8 ? -11.281 -32.281 -0.787 1 89.44 8 LEU B O 1
ATOM 2917 N N . ASP B 1 9 ? -12.281 -32.438 -2.791 1 82.19 9 ASP B N 1
ATOM 2918 C CA . ASP B 1 9 ? -12.953 -31.141 -2.684 1 82.19 9 ASP B CA 1
ATOM 2919 C C . ASP B 1 9 ? -13.844 -31.078 -1.444 1 82.19 9 ASP B C 1
ATOM 2921 O O . ASP B 1 9 ? -14.016 -30.016 -0.846 1 82.19 9 ASP B O 1
ATOM 2925 N N . SER B 1 10 ? -14.32 -32.156 -1.087 1 76.94 10 SER B N 1
ATOM 2926 C CA . SER B 1 10 ? -15.266 -32.219 0.022 1 76.94 10 SER B CA 1
ATOM 2927 C C . SER B 1 10 ? -14.547 -32.094 1.364 1 76.94 10 SER B C 1
ATOM 2929 O O . SER B 1 10 ? -15.188 -31.812 2.389 1 76.94 10 SER B O 1
ATOM 2931 N N . HIS B 1 11 ? -13.312 -32.125 1.442 1 81.88 11 HIS B N 1
ATOM 2932 C CA . HIS B 1 11 ? -12.57 -32.188 2.695 1 81.88 11 HIS B CA 1
ATOM 2933 C C . HIS B 1 11 ? -12.141 -30.781 3.143 1 81.88 11 HIS B C 1
ATOM 2935 O O . HIS B 1 11 ? -11.57 -30.625 4.227 1 81.88 11 HIS B O 1
ATOM 2941 N N . GLN B 1 12 ? -12.375 -29.719 2.482 1 81.38 12 GLN B N 1
ATOM 2942 C CA . GLN B 1 12 ? -12.016 -28.344 2.82 1 81.38 12 GLN B CA 1
ATOM 2943 C C . GLN B 1 12 ? -10.539 -28.234 3.205 1 81.38 12 GLN B C 1
ATOM 2945 O O . GLN B 1 12 ? -10.203 -27.688 4.254 1 81.38 12 GLN B O 1
ATOM 2950 N N . LEU B 1 13 ? -9.695 -28.812 2.408 1 87.75 13 LEU B N 1
ATOM 2951 C CA . LEU B 1 13 ? -8.258 -28.844 2.645 1 87.75 13 LEU B CA 1
ATOM 2952 C C . LEU B 1 13 ? -7.613 -27.516 2.264 1 87.75 13 LEU B C 1
ATOM 2954 O O . LEU B 1 13 ? -8.047 -26.859 1.313 1 87.75 13 LEU B O 1
ATOM 2958 N N . THR B 1 14 ? -6.598 -27.109 3.074 1 90.19 14 THR B N 1
ATOM 2959 C CA . THR B 1 14 ? -5.715 -26.062 2.568 1 90.19 14 THR B CA 1
ATOM 2960 C C . THR B 1 14 ? -5.008 -26.516 1.297 1 90.19 14 THR B C 1
ATOM 2962 O O . THR B 1 14 ? -4.961 -27.719 1.003 1 90.19 14 THR B O 1
ATOM 2965 N N . TRP B 1 15 ? -4.5 -25.625 0.557 1 92.38 15 TRP B N 1
ATOM 2966 C CA . TRP B 1 15 ? -3.902 -26.078 -0.691 1 92.38 15 TRP B CA 1
ATOM 2967 C C . TRP B 1 15 ? -2.627 -26.875 -0.422 1 92.38 15 TRP B C 1
ATOM 2969 O O . TRP B 1 15 ? -2.227 -27.719 -1.236 1 92.38 15 TRP B O 1
ATOM 2979 N N . VAL B 1 16 ? -1.998 -26.719 0.771 1 94.75 16 VAL B N 1
ATOM 2980 C CA . VAL B 1 16 ? -0.858 -27.547 1.163 1 94.75 16 VAL B CA 1
ATOM 2981 C C . VAL B 1 16 ? -1.312 -28.984 1.392 1 94.75 16 VAL B C 1
ATOM 2983 O O . VAL B 1 16 ? -0.712 -29.922 0.86 1 94.75 16 VAL B O 1
ATOM 2986 N N . GLU B 1 17 ? -2.373 -29.141 2.119 1 93.94 17 GLU B N 1
ATOM 2987 C CA . GLU B 1 17 ? -2.932 -30.469 2.365 1 93.94 17 GLU B CA 1
ATOM 2988 C C . GLU B 1 17 ? -3.445 -31.094 1.073 1 93.94 17 GLU B C 1
ATOM 2990 O O . GLU B 1 17 ? -3.279 -32.281 0.854 1 93.94 17 GLU B O 1
ATOM 2995 N N . TYR B 1 18 ? -4.078 -30.25 0.323 1 95.31 18 TYR B N 1
ATOM 2996 C CA . TYR B 1 18 ? -4.629 -30.734 -0.938 1 95.31 18 TYR B CA 1
ATOM 2997 C C . TYR B 1 18 ? -3.535 -31.297 -1.835 1 95.31 18 TYR B C 1
ATOM 2999 O O . TYR B 1 18 ? -3.664 -32.406 -2.361 1 95.31 18 TYR B O 1
ATOM 3007 N N . THR B 1 19 ? -2.463 -30.594 -2.018 1 96.12 19 THR B N 1
ATOM 3008 C CA . THR B 1 19 ? -1.4 -31.031 -2.922 1 96.12 19 THR B CA 1
ATOM 3009 C C . THR B 1 19 ? -0.695 -32.25 -2.375 1 96.12 19 THR B C 1
ATOM 3011 O O . THR B 1 19 ? -0.271 -33.125 -3.141 1 96.12 19 THR B O 1
ATOM 3014 N N . THR B 1 20 ? -0.571 -32.375 -1.071 1 96.12 20 THR B N 1
ATOM 3015 C CA . THR B 1 20 ? -0.029 -33.562 -0.461 1 96.12 20 THR B CA 1
ATOM 3016 C C . THR B 1 20 ? -0.93 -34.781 -0.743 1 96.12 20 THR B C 1
ATOM 3018 O O . THR B 1 20 ? -0.448 -35.844 -1.119 1 96.12 20 THR B O 1
ATOM 3021 N N . ALA B 1 21 ? -2.199 -34.562 -0.586 1 97.06 21 ALA B N 1
ATOM 3022 C CA . ALA B 1 21 ? -3.162 -35.625 -0.846 1 97.06 21 ALA B CA 1
ATOM 3023 C C . ALA B 1 21 ? -3.127 -36.062 -2.311 1 97.06 21 ALA B C 1
ATOM 3025 O O . ALA B 1 21 ? -3.203 -37.25 -2.619 1 97.06 21 ALA B O 1
ATOM 3026 N N . VAL B 1 22 ? -3.027 -35.094 -3.199 1 97.81 22 VAL B N 1
ATOM 3027 C CA . VAL B 1 22 ? -2.971 -35.406 -4.625 1 97.81 22 VAL B CA 1
ATOM 3028 C C . VAL B 1 22 ? -1.699 -36.188 -4.938 1 97.81 22 VAL B C 1
ATOM 3030 O O . VAL B 1 22 ? -1.733 -37.156 -5.695 1 97.81 22 VAL B O 1
ATOM 3033 N N . ALA B 1 23 ? -0.562 -35.812 -4.367 1 97.69 23 ALA B N 1
ATOM 3034 C CA . ALA B 1 23 ? 0.693 -36.531 -4.57 1 97.69 23 ALA B CA 1
ATOM 3035 C C . ALA B 1 23 ? 0.575 -37.969 -4.113 1 97.69 23 ALA B C 1
ATOM 3037 O O . ALA B 1 23 ? 1.052 -38.875 -4.793 1 97.69 23 ALA B O 1
ATOM 3038 N N . ASP B 1 24 ? -0.072 -38.156 -3.012 1 96.69 24 ASP B N 1
ATOM 3039 C CA . ASP B 1 24 ? -0.265 -39.531 -2.49 1 96.69 24 ASP B CA 1
ATOM 3040 C C . ASP B 1 24 ? -1.134 -40.344 -3.432 1 96.69 24 ASP B C 1
ATOM 3042 O O . ASP B 1 24 ? -0.877 -41.531 -3.631 1 96.69 24 ASP B O 1
ATOM 3046 N N . LEU B 1 25 ? -2.105 -39.719 -3.99 1 96.5 25 LEU B N 1
ATOM 3047 C CA . LEU B 1 25 ? -3 -40.406 -4.914 1 96.5 25 LEU B CA 1
ATOM 3048 C C . LEU B 1 25 ? -2.285 -40.719 -6.219 1 96.5 25 LEU B C 1
ATOM 3050 O O . LEU B 1 25 ? -2.607 -41.719 -6.871 1 96.5 25 LEU B O 1
ATOM 3054 N N . LEU B 1 26 ? -1.29 -39.938 -6.598 1 97 26 LEU B N 1
ATOM 3055 C CA . LEU B 1 26 ? -0.603 -40.094 -7.875 1 97 26 LEU B CA 1
ATOM 3056 C C . LEU B 1 26 ? 0.463 -41.188 -7.781 1 97 26 LEU B C 1
ATOM 3058 O O . LEU B 1 26 ? 0.853 -41.781 -8.797 1 97 26 LEU B O 1
ATOM 3062 N N . ARG B 1 27 ? 0.899 -41.562 -6.641 1 95.69 27 ARG B N 1
ATOM 3063 C CA . ARG B 1 27 ? 2.064 -42.406 -6.422 1 95.69 27 ARG B CA 1
ATOM 3064 C C . ARG B 1 27 ? 1.873 -43.75 -7.07 1 95.69 27 ARG B C 1
ATOM 3066 O O . ARG B 1 27 ? 2.797 -44.312 -7.688 1 95.69 27 ARG B O 1
ATOM 3073 N N . PRO B 1 28 ? 0.68 -44.344 -6.957 1 94.31 28 PRO B N 1
ATOM 3074 C CA . PRO B 1 28 ? 0.498 -45.656 -7.57 1 94.31 28 PRO B CA 1
ATOM 3075 C C . PRO B 1 28 ? 0.538 -45.594 -9.094 1 94.31 28 PRO B C 1
ATOM 3077 O O . PRO B 1 28 ? 0.839 -46.594 -9.742 1 94.31 28 PRO B O 1
ATOM 3080 N N . LEU B 1 29 ? 0.288 -44.5 -9.648 1 95.38 29 LEU B N 1
ATOM 3081 C CA . LEU B 1 29 ? 0.221 -44.344 -11.102 1 95.38 29 LEU B CA 1
ATOM 3082 C C . LEU B 1 29 ? 1.561 -43.875 -11.664 1 95.38 29 LEU B C 1
ATOM 3084 O O . LEU B 1 29 ? 1.969 -44.312 -12.742 1 95.38 29 LEU B O 1
ATOM 3088 N N . ILE B 1 30 ? 2.172 -42.969 -11 1 97.25 30 ILE B N 1
ATOM 3089 C CA . ILE B 1 30 ? 3.443 -42.375 -11.383 1 97.25 30 ILE B CA 1
ATOM 3090 C C . ILE B 1 30 ? 4.395 -42.375 -10.195 1 97.25 30 ILE B C 1
ATOM 3092 O O . ILE B 1 30 ? 4.207 -41.594 -9.242 1 97.25 30 ILE B O 1
ATOM 3096 N N . ALA B 1 31 ? 5.395 -43.188 -10.359 1 97.25 31 ALA B N 1
ATOM 3097 C CA . ALA B 1 31 ? 6.383 -43.219 -9.289 1 97.25 31 ALA B CA 1
ATOM 3098 C C . ALA B 1 31 ? 7.312 -42 -9.352 1 97.25 31 ALA B C 1
ATOM 3100 O O . ALA B 1 31 ? 7.766 -41.625 -10.438 1 97.25 31 ALA B O 1
ATOM 3101 N N . PHE B 1 32 ? 7.547 -41.438 -8.25 1 98.44 32 PHE B N 1
ATOM 3102 C CA . PHE B 1 32 ? 8.477 -40.312 -8.141 1 98.44 32 PHE B CA 1
ATOM 3103 C C . PHE B 1 32 ? 9.141 -40.281 -6.77 1 98.44 32 PHE B C 1
ATOM 3105 O O . PHE B 1 32 ? 8.625 -40.875 -5.816 1 98.44 32 PHE B O 1
ATOM 3112 N N . ASP B 1 33 ? 10.258 -39.562 -6.664 1 98.19 33 ASP B N 1
ATOM 3113 C CA . ASP B 1 33 ? 11.055 -39.531 -5.438 1 98.19 33 ASP B CA 1
ATOM 3114 C C . ASP B 1 33 ? 10.906 -38.188 -4.734 1 98.19 33 ASP B C 1
ATOM 3116 O O . ASP B 1 33 ? 11.148 -38.062 -3.533 1 98.19 33 ASP B O 1
ATOM 3120 N N . ALA B 1 34 ? 10.602 -37.125 -5.445 1 98.12 34 ALA B N 1
ATOM 3121 C CA . ALA B 1 34 ? 10.43 -35.781 -4.934 1 98.12 34 ALA B CA 1
ATOM 3122 C C . ALA B 1 34 ? 9.375 -35.031 -5.734 1 98.12 34 ALA B C 1
ATOM 3124 O O . ALA B 1 34 ? 9 -35.438 -6.828 1 98.12 34 ALA B O 1
ATOM 3125 N N . TYR B 1 35 ? 8.82 -33.969 -5.168 1 98.19 35 TYR B N 1
ATOM 3126 C CA . TYR B 1 35 ? 7.883 -33.156 -5.93 1 98.19 35 TYR B CA 1
ATOM 3127 C C . TYR B 1 35 ? 7.824 -31.75 -5.379 1 98.19 35 TYR B C 1
ATOM 3129 O O . TYR B 1 35 ? 8.266 -31.484 -4.254 1 98.19 35 TYR B O 1
ATOM 3137 N N . CYS B 1 36 ? 7.371 -30.828 -6.16 1 98.06 36 CYS B N 1
ATOM 3138 C CA . CYS B 1 36 ? 7.062 -29.469 -5.734 1 98.06 36 CYS B CA 1
ATOM 3139 C C . CYS B 1 36 ? 5.777 -28.969 -6.383 1 98.06 36 CYS B C 1
ATOM 3141 O O . CYS B 1 36 ? 5.398 -29.438 -7.457 1 98.06 36 CYS B O 1
ATOM 3143 N N . TRP B 1 37 ? 5.113 -28.125 -5.668 1 98.44 37 TRP B N 1
ATOM 3144 C CA . TRP B 1 37 ? 3.914 -27.438 -6.141 1 98.44 37 TRP B CA 1
ATOM 3145 C C . TRP B 1 37 ? 4.051 -25.922 -5.98 1 98.44 37 TRP B C 1
ATOM 3147 O O . TRP B 1 37 ? 4.652 -25.453 -5.016 1 98.44 37 TRP B O 1
ATOM 3157 N N . HIS B 1 38 ? 3.496 -25.203 -6.898 1 98.12 38 HIS B N 1
ATOM 3158 C CA . HIS B 1 38 ? 3.463 -23.75 -6.832 1 98.12 38 HIS B CA 1
ATOM 3159 C C . HIS B 1 38 ? 2.104 -23.203 -7.266 1 98.12 38 HIS B C 1
ATOM 3161 O O . HIS B 1 38 ? 1.502 -23.719 -8.211 1 98.12 38 HIS B O 1
ATOM 3167 N N . THR B 1 39 ? 1.586 -22.297 -6.512 1 97.56 39 THR B N 1
ATOM 3168 C CA . THR B 1 39 ? 0.432 -21.531 -6.965 1 97.56 39 THR B CA 1
ATOM 3169 C C . THR B 1 39 ? 0.875 -20.25 -7.652 1 97.56 39 THR B C 1
ATOM 3171 O O . THR B 1 39 ? 2.01 -19.797 -7.477 1 97.56 39 THR B O 1
ATOM 3174 N N . VAL B 1 40 ? -0.024 -19.688 -8.492 1 96.88 40 VAL B N 1
ATOM 3175 C CA . VAL B 1 40 ? 0.342 -18.469 -9.211 1 96.88 40 VAL B CA 1
ATOM 3176 C C . VAL B 1 40 ? -0.794 -17.453 -9.117 1 96.88 40 VAL B C 1
ATOM 3178 O O . VAL B 1 40 ? -1.944 -17.812 -8.859 1 96.88 40 VAL B O 1
ATOM 3181 N N . ASP B 1 41 ? -0.423 -16.188 -9.141 1 94.94 41 ASP B N 1
ATOM 3182 C CA . ASP B 1 41 ? -1.404 -15.172 -9.508 1 94.94 41 ASP B CA 1
ATOM 3183 C C . ASP B 1 41 ? -1.8 -15.305 -10.977 1 94.94 41 ASP B C 1
ATOM 3185 O O . ASP B 1 41 ? -0.971 -15.109 -11.867 1 94.94 41 ASP B O 1
ATOM 3189 N N . PRO B 1 42 ? -3.068 -15.656 -11.266 1 91.31 42 PRO B N 1
ATOM 3190 C CA . PRO B 1 42 ? -3.443 -15.93 -12.656 1 91.31 42 PRO B CA 1
ATOM 3191 C C . PRO B 1 42 ? -3.338 -14.695 -13.547 1 91.31 42 PRO B C 1
ATOM 3193 O O . PRO B 1 42 ? -3.324 -14.82 -14.773 1 91.31 42 PRO B O 1
ATOM 3196 N N . GLY B 1 43 ? -3.264 -13.555 -12.961 1 87.62 43 GLY B N 1
ATOM 3197 C CA . GLY B 1 43 ? -3.139 -12.336 -13.742 1 87.62 43 GLY B CA 1
ATOM 3198 C C . GLY B 1 43 ? -1.723 -12.07 -14.219 1 87.62 43 GLY B C 1
ATOM 3199 O O . GLY B 1 43 ? -1.519 -11.469 -15.273 1 87.62 43 GLY B O 1
ATOM 3200 N N . THR B 1 44 ? -0.73 -12.5 -13.477 1 92.56 44 THR B N 1
ATOM 3201 C CA . THR B 1 44 ? 0.653 -12.172 -13.805 1 92.56 44 THR B CA 1
ATOM 3202 C C . THR B 1 44 ? 1.496 -13.438 -13.93 1 92.56 44 THR B C 1
ATOM 3204 O O . THR B 1 44 ? 2.641 -13.383 -14.383 1 92.56 44 THR B O 1
ATOM 3207 N N . ILE B 1 45 ? 1.016 -14.562 -13.43 1 93.81 45 ILE B N 1
ATOM 3208 C CA . ILE B 1 45 ? 1.593 -15.906 -13.477 1 93.81 45 ILE B CA 1
ATOM 3209 C C . ILE B 1 45 ? 2.771 -15.992 -12.508 1 93.81 45 ILE B C 1
ATOM 3211 O O . ILE B 1 45 ? 3.584 -16.906 -12.594 1 93.81 45 ILE B O 1
ATOM 3215 N N . LEU B 1 46 ? 2.91 -14.969 -11.719 1 97.06 46 LEU B N 1
ATOM 3216 C CA . LEU B 1 46 ? 3.955 -15.023 -10.703 1 97.06 46 LEU B CA 1
ATOM 3217 C C . LEU B 1 46 ? 3.576 -15.984 -9.578 1 97.06 46 LEU B C 1
ATOM 3219 O O . LEU B 1 46 ? 2.406 -16.062 -9.195 1 97.06 46 LEU B O 1
ATOM 3223 N N . PHE B 1 47 ? 4.562 -16.641 -9.031 1 97.88 47 PHE B N 1
ATOM 3224 C CA . PHE B 1 47 ? 4.332 -17.609 -7.977 1 97.88 47 PHE B CA 1
ATOM 3225 C C . PHE B 1 47 ? 3.771 -16.938 -6.73 1 97.88 47 PHE B C 1
ATOM 3227 O O . PHE B 1 47 ? 4.207 -15.844 -6.359 1 97.88 47 PHE B O 1
ATOM 3234 N N . THR B 1 48 ? 2.846 -17.562 -6.035 1 97.88 48 THR B N 1
ATOM 3235 C CA . THR B 1 48 ? 2.215 -17 -4.84 1 97.88 48 THR B CA 1
ATOM 3236 C C . THR B 1 48 ? 2.258 -18.016 -3.693 1 97.88 48 THR B C 1
ATOM 3238 O O . THR B 1 48 ? 1.77 -17.734 -2.596 1 97.88 48 THR B O 1
ATOM 3241 N N . GLY B 1 49 ? 2.807 -19.172 -3.881 1 97.62 49 GLY B N 1
ATOM 3242 C CA . GLY B 1 49 ? 2.979 -20.234 -2.898 1 97.62 49 GLY B CA 1
ATOM 3243 C C . GLY B 1 49 ? 3.887 -21.344 -3.377 1 97.62 49 GLY B C 1
ATOM 3244 O O . GLY B 1 49 ? 4.109 -21.5 -4.582 1 97.62 49 GLY B O 1
ATOM 3245 N N . SER B 1 50 ? 4.414 -22.109 -2.424 1 97.88 50 SER B N 1
ATOM 3246 C CA . SER B 1 50 ? 5.359 -23.172 -2.777 1 97.88 50 SER B CA 1
ATOM 3247 C C . SER B 1 50 ? 5.348 -24.297 -1.743 1 97.88 50 SER B C 1
ATOM 3249 O O . SER B 1 50 ? 5.406 -24.031 -0.539 1 97.88 50 SER B O 1
ATOM 3251 N N . VAL B 1 51 ? 5.207 -25.469 -2.186 1 97.62 51 VAL B N 1
ATOM 3252 C CA . VAL B 1 51 ? 5.34 -26.672 -1.379 1 97.62 51 VAL B CA 1
ATOM 3253 C C . VAL B 1 51 ? 6.391 -27.594 -1.998 1 97.62 51 VAL B C 1
ATOM 3255 O O . VAL B 1 51 ? 6.289 -27.953 -3.172 1 97.62 51 VAL B O 1
ATOM 3258 N N . ASN B 1 52 ? 7.375 -27.938 -1.251 1 97.25 52 ASN B N 1
ATOM 3259 C CA . ASN B 1 52 ? 8.445 -28.812 -1.701 1 97.25 52 ASN B CA 1
ATOM 3260 C C . ASN B 1 52 ? 8.609 -30.016 -0.775 1 97.25 52 ASN B C 1
ATOM 3262 O O . ASN B 1 52 ? 8.578 -29.875 0.448 1 97.25 52 ASN B O 1
ATOM 3266 N N . ARG B 1 53 ? 8.711 -31.188 -1.364 1 97.56 53 ARG B N 1
ATOM 3267 C CA . ARG B 1 53 ? 8.992 -32.406 -0.617 1 97.56 53 ARG B CA 1
ATOM 3268 C C . ARG B 1 53 ? 10.188 -33.156 -1.205 1 97.56 53 ARG B C 1
ATOM 3270 O O . ARG B 1 53 ? 10.211 -33.469 -2.398 1 97.56 53 ARG B O 1
ATOM 3277 N N . ASN B 1 54 ? 11.219 -33.344 -0.37 1 96 54 ASN B N 1
ATOM 3278 C CA . ASN B 1 54 ? 12.453 -34.062 -0.714 1 96 54 ASN B CA 1
ATOM 3279 C C . ASN B 1 54 ? 13.227 -33.312 -1.808 1 96 54 ASN B C 1
ATOM 3281 O O . ASN B 1 54 ? 13.953 -33.938 -2.582 1 96 54 ASN B O 1
ATOM 3285 N N . ILE B 1 55 ? 12.945 -32.125 -1.958 1 93.12 55 ILE B N 1
ATOM 3286 C CA . ILE B 1 55 ? 13.672 -31.266 -2.877 1 93.12 55 ILE B CA 1
ATOM 3287 C C . ILE B 1 55 ? 13.617 -29.828 -2.377 1 93.12 55 ILE B C 1
ATOM 3289 O O . ILE B 1 55 ? 12.664 -29.438 -1.704 1 93.12 55 ILE B O 1
ATOM 3293 N N . GLY B 1 56 ? 14.727 -29.109 -2.637 1 89.88 56 GLY B N 1
ATOM 3294 C CA . GLY B 1 56 ? 14.75 -27.719 -2.227 1 89.88 56 GLY B CA 1
ATOM 3295 C C . GLY B 1 56 ? 15.484 -26.828 -3.209 1 89.88 56 GLY B C 1
ATOM 3296 O O . GLY B 1 56 ? 16.406 -27.266 -3.887 1 89.88 56 GLY B O 1
ATOM 3297 N N . CYS B 1 57 ? 14.953 -25.688 -3.334 1 88.5 57 CYS B N 1
ATOM 3298 C CA . CYS B 1 57 ? 15.641 -24.641 -4.086 1 88.5 57 CYS B CA 1
ATOM 3299 C C . CYS B 1 57 ? 15.391 -23.266 -3.463 1 88.5 57 CYS B C 1
ATOM 3301 O O . CYS B 1 57 ? 14.43 -23.094 -2.717 1 88.5 57 CYS B O 1
ATOM 3303 N N . SER B 1 58 ? 16.312 -22.359 -3.717 1 89.12 58 SER B N 1
ATOM 3304 C CA . SER B 1 58 ? 16.109 -20.984 -3.252 1 89.12 58 SER B CA 1
ATOM 3305 C C . SER B 1 58 ? 15.109 -20.25 -4.121 1 89.12 58 SER B C 1
ATOM 3307 O O . SER B 1 58 ? 14.805 -20.672 -5.238 1 89.12 58 SER B O 1
ATOM 3309 N N . GLY B 1 59 ? 14.609 -19.188 -3.514 1 92.94 59 GLY B N 1
ATOM 3310 C CA . GLY B 1 59 ? 13.719 -18.344 -4.285 1 92.94 59 GLY B CA 1
ATOM 3311 C C . GLY B 1 59 ? 14.383 -17.719 -5.496 1 92.94 59 GLY B C 1
ATOM 3312 O O . GLY B 1 59 ? 13.781 -17.641 -6.57 1 92.94 59 GLY B O 1
ATOM 3313 N N . SER B 1 60 ? 15.617 -17.281 -5.297 1 91.75 60 SER B N 1
ATOM 3314 C CA . SER B 1 60 ? 16.344 -16.656 -6.398 1 91.75 60 SER B CA 1
ATOM 3315 C C . SER B 1 60 ? 16.594 -17.656 -7.531 1 91.75 60 SER B C 1
ATOM 3317 O O . SER B 1 60 ? 16.484 -17.297 -8.703 1 91.75 60 SER B O 1
ATOM 3319 N N . TRP B 1 61 ? 16.891 -18.875 -7.211 1 94.06 61 TRP B N 1
ATOM 3320 C CA . TRP B 1 61 ? 17.109 -19.906 -8.219 1 94.06 61 TRP B CA 1
ATOM 3321 C C . TRP B 1 61 ? 15.828 -20.172 -9.008 1 94.06 61 TRP B C 1
ATOM 3323 O O . TRP B 1 61 ? 15.844 -20.219 -10.234 1 94.06 61 TRP B O 1
ATOM 3333 N N . LEU B 1 62 ? 14.766 -20.391 -8.266 1 95.88 62 LEU B N 1
ATOM 3334 C CA . LEU B 1 62 ? 13.492 -20.688 -8.922 1 95.88 62 LEU B CA 1
ATOM 3335 C C . LEU B 1 62 ? 13.07 -19.547 -9.844 1 95.88 62 LEU B C 1
ATOM 3337 O O . LEU B 1 62 ? 12.672 -19.781 -10.984 1 95.88 62 LEU B O 1
ATOM 3341 N N . ALA B 1 63 ? 13.156 -18.328 -9.32 1 95 63 ALA B N 1
ATOM 3342 C CA . ALA B 1 63 ? 12.789 -17.156 -10.125 1 95 63 ALA B CA 1
ATOM 3343 C C . ALA B 1 63 ? 13.656 -17.062 -11.375 1 95 63 ALA B C 1
ATOM 3345 O O . ALA B 1 63 ? 13.156 -16.781 -12.469 1 95 63 ALA B O 1
ATOM 3346 N N . HIS B 1 64 ? 14.898 -17.297 -11.234 1 94.25 64 HIS B N 1
ATOM 3347 C CA . HIS B 1 64 ? 15.836 -17.219 -12.344 1 94.25 64 HIS B CA 1
ATOM 3348 C C . HIS B 1 64 ? 15.484 -18.219 -13.438 1 94.25 64 HIS B C 1
ATOM 3350 O O . HIS B 1 64 ? 15.422 -17.875 -14.617 1 94.25 64 HIS B O 1
ATOM 3356 N N . HIS B 1 65 ? 15.164 -19.391 -13.086 1 96.19 65 HIS B N 1
ATOM 3357 C CA . HIS B 1 65 ? 14.992 -20.453 -14.055 1 96.19 65 HIS B CA 1
ATOM 3358 C C . HIS B 1 65 ? 13.578 -20.438 -14.641 1 96.19 65 HIS B C 1
ATOM 3360 O O . HIS B 1 65 ? 13.344 -21 -15.711 1 96.19 65 HIS B O 1
ATOM 3366 N N . GLU B 1 66 ? 12.664 -19.812 -13.969 1 96.69 66 GLU B N 1
ATOM 3367 C CA . GLU B 1 66 ? 11.297 -19.812 -14.477 1 96.69 66 GLU B CA 1
ATOM 3368 C C . GLU B 1 66 ? 10.977 -18.516 -15.195 1 96.69 66 GLU B C 1
ATOM 3370 O O . GLU B 1 66 ? 10.125 -18.484 -16.094 1 96.69 66 GLU B O 1
ATOM 3375 N N . TYR B 1 67 ? 11.719 -17.391 -14.836 1 94.94 67 TYR B N 1
ATOM 3376 C CA . TYR B 1 67 ? 11.297 -16.109 -15.391 1 94.94 67 TYR B CA 1
ATOM 3377 C C . TYR B 1 67 ? 12.422 -15.461 -16.188 1 94.94 67 TYR B C 1
ATOM 3379 O O . TYR B 1 67 ? 12.18 -14.539 -16.969 1 94.94 67 TYR B O 1
ATOM 3387 N N . VAL B 1 68 ? 13.633 -15.875 -16.031 1 94.19 68 VAL B N 1
ATOM 3388 C CA . VAL B 1 68 ? 14.734 -15.125 -16.625 1 94.19 68 VAL B CA 1
ATOM 3389 C C . VAL B 1 68 ? 15.32 -15.898 -17.797 1 94.19 68 VAL B C 1
ATOM 3391 O O . VAL B 1 68 ? 15.305 -15.422 -18.938 1 94.19 68 VAL B O 1
ATOM 3394 N N . VAL B 1 69 ? 15.656 -17.141 -17.578 1 95.25 69 VAL B N 1
ATOM 3395 C CA . VAL B 1 69 ? 16.391 -17.859 -18.609 1 95.25 69 VAL B CA 1
ATOM 3396 C C . VAL B 1 69 ? 15.438 -18.766 -19.375 1 95.25 69 VAL B C 1
ATOM 3398 O O . VAL B 1 69 ? 14.406 -19.188 -18.859 1 95.25 69 VAL B O 1
ATOM 3401 N N . GLU B 1 70 ? 15.836 -19.062 -20.531 1 95.31 70 GLU B N 1
ATOM 3402 C CA . GLU B 1 70 ? 15.109 -20.047 -21.328 1 95.31 70 GLU B CA 1
ATOM 3403 C C . GLU B 1 70 ? 15.477 -21.469 -20.906 1 95.31 70 GLU B C 1
ATOM 3405 O O . GLU B 1 70 ? 16.641 -21.75 -20.594 1 95.31 70 GLU B O 1
ATOM 3410 N N . ASP B 1 71 ? 14.516 -22.281 -20.938 1 97.31 71 ASP B N 1
ATOM 3411 C CA . ASP B 1 71 ? 14.719 -23.672 -20.594 1 97.31 71 ASP B CA 1
ATOM 3412 C C . ASP B 1 71 ? 13.594 -24.547 -21.156 1 97.31 71 ASP B C 1
ATOM 3414 O O . ASP B 1 71 ? 12.594 -24.031 -21.656 1 97.31 71 ASP B O 1
ATOM 3418 N N . VAL B 1 72 ? 13.812 -25.844 -21.078 1 96.75 72 VAL B N 1
ATOM 3419 C CA . VAL B 1 72 ? 12.812 -26.797 -21.531 1 96.75 72 VAL B CA 1
ATOM 3420 C C . VAL B 1 72 ? 11.688 -26.891 -20.5 1 96.75 72 VAL B C 1
ATOM 3422 O O . VAL B 1 72 ? 11.945 -26.875 -19.281 1 96.75 72 VAL B O 1
ATOM 3425 N N . ASN B 1 73 ? 10.492 -26.938 -20.984 1 97.5 73 ASN B N 1
ATOM 3426 C CA . ASN B 1 73 ? 9.297 -27.203 -20.188 1 97.5 73 ASN B CA 1
ATOM 3427 C C . ASN B 1 73 ? 9.125 -26.203 -19.062 1 97.5 73 ASN B C 1
ATOM 3429 O O . ASN B 1 73 ? 8.828 -26.578 -17.922 1 97.5 73 ASN B O 1
ATOM 3433 N N . LYS B 1 74 ? 9.391 -24.938 -19.297 1 97.56 74 LYS B N 1
ATOM 3434 C CA . LYS B 1 74 ? 8.953 -23.938 -18.344 1 97.56 74 LYS B CA 1
ATOM 3435 C C . LYS B 1 74 ? 7.445 -24 -18.141 1 97.56 74 LYS B C 1
ATOM 3437 O O . LYS B 1 74 ? 6.688 -24.188 -19.094 1 97.56 74 LYS B O 1
ATOM 3442 N N . TRP B 1 75 ? 7.109 -23.797 -16.906 1 97.56 75 TRP B N 1
ATOM 3443 C CA . TRP B 1 75 ? 5.691 -23.969 -16.594 1 97.56 75 TRP B CA 1
ATOM 3444 C C . TRP B 1 75 ? 4.848 -22.953 -17.375 1 97.56 75 TRP B C 1
ATOM 3446 O O . TRP B 1 75 ? 3.756 -23.281 -17.844 1 97.56 75 TRP B O 1
ATOM 3456 N N . SER B 1 76 ? 5.352 -21.719 -17.516 1 94.38 76 SER B N 1
ATOM 3457 C CA . SER B 1 76 ? 4.605 -20.719 -18.281 1 94.38 76 SER B CA 1
ATOM 3458 C C . SER B 1 76 ? 4.43 -21.156 -19.734 1 94.38 76 SER B C 1
ATOM 3460 O O . SER B 1 76 ? 3.371 -20.953 -20.328 1 94.38 76 SER B O 1
ATOM 3462 N N . PHE B 1 77 ? 5.426 -21.781 -20.344 1 94.56 77 PHE B N 1
ATOM 3463 C CA . PHE B 1 77 ? 5.352 -22.297 -21.703 1 94.56 77 PHE B CA 1
ATOM 3464 C C . PHE B 1 77 ? 4.332 -23.422 -21.812 1 94.56 77 PHE B C 1
ATOM 3466 O O . PHE B 1 77 ? 3.49 -23.438 -22.703 1 94.56 77 PHE B O 1
ATOM 3473 N N . LEU B 1 78 ? 4.414 -24.344 -20.859 1 96.31 78 LEU B N 1
ATOM 3474 C CA . LEU B 1 78 ? 3.484 -25.469 -20.859 1 96.31 78 LEU B CA 1
ATOM 3475 C C . LEU B 1 78 ? 2.043 -24.984 -20.734 1 96.31 78 LEU B C 1
ATOM 3477 O O . LEU B 1 78 ? 1.158 -25.484 -21.438 1 96.31 78 LEU B O 1
ATOM 3481 N N . ALA B 1 79 ? 1.858 -24.016 -19.906 1 94.44 79 ALA B N 1
ATOM 3482 C CA . ALA B 1 79 ? 0.519 -23.469 -19.703 1 94.44 79 ALA B CA 1
ATOM 3483 C C . ALA B 1 79 ? -0.011 -22.828 -20.984 1 94.44 79 ALA B C 1
ATOM 3485 O O . ALA B 1 79 ? -1.17 -23.031 -21.359 1 94.44 79 ALA B O 1
ATOM 3486 N N . HIS B 1 80 ? 0.816 -22.156 -21.688 1 90.75 80 HIS B N 1
ATOM 3487 C CA . HIS B 1 80 ? 0.387 -21.344 -22.828 1 90.75 80 HIS B CA 1
ATOM 3488 C C . HIS B 1 80 ? 0.345 -22.188 -24.094 1 90.75 80 HIS B C 1
ATOM 3490 O O . HIS B 1 80 ? -0.418 -21.891 -25.016 1 90.75 80 HIS B O 1
ATOM 3496 N N . SER B 1 81 ? 1.169 -23.172 -24.203 1 88.06 81 SER B N 1
ATOM 3497 C CA . SER B 1 81 ? 1.289 -23.953 -25.438 1 88.06 81 SER B CA 1
ATOM 3498 C C . SER B 1 81 ? 0.161 -24.969 -25.547 1 88.06 81 SER B C 1
ATOM 3500 O O . SER B 1 81 ? -0.087 -25.516 -26.625 1 88.06 81 SER B O 1
ATOM 3502 N N . GLY B 1 82 ? -0.467 -25.297 -24.484 1 84.5 82 GLY B N 1
ATOM 3503 C CA . GLY B 1 82 ? -1.508 -26.312 -24.469 1 84.5 82 GLY B CA 1
ATOM 3504 C C . GLY B 1 82 ? -0.978 -27.703 -24.219 1 84.5 82 GLY B C 1
ATOM 3505 O O . GLY B 1 82 ? -1.749 -28.625 -23.922 1 84.5 82 GLY B O 1
ATOM 3506 N N . ARG B 1 83 ? 0.269 -28.047 -24.328 1 89.69 83 ARG B N 1
ATOM 3507 C CA . ARG B 1 83 ? 0.848 -29.328 -23.953 1 89.69 83 ARG B CA 1
ATOM 3508 C C . ARG B 1 83 ? 0.672 -29.594 -22.453 1 89.69 83 ARG B C 1
ATOM 3510 O O . ARG B 1 83 ? 0.295 -30.688 -22.062 1 89.69 83 ARG B O 1
ATOM 3517 N N . ILE B 1 84 ? 0.783 -28.719 -21.547 1 95.56 84 ILE B N 1
ATOM 3518 C CA . ILE B 1 84 ? 0.555 -28.5 -20.125 1 95.56 84 ILE B CA 1
ATOM 3519 C C . ILE B 1 84 ? 1.416 -29.453 -19.297 1 95.56 84 ILE B C 1
ATOM 3521 O O . ILE B 1 84 ? 1.592 -29.25 -18.094 1 95.56 84 ILE B O 1
ATOM 3525 N N . VAL B 1 85 ? 1.837 -30.719 -19.938 1 98.38 85 VAL B N 1
ATOM 3526 C CA . VAL B 1 85 ? 2.707 -31.656 -19.234 1 98.38 85 VAL B CA 1
ATOM 3527 C C . VAL B 1 85 ? 3.941 -31.938 -20.094 1 98.38 85 VAL B C 1
ATOM 3529 O O . VAL B 1 85 ? 3.846 -32.062 -21.312 1 98.38 85 VAL B O 1
ATOM 3532 N N . GLY B 1 86 ? 5.094 -32.031 -19.453 1 98.44 86 GLY B N 1
ATOM 3533 C CA . GLY B 1 86 ? 6.32 -32.406 -20.141 1 98.44 86 GLY B CA 1
ATOM 3534 C C . GLY B 1 86 ? 7.348 -33.062 -19.25 1 98.44 86 GLY B C 1
ATOM 3535 O O . GLY B 1 86 ? 7.473 -32.719 -18.078 1 98.44 86 GLY B O 1
ATOM 3536 N N . ALA B 1 87 ? 8.023 -34 -19.797 1 98.62 87 ALA B N 1
ATOM 3537 C CA . ALA B 1 87 ? 9.156 -34.625 -19.109 1 98.62 87 ALA B CA 1
ATOM 3538 C C . ALA B 1 87 ? 10.484 -34.188 -19.719 1 98.62 87 ALA B C 1
ATOM 3540 O O . ALA B 1 87 ? 10.617 -34.125 -20.953 1 98.62 87 ALA B O 1
ATOM 3541 N N . THR B 1 88 ? 11.43 -33.906 -18.844 1 98.31 88 THR B N 1
ATOM 3542 C CA . THR B 1 88 ? 12.703 -33.344 -19.312 1 98.31 88 THR B CA 1
ATOM 3543 C C . THR B 1 88 ? 13.406 -34.344 -20.25 1 98.31 88 THR B C 1
ATOM 3545 O O . THR B 1 88 ? 13.891 -33.938 -21.312 1 98.31 88 THR B O 1
ATOM 3548 N N . SER B 1 89 ? 13.445 -35.625 -19.969 1 98.25 89 SER B N 1
ATOM 3549 C CA . SER B 1 89 ? 14.109 -36.656 -20.781 1 98.25 89 SER B CA 1
ATOM 3550 C C . SER B 1 89 ? 13.469 -36.75 -22.156 1 98.25 89 SER B C 1
ATOM 3552 O O . SER B 1 89 ? 14.172 -36.812 -23.172 1 98.25 89 SER B O 1
ATOM 3554 N N . ILE B 1 90 ? 12.203 -36.719 -22.172 1 98.44 90 ILE B N 1
ATOM 3555 C CA . ILE B 1 90 ? 11.469 -36.844 -23.422 1 98.44 90 ILE B CA 1
ATOM 3556 C C . ILE B 1 90 ? 11.656 -35.594 -24.281 1 98.44 90 ILE B C 1
ATOM 3558 O O . ILE B 1 90 ? 12.008 -35.688 -25.469 1 98.44 90 ILE B O 1
ATOM 3562 N N . ASP B 1 91 ? 11.562 -34.469 -23.703 1 97.88 91 ASP B N 1
ATOM 3563 C CA . ASP B 1 91 ? 11.516 -33.219 -24.453 1 97.88 91 ASP B CA 1
ATOM 3564 C C . ASP B 1 91 ? 12.922 -32.75 -24.828 1 97.88 91 ASP B C 1
ATOM 3566 O O . ASP B 1 91 ? 13.086 -31.859 -25.656 1 97.88 91 ASP B O 1
ATOM 3570 N N . THR B 1 92 ? 13.922 -33.375 -24.219 1 97.94 92 THR B N 1
ATOM 3571 C CA . THR B 1 92 ? 15.305 -33.125 -24.625 1 97.94 92 THR B CA 1
ATOM 3572 C C . THR B 1 92 ? 15.812 -34.25 -25.531 1 97.94 92 THR B C 1
ATOM 3574 O O . THR B 1 92 ? 17 -34.312 -25.812 1 97.94 92 THR B O 1
ATOM 3577 N N . HIS B 1 93 ? 14.945 -35.125 -25.891 1 97.19 93 HIS B N 1
ATOM 3578 C CA . HIS B 1 93 ? 15.25 -36.25 -26.781 1 97.19 93 HIS B CA 1
ATOM 3579 C C . HIS B 1 93 ? 16.375 -37.125 -26.203 1 97.19 93 HIS B C 1
ATOM 3581 O O . HIS B 1 93 ? 17.328 -37.438 -26.922 1 97.19 93 HIS B O 1
ATOM 3587 N N . GLY B 1 94 ? 16.344 -37.25 -24.969 1 96.94 94 GLY B N 1
ATOM 3588 C CA . GLY B 1 94 ? 17.25 -38.188 -24.312 1 96.94 94 GLY B CA 1
ATOM 3589 C C . GLY B 1 94 ? 18.516 -37.531 -23.812 1 96.94 94 GLY B C 1
ATOM 3590 O O . GLY B 1 94 ? 19.469 -38.219 -23.422 1 96.94 94 GLY B O 1
ATOM 3591 N N . ASP B 1 95 ? 18.562 -36.188 -23.781 1 97.44 95 ASP B N 1
ATOM 3592 C CA . ASP B 1 95 ? 19.703 -35.469 -23.25 1 97.44 95 ASP B CA 1
ATOM 3593 C C . ASP B 1 95 ? 19.266 -34.406 -22.234 1 97.44 95 ASP B C 1
ATOM 3595 O O . ASP B 1 95 ? 19.328 -33.219 -22.531 1 97.44 95 ASP B O 1
ATOM 3599 N N . PRO B 1 96 ? 19.031 -34.875 -21.031 1 96.38 96 PRO B N 1
ATOM 3600 C CA . PRO B 1 96 ? 18.516 -33.938 -20.031 1 96.38 96 PRO B CA 1
ATOM 3601 C C . PRO B 1 96 ? 19.453 -32.781 -19.75 1 96.38 96 PRO B C 1
ATOM 3603 O O . PRO B 1 96 ? 19.031 -31.75 -19.219 1 96.38 96 PRO B O 1
ATOM 3606 N N . THR B 1 97 ? 20.703 -32.875 -20.141 1 94.69 97 THR B N 1
ATOM 3607 C CA . THR B 1 97 ? 21.672 -31.812 -19.891 1 94.69 97 THR B CA 1
ATOM 3608 C C . THR B 1 97 ? 21.375 -30.594 -20.734 1 94.69 97 THR B C 1
ATOM 3610 O O . THR B 1 97 ? 21.906 -29.5 -20.484 1 94.69 97 THR B O 1
ATOM 3613 N N . ARG B 1 98 ? 20.484 -30.688 -21.641 1 96.69 98 ARG B N 1
ATOM 3614 C CA . ARG B 1 98 ? 20.031 -29.547 -22.422 1 96.69 98 ARG B CA 1
ATOM 3615 C C . ARG B 1 98 ? 19.203 -28.594 -21.578 1 96.69 98 ARG B C 1
ATOM 3617 O O . ARG B 1 98 ? 18.969 -27.453 -21.969 1 96.69 98 ARG B O 1
ATOM 3624 N N . SER B 1 99 ? 18.688 -29.062 -20.484 1 97.38 99 SER B N 1
ATOM 3625 C CA . SER B 1 99 ? 17.969 -28.219 -19.531 1 97.38 99 SER B CA 1
ATOM 3626 C C . SER B 1 99 ? 18.938 -27.531 -18.562 1 97.38 99 SER B C 1
ATOM 3628 O O . SER B 1 99 ? 19.734 -28.188 -17.906 1 97.38 99 SER B O 1
ATOM 3630 N N . THR B 1 100 ? 18.844 -26.203 -18.516 1 96.56 100 THR B N 1
ATOM 3631 C CA . THR B 1 100 ? 19.656 -25.438 -17.578 1 96.56 100 THR B CA 1
ATOM 3632 C C . THR B 1 100 ? 19.359 -25.844 -16.141 1 96.56 100 THR B C 1
ATOM 3634 O O . THR B 1 100 ? 20.266 -25.875 -15.297 1 96.56 100 THR B O 1
ATOM 3637 N N . ARG B 1 101 ? 18.109 -26.172 -15.773 1 95.88 101 ARG B N 1
ATOM 3638 C CA . ARG B 1 101 ? 17.734 -26.625 -14.445 1 95.88 101 ARG B CA 1
ATOM 3639 C C . ARG B 1 101 ? 18.438 -27.938 -14.094 1 95.88 101 ARG B C 1
ATOM 3641 O O . ARG B 1 101 ? 18.969 -28.094 -13 1 95.88 101 ARG B O 1
ATOM 3648 N N . HIS B 1 102 ? 18.484 -28.828 -15.062 1 96 102 HIS B N 1
ATOM 3649 C CA . HIS B 1 102 ? 19.078 -30.125 -14.836 1 96 102 HIS B CA 1
ATOM 3650 C C . HIS B 1 102 ? 20.578 -30.016 -14.555 1 96 102 HIS B C 1
ATOM 3652 O O . HIS B 1 102 ? 21.141 -30.797 -13.781 1 96 102 HIS B O 1
ATOM 3658 N N . ARG B 1 103 ? 21.172 -29.031 -15.156 1 95.56 103 ARG B N 1
ATOM 3659 C CA . ARG B 1 103 ? 22.609 -28.844 -15 1 95.56 103 ARG B CA 1
ATOM 3660 C C . ARG B 1 103 ? 22.938 -28.125 -13.695 1 95.56 103 ARG B C 1
ATOM 3662 O O . ARG B 1 103 ? 24.094 -28.078 -13.273 1 95.56 103 ARG B O 1
ATOM 3669 N N . SER B 1 104 ? 21.969 -27.609 -13.086 1 94.38 104 SER B N 1
ATOM 3670 C CA . SER B 1 104 ? 22.188 -26.812 -11.883 1 94.38 104 SER B CA 1
ATOM 3671 C C . SER B 1 104 ? 22.438 -27.688 -10.664 1 94.38 104 SER B C 1
ATOM 3673 O O . SER B 1 104 ? 22.094 -28.875 -10.664 1 94.38 104 SER B O 1
ATOM 3675 N N . HIS B 1 105 ? 22.969 -27.109 -9.641 1 90.81 105 HIS B N 1
ATOM 3676 C CA . HIS B 1 105 ? 23.297 -27.812 -8.406 1 90.81 105 HIS B CA 1
ATOM 3677 C C . HIS B 1 105 ? 22.047 -28.297 -7.695 1 90.81 105 HIS B C 1
ATOM 3679 O O . HIS B 1 105 ? 22.047 -29.375 -7.082 1 90.81 105 HIS B O 1
ATOM 3685 N N . GLU B 1 106 ? 20.984 -27.562 -7.789 1 89 106 GLU B N 1
ATOM 3686 C CA . GLU B 1 106 ? 19.734 -27.875 -7.105 1 89 106 GLU B CA 1
ATOM 3687 C C . GLU B 1 106 ? 19.125 -29.172 -7.637 1 89 106 GLU B C 1
ATOM 3689 O O . GLU B 1 106 ? 18.281 -29.781 -6.98 1 89 106 GLU B O 1
ATOM 3694 N N . SER B 1 107 ? 19.609 -29.625 -8.805 1 88.94 107 SER B N 1
ATOM 3695 C CA . SER B 1 107 ? 19.047 -30.812 -9.43 1 88.94 107 SER B CA 1
ATOM 3696 C C . SER B 1 107 ? 19.969 -32 -9.258 1 88.94 107 SER B C 1
ATOM 3698 O O . SER B 1 107 ? 19.703 -33.094 -9.797 1 88.94 107 SER B O 1
ATOM 3700 N N . TYR B 1 108 ? 21.016 -31.766 -8.523 1 88.94 108 TYR B N 1
ATOM 3701 C CA . TYR B 1 108 ? 21.938 -32.875 -8.32 1 88.94 108 TYR B CA 1
ATOM 3702 C C . TYR B 1 108 ? 21.219 -34.062 -7.703 1 88.94 108 TYR B C 1
ATOM 3704 O O . TYR B 1 108 ? 20.438 -33.906 -6.762 1 88.94 108 TYR B O 1
ATOM 3712 N N . GLY B 1 109 ? 21.484 -35.219 -8.312 1 93.69 109 GLY B N 1
ATOM 3713 C CA . GLY B 1 109 ? 20.922 -36.469 -7.789 1 93.69 109 GLY B CA 1
ATOM 3714 C C . GLY B 1 109 ? 19.625 -36.875 -8.477 1 93.69 109 GLY B C 1
ATOM 3715 O O . GLY B 1 109 ? 19.156 -38 -8.289 1 93.69 109 GLY B O 1
ATOM 3716 N N . PHE B 1 110 ? 19.156 -36 -9.281 1 96.75 110 PHE B N 1
ATOM 3717 C CA . PHE B 1 110 ? 17.922 -36.312 -9.984 1 96.75 110 PHE B CA 1
ATOM 3718 C C . PHE B 1 110 ? 18.188 -36.562 -11.461 1 96.75 110 PHE B C 1
ATOM 3720 O O . PHE B 1 110 ? 19.047 -35.906 -12.062 1 96.75 110 PHE B O 1
ATOM 3727 N N . GLY B 1 111 ? 17.438 -37.5 -11.953 1 97.56 111 GLY B N 1
ATOM 3728 C CA . GLY B 1 111 ? 17.656 -37.906 -13.328 1 97.56 111 GLY B CA 1
ATOM 3729 C C . GLY B 1 111 ? 16.641 -37.344 -14.289 1 97.56 111 GLY B C 1
ATOM 3730 O O . GLY B 1 111 ? 16.953 -37.062 -15.453 1 97.56 111 GLY B O 1
ATOM 3731 N N . ASP B 1 112 ? 15.406 -37.281 -13.898 1 98.19 112 ASP B N 1
ATOM 3732 C CA . ASP B 1 112 ? 14.352 -36.75 -14.766 1 98.19 112 ASP B CA 1
ATOM 3733 C C . ASP B 1 112 ? 13.312 -35.969 -13.969 1 98.19 112 ASP B C 1
ATOM 3735 O O . ASP B 1 112 ? 13.203 -36.156 -12.75 1 98.19 112 ASP B O 1
ATOM 3739 N N . GLU B 1 113 ? 12.672 -35.125 -14.633 1 98.31 113 GLU B N 1
ATOM 3740 C CA . GLU B 1 113 ? 11.648 -34.25 -14.055 1 98.31 113 GLU B CA 1
ATOM 3741 C C . GLU B 1 113 ? 10.391 -34.219 -14.922 1 98.31 113 GLU B C 1
ATOM 3743 O O . GLU B 1 113 ? 10.477 -34.031 -16.141 1 98.31 113 GLU B O 1
ATOM 3748 N N . LEU B 1 114 ? 9.25 -34.531 -14.336 1 98.75 114 LEU B N 1
ATOM 3749 C CA . LEU B 1 114 ? 7.938 -34.438 -14.961 1 98.75 114 LEU B CA 1
ATOM 3750 C C . LEU B 1 114 ? 7.191 -33.188 -14.492 1 98.75 114 LEU B C 1
ATOM 3752 O O . LEU B 1 114 ? 6.895 -33.062 -13.305 1 98.75 114 LEU B O 1
ATOM 3756 N N . ARG B 1 115 ? 6.883 -32.281 -15.43 1 98.69 115 ARG B N 1
ATOM 3757 C CA . ARG B 1 115 ? 6.297 -31 -15.086 1 98.69 115 ARG B CA 1
ATOM 3758 C C . ARG B 1 115 ? 4.871 -30.891 -15.609 1 98.69 115 ARG B C 1
ATOM 3760 O O . ARG B 1 115 ? 4.547 -31.438 -16.672 1 98.69 115 ARG B O 1
ATOM 3767 N N . VAL B 1 116 ? 4.031 -30.219 -14.875 1 98.69 116 VAL B N 1
ATOM 3768 C CA . VAL B 1 116 ? 2.646 -30.016 -15.289 1 98.69 116 VAL B CA 1
ATOM 3769 C C . VAL B 1 116 ? 2.197 -28.609 -14.914 1 98.69 116 VAL B C 1
ATOM 3771 O O . VAL B 1 116 ? 2.523 -28.109 -13.828 1 98.69 116 VAL B O 1
ATOM 3774 N N . SER B 1 117 ? 1.608 -27.891 -15.844 1 98.5 117 SER B N 1
ATOM 3775 C CA . SER B 1 117 ? 0.902 -26.656 -15.578 1 98.5 117 SER B CA 1
ATOM 3776 C C . SER B 1 117 ? -0.593 -26.891 -15.391 1 98.5 117 SER B C 1
ATOM 3778 O O . SER B 1 117 ? -1.204 -27.641 -16.156 1 98.5 117 SER B O 1
ATOM 3780 N N . LEU B 1 118 ? -1.13 -26.312 -14.391 1 97.62 118 LEU B N 1
ATOM 3781 C CA . LEU B 1 118 ? -2.525 -26.547 -14.039 1 97.62 118 LEU B CA 1
ATOM 3782 C C . LEU B 1 118 ? -3.412 -25.422 -14.562 1 97.62 118 LEU B C 1
ATOM 3784 O O . LEU B 1 118 ? -3.494 -24.359 -13.945 1 97.62 118 LEU B O 1
ATOM 3788 N N . VAL B 1 119 ? -4.066 -25.703 -15.648 1 95.06 119 VAL B N 1
ATOM 3789 C CA . VAL B 1 119 ? -4.934 -24.766 -16.344 1 95.06 119 VAL B CA 1
ATOM 3790 C C . VAL B 1 119 ? -6.387 -25.219 -16.234 1 95.06 119 VAL B C 1
ATOM 3792 O O . VAL B 1 119 ? -6.703 -26.375 -16.531 1 95.06 119 VAL B O 1
ATOM 3795 N N . VAL B 1 120 ? -7.176 -24.406 -15.727 1 91.5 120 VAL B N 1
ATOM 3796 C CA . VAL B 1 120 ? -8.602 -24.672 -15.594 1 91.5 120 VAL B CA 1
ATOM 3797 C C . VAL B 1 120 ? -9.398 -23.594 -16.328 1 91.5 120 VAL B C 1
ATOM 3799 O O . VAL B 1 120 ? -9.273 -22.406 -16.031 1 91.5 120 VAL B O 1
ATOM 3802 N N . ASP B 1 121 ? -10.219 -24.047 -17.312 1 84 121 ASP B N 1
ATOM 3803 C CA . ASP B 1 121 ? -11.039 -23.125 -18.094 1 84 121 ASP B CA 1
ATOM 3804 C C . ASP B 1 121 ? -10.188 -22.016 -18.719 1 84 121 ASP B C 1
ATOM 3806 O O . ASP B 1 121 ? -10.539 -20.844 -18.672 1 84 121 ASP B O 1
ATOM 3810 N N . GLY B 1 122 ? -9.039 -22.406 -19.062 1 86.62 122 GLY B N 1
ATOM 3811 C CA . GLY B 1 122 ? -8.156 -21.5 -19.781 1 86.62 122 GLY B CA 1
ATOM 3812 C C . GLY B 1 122 ? -7.324 -20.625 -18.875 1 86.62 122 GLY B C 1
ATOM 3813 O O . GLY B 1 122 ? -6.566 -19.781 -19.359 1 86.62 122 GLY B O 1
ATOM 3814 N N . VAL B 1 123 ? -7.461 -20.781 -17.578 1 90.25 123 VAL B N 1
ATOM 3815 C CA . VAL B 1 123 ? -6.738 -19.922 -16.641 1 90.25 123 VAL B CA 1
ATOM 3816 C C . VAL B 1 123 ? -5.672 -20.734 -15.922 1 90.25 123 VAL B C 1
ATOM 3818 O O . VAL B 1 123 ? -5.938 -21.844 -15.453 1 90.25 123 VAL B O 1
ATOM 3821 N N . TYR B 1 124 ? -4.43 -20.234 -15.906 1 94.31 124 TYR B N 1
ATOM 3822 C CA . TYR B 1 124 ? -3.285 -20.859 -15.258 1 94.31 124 TYR B CA 1
ATOM 3823 C C . TYR B 1 124 ? -3.285 -20.578 -13.758 1 94.31 124 TYR B C 1
ATOM 3825 O O . TYR B 1 124 ? -3.143 -19.438 -13.336 1 94.31 124 TYR B O 1
ATOM 3833 N N . TRP B 1 125 ? -3.412 -21.641 -12.883 1 95.25 125 TRP B N 1
ATOM 3834 C CA . TRP B 1 125 ? -3.598 -21.453 -11.445 1 95.25 125 TRP B CA 1
ATOM 3835 C C . TRP B 1 125 ? -2.383 -21.953 -10.672 1 95.25 125 TRP B C 1
ATOM 3837 O O . TRP B 1 125 ? -2.211 -21.609 -9.492 1 95.25 125 TRP B O 1
ATOM 3847 N N . GLY B 1 126 ? -1.572 -22.75 -11.328 1 97.62 126 GLY B N 1
ATOM 3848 C CA . GLY B 1 126 ? -0.436 -23.297 -10.609 1 97.62 126 GLY B CA 1
ATOM 3849 C C . GLY B 1 126 ? 0.335 -24.328 -11.422 1 97.62 126 GLY B C 1
ATOM 3850 O O . GLY B 1 126 ? 0.109 -24.469 -12.625 1 97.62 126 GLY B O 1
ATOM 3851 N N . ALA B 1 127 ? 1.321 -24.953 -10.719 1 98.25 127 ALA B N 1
ATOM 3852 C CA . ALA B 1 127 ? 2.225 -25.891 -11.383 1 98.25 127 ALA B CA 1
ATOM 3853 C C . ALA B 1 127 ? 2.779 -26.906 -10.398 1 98.25 127 ALA B C 1
ATOM 3855 O O . ALA B 1 127 ? 2.734 -26.703 -9.18 1 98.25 127 ALA B O 1
ATOM 3856 N N . ALA B 1 128 ? 3.207 -27.969 -10.945 1 98.69 128 ALA B N 1
ATOM 3857 C CA . ALA B 1 128 ? 3.891 -28.984 -10.148 1 98.69 128 ALA B CA 1
ATOM 3858 C C . ALA B 1 128 ? 4.992 -29.672 -10.953 1 98.69 128 ALA B C 1
ATOM 3860 O O . ALA B 1 128 ? 4.988 -29.625 -12.188 1 98.69 128 ALA B O 1
ATOM 3861 N N . ALA B 1 129 ? 5.922 -30.219 -10.25 1 98.56 129 ALA B N 1
ATOM 3862 C CA . ALA B 1 129 ? 6.953 -31.078 -10.828 1 98.56 129 ALA B CA 1
ATOM 3863 C C . ALA B 1 129 ? 7.195 -32.312 -9.961 1 98.56 129 ALA B C 1
ATOM 3865 O O . ALA B 1 129 ? 7.148 -32.219 -8.734 1 98.56 129 ALA B O 1
ATOM 3866 N N . PHE B 1 130 ? 7.371 -33.344 -10.602 1 98.56 130 PHE B N 1
ATOM 3867 C CA . PHE B 1 130 ? 7.723 -34.625 -9.992 1 98.56 130 PHE B CA 1
ATOM 3868 C C . PHE B 1 130 ? 9.086 -35.125 -10.492 1 98.56 130 PHE B C 1
ATOM 3870 O O . PHE B 1 130 ? 9.375 -35.031 -11.68 1 98.56 130 PHE B O 1
ATOM 3877 N N . LEU B 1 131 ? 9.891 -35.562 -9.508 1 98.44 131 LEU B N 1
ATOM 3878 C CA . LEU B 1 131 ? 11.266 -35.906 -9.883 1 98.44 131 LEU B CA 1
ATOM 3879 C C . LEU B 1 131 ? 11.602 -37.344 -9.531 1 98.44 131 LEU B C 1
ATOM 3881 O O . LEU B 1 131 ? 11.133 -37.875 -8.516 1 98.44 131 LEU B O 1
ATOM 3885 N N . ARG B 1 132 ? 12.406 -37.906 -10.375 1 98.44 132 ARG B N 1
ATOM 3886 C CA . ARG B 1 132 ? 13.016 -39.188 -10.125 1 98.44 132 ARG B CA 1
ATOM 3887 C C . ARG B 1 132 ? 14.523 -39.062 -9.969 1 98.44 132 ARG B C 1
ATOM 3889 O O . ARG B 1 132 ? 15.172 -38.312 -10.68 1 98.44 132 ARG B O 1
ATOM 3896 N N . ARG B 1 133 ? 15.016 -39.844 -9.094 1 97.88 133 ARG B N 1
ATOM 3897 C CA . ARG B 1 133 ? 16.453 -39.875 -8.883 1 97.88 133 ARG B CA 1
ATOM 3898 C C . ARG B 1 133 ? 17.172 -40.438 -10.109 1 97.88 133 ARG B C 1
ATOM 3900 O O . ARG B 1 133 ? 16.547 -41.062 -10.969 1 97.88 133 ARG B O 1
ATOM 3907 N N . ALA B 1 134 ? 18.5 -40.219 -10.117 1 96.69 134 ALA B N 1
ATOM 3908 C CA . ALA B 1 134 ? 19.312 -40.562 -11.281 1 96.69 134 ALA B CA 1
ATOM 3909 C C . ALA B 1 134 ? 19.375 -42.062 -11.5 1 96.69 134 ALA B C 1
ATOM 3911 O O . ALA B 1 134 ? 19.594 -42.531 -12.617 1 96.69 134 ALA B O 1
ATOM 3912 N N . ASP B 1 135 ? 19.125 -42.844 -10.477 1 96.81 135 ASP B N 1
ATOM 3913 C CA . ASP B 1 135 ? 19.219 -44.281 -10.57 1 96.81 135 ASP B CA 1
ATOM 3914 C C . ASP B 1 135 ? 17.859 -44.906 -10.922 1 96.81 135 ASP B C 1
ATOM 3916 O O . ASP B 1 135 ? 17.734 -46.125 -11.031 1 96.81 135 ASP B O 1
ATOM 3920 N N . GLN B 1 136 ? 16.875 -44.125 -11.141 1 97.81 136 GLN B N 1
ATOM 3921 C CA . GLN B 1 136 ? 15.539 -44.562 -11.516 1 97.81 136 GLN B CA 1
ATOM 3922 C C . GLN B 1 136 ? 15.289 -44.375 -13.008 1 97.81 136 GLN B C 1
ATOM 3924 O O . GLN B 1 136 ? 15.945 -43.562 -13.656 1 97.81 136 GLN B O 1
ATOM 3929 N N . PRO B 1 137 ? 14.336 -45.156 -13.578 1 97.69 137 PRO B N 1
ATOM 3930 C CA . PRO B 1 137 ? 14.016 -44.969 -14.992 1 97.69 137 PRO B CA 1
ATOM 3931 C C . PRO B 1 137 ? 13.406 -43.594 -15.281 1 97.69 137 PRO B C 1
ATOM 3933 O O . PRO B 1 137 ? 12.734 -43.031 -14.422 1 97.69 137 PRO B O 1
ATOM 3936 N N . TRP B 1 138 ? 13.625 -43.188 -16.469 1 98.5 138 TRP B N 1
ATOM 3937 C CA . TRP B 1 138 ? 13.023 -41.938 -16.922 1 98.5 138 TRP B CA 1
ATOM 3938 C C . TRP B 1 138 ? 11.508 -42.062 -16.984 1 98.5 138 TRP B C 1
ATOM 3940 O O . TRP B 1 138 ? 10.961 -43.156 -16.984 1 98.5 138 TRP B O 1
ATOM 3950 N N . PHE B 1 139 ? 10.867 -40.906 -16.938 1 98.69 139 PHE B N 1
ATOM 3951 C CA . PHE B 1 139 ? 9.422 -40.906 -17.125 1 98.69 139 PHE B CA 1
ATOM 3952 C C . PHE B 1 139 ? 9.055 -41.312 -18.547 1 98.69 139 PHE B C 1
ATOM 3954 O O . PHE B 1 139 ? 9.797 -41.031 -19.5 1 98.69 139 PHE B O 1
ATOM 3961 N N . THR B 1 140 ? 7.883 -41.906 -18.719 1 98.19 140 THR B N 1
ATOM 3962 C CA . THR B 1 140 ? 7.453 -42.406 -20.016 1 98.19 140 THR B CA 1
ATOM 3963 C C . THR B 1 140 ? 6.344 -41.562 -20.609 1 98.19 140 THR B C 1
ATOM 3965 O O . THR B 1 140 ? 5.719 -40.75 -19.891 1 98.19 140 THR B O 1
ATOM 3968 N N . GLU B 1 141 ? 6.129 -41.75 -21.875 1 97.94 141 GLU B N 1
ATOM 3969 C CA . GLU B 1 141 ? 5.02 -41.062 -22.547 1 97.94 141 GLU B CA 1
ATOM 3970 C C . GLU B 1 141 ? 3.686 -41.438 -21.906 1 97.94 141 GLU B C 1
ATOM 3972 O O . GLU B 1 141 ? 2.768 -40.625 -21.859 1 97.94 141 GLU B O 1
ATOM 3977 N N . ALA B 1 142 ? 3.627 -42.656 -21.484 1 97.88 142 ALA B N 1
ATOM 3978 C CA . ALA B 1 142 ? 2.4 -43.094 -20.828 1 97.88 142 ALA B CA 1
ATOM 3979 C C . ALA B 1 142 ? 2.139 -42.312 -19.547 1 97.88 142 ALA B C 1
ATOM 3981 O O . ALA B 1 142 ? 0.995 -41.969 -19.25 1 97.88 142 ALA B O 1
ATOM 3982 N N . GLU B 1 143 ? 3.17 -42.062 -18.797 1 98.25 143 GLU B N 1
ATOM 3983 C CA . GLU B 1 143 ? 3.039 -41.312 -17.562 1 98.25 143 GLU B CA 1
ATOM 3984 C C . GLU B 1 143 ? 2.719 -39.844 -17.844 1 98.25 143 GLU B C 1
ATOM 3986 O O . GLU B 1 143 ? 1.941 -39.219 -17.109 1 98.25 143 GLU B O 1
ATOM 3991 N N . VAL B 1 144 ? 3.252 -39.312 -18.891 1 98.25 144 VAL B N 1
ATOM 3992 C CA . VAL B 1 144 ? 2.924 -37.938 -19.328 1 98.25 144 VAL B CA 1
ATOM 3993 C C . VAL B 1 144 ? 1.437 -37.844 -19.656 1 98.25 144 VAL B C 1
ATOM 3995 O O . VAL B 1 144 ? 0.751 -36.938 -19.203 1 98.25 144 VAL B O 1
ATOM 3998 N N . ARG B 1 145 ? 0.93 -38.812 -20.406 1 97.31 145 ARG B N 1
ATOM 3999 C CA . ARG B 1 145 ? -0.476 -38.812 -20.797 1 97.31 145 ARG B CA 1
ATOM 4000 C C . ARG B 1 145 ? -1.38 -39 -19.578 1 97.31 145 ARG B C 1
ATOM 4002 O O . ARG B 1 145 ? -2.451 -38.375 -19.5 1 97.31 145 ARG B O 1
ATOM 4009 N N . ALA B 1 146 ? -0.919 -39.812 -18.672 1 97.06 146 ALA B N 1
ATOM 4010 C CA . ALA B 1 146 ? -1.706 -40.031 -17.469 1 97.06 146 ALA B CA 1
ATOM 4011 C C . ALA B 1 146 ? -1.847 -38.75 -16.656 1 97.06 146 ALA B C 1
ATOM 4013 O O . ALA B 1 146 ? -2.943 -38.406 -16.219 1 97.06 146 ALA B O 1
ATOM 4014 N N . LEU B 1 147 ? -0.745 -38.094 -16.469 1 98 147 LEU B N 1
ATOM 4015 C CA . LEU B 1 147 ? -0.78 -36.844 -15.719 1 98 147 LEU B CA 1
ATOM 4016 C C . LEU B 1 147 ? -1.596 -35.781 -16.453 1 98 147 LEU B C 1
ATOM 4018 O O . LEU B 1 147 ? -2.32 -35 -15.836 1 98 147 LEU B O 1
ATOM 4022 N N . PHE B 1 148 ? -1.491 -35.75 -17.781 1 96.94 148 PHE B N 1
ATOM 4023 C CA . PHE B 1 148 ? -2.27 -34.844 -18.609 1 96.94 148 PHE B CA 1
ATOM 4024 C C . PHE B 1 148 ? -3.762 -35.031 -18.375 1 96.94 148 PHE B C 1
ATOM 4026 O O . PHE B 1 148 ? -4.512 -34.062 -18.234 1 96.94 148 PHE B O 1
ATOM 4033 N N . ALA B 1 149 ? -4.164 -36.219 -18.297 1 95.94 149 ALA B N 1
ATOM 4034 C CA . ALA B 1 149 ? -5.578 -36.562 -18.156 1 95.94 149 ALA B CA 1
ATOM 4035 C C . ALA B 1 149 ? -6.113 -36.125 -16.797 1 95.94 149 ALA B C 1
ATOM 4037 O O . ALA B 1 149 ? -7.305 -35.844 -16.656 1 95.94 149 ALA B O 1
ATOM 4038 N N . LEU B 1 150 ? -5.23 -36 -15.828 1 96.81 150 LEU B N 1
ATOM 4039 C CA . LEU B 1 150 ? -5.656 -35.688 -14.469 1 96.81 150 LEU B CA 1
ATOM 4040 C C . LEU B 1 150 ? -5.477 -34.188 -14.18 1 96.81 150 LEU B C 1
ATOM 4042 O O . LEU B 1 150 ? -6.004 -33.688 -13.188 1 96.81 150 LEU B O 1
ATOM 4046 N N . ALA B 1 151 ? -4.762 -33.5 -15.016 1 96.94 151 ALA B N 1
ATOM 4047 C CA . ALA B 1 151 ? -4.266 -32.156 -14.734 1 96.94 151 ALA B CA 1
ATOM 4048 C C . ALA B 1 151 ? -5.414 -31.188 -14.469 1 96.94 151 ALA B C 1
ATOM 4050 O O . ALA B 1 151 ? -5.348 -30.375 -13.547 1 96.94 151 ALA B O 1
ATOM 4051 N N . GLU B 1 152 ? -6.434 -31.234 -15.219 1 94.44 152 GLU B N 1
ATOM 4052 C CA . GLU B 1 152 ? -7.543 -30.297 -15.055 1 94.44 152 GLU B CA 1
ATOM 4053 C C . GLU B 1 152 ? -8.258 -30.516 -13.719 1 94.44 152 GLU B C 1
ATOM 4055 O O . GLU B 1 152 ? -8.609 -29.562 -13.039 1 94.44 152 GLU B O 1
ATOM 4060 N N . ALA B 1 153 ? -8.508 -31.812 -13.398 1 95.31 153 ALA B N 1
ATOM 4061 C CA . ALA B 1 153 ? -9.133 -32.125 -12.117 1 95.31 153 ALA B CA 1
ATOM 4062 C C . ALA B 1 153 ? -8.281 -31.625 -10.953 1 95.31 153 ALA B C 1
ATOM 4064 O O . ALA B 1 153 ? -8.797 -31.047 -9.992 1 95.31 153 ALA B O 1
ATOM 4065 N N . VAL B 1 154 ? -6.98 -31.828 -11.078 1 97.25 154 VAL B N 1
ATOM 4066 C CA . VAL B 1 154 ? -6.043 -31.375 -10.055 1 97.25 154 VAL B CA 1
ATOM 4067 C C . VAL B 1 154 ? -6.094 -29.844 -9.953 1 97.25 154 VAL B C 1
ATOM 4069 O O . VAL B 1 154 ? -6.141 -29.297 -8.859 1 97.25 154 VAL B O 1
ATOM 4072 N N . GLY B 1 155 ? -6.098 -29.172 -11.109 1 96.38 155 GLY B N 1
ATOM 4073 C CA . GLY B 1 155 ? -6.148 -27.719 -11.148 1 96.38 155 GLY B CA 1
ATOM 4074 C C . GLY B 1 155 ? -7.402 -27.156 -10.516 1 96.38 155 GLY B C 1
ATOM 4075 O O . GLY B 1 155 ? -7.348 -26.125 -9.844 1 96.38 155 GLY B O 1
ATOM 4076 N N . ARG B 1 156 ? -8.539 -27.797 -10.719 1 93.38 156 ARG B N 1
ATOM 4077 C CA . ARG B 1 156 ? -9.797 -27.359 -10.133 1 93.38 156 ARG B CA 1
ATOM 4078 C C . ARG B 1 156 ? -9.742 -27.391 -8.609 1 93.38 156 ARG B C 1
ATOM 4080 O O . ARG B 1 156 ? -10.219 -26.469 -7.941 1 93.38 156 ARG B O 1
ATOM 4087 N N . GLY B 1 157 ? -9.234 -28.469 -8.133 1 93.62 157 GLY B N 1
ATOM 4088 C CA . GLY B 1 157 ? -9.086 -28.578 -6.691 1 93.62 157 GLY B CA 1
ATOM 4089 C C . GLY B 1 157 ? -8.125 -27.547 -6.117 1 93.62 157 GLY B C 1
ATOM 4090 O O . GLY B 1 157 ? -8.383 -26.969 -5.059 1 93.62 157 GLY B O 1
ATOM 4091 N N . LEU B 1 158 ? -7.055 -27.312 -6.832 1 95.12 158 LEU B N 1
ATOM 4092 C CA . LEU B 1 158 ? -6.082 -26.328 -6.379 1 95.12 158 LEU B CA 1
ATOM 4093 C C . LEU B 1 158 ? -6.699 -24.922 -6.344 1 95.12 158 LEU B C 1
ATOM 4095 O O . LEU B 1 158 ? -6.566 -24.203 -5.352 1 95.12 158 LEU B O 1
ATOM 4099 N N . ARG B 1 159 ? -7.387 -24.578 -7.418 1 91.75 159 ARG B N 1
ATOM 4100 C CA . ARG B 1 159 ? -8.062 -23.281 -7.52 1 91.75 159 ARG B CA 1
ATOM 4101 C C . ARG B 1 159 ? -9 -23.062 -6.336 1 91.75 159 ARG B C 1
ATOM 4103 O O . ARG B 1 159 ? -8.984 -22 -5.711 1 91.75 159 ARG B O 1
ATOM 4110 N N . ARG B 1 160 ? -9.727 -24.016 -5.984 1 88.06 160 ARG B N 1
ATOM 4111 C CA . ARG B 1 160 ? -10.68 -23.938 -4.883 1 88.06 160 ARG B CA 1
ATOM 4112 C C . ARG B 1 160 ? -9.961 -23.766 -3.547 1 88.06 160 ARG B C 1
ATOM 4114 O O . ARG B 1 160 ? -10.359 -22.953 -2.717 1 88.06 160 ARG B O 1
ATOM 4121 N N . SER B 1 161 ? -8.992 -24.547 -3.389 1 89.94 161 SER B N 1
ATOM 4122 C CA . SER B 1 161 ? -8.281 -24.562 -2.113 1 89.94 161 SER B CA 1
ATOM 4123 C C . SER B 1 161 ? -7.527 -23.25 -1.888 1 89.94 161 SER B C 1
ATOM 4125 O O . SER B 1 161 ? -7.309 -22.844 -0.745 1 89.94 161 SER B O 1
ATOM 4127 N N . VAL B 1 162 ? -7.16 -22.578 -2.979 1 88.44 162 VAL B N 1
ATOM 4128 C CA . VAL B 1 162 ? -6.371 -21.359 -2.867 1 88.44 162 VAL B CA 1
ATOM 4129 C C . VAL B 1 162 ? -7.297 -20.156 -2.67 1 88.44 162 VAL B C 1
ATOM 4131 O O . VAL B 1 162 ? -7.008 -19.281 -1.864 1 88.44 162 VAL B O 1
ATOM 4134 N N . VAL B 1 163 ? -8.375 -20.094 -3.338 1 81.88 163 VAL B N 1
ATOM 4135 C CA . VAL B 1 163 ? -9.141 -18.859 -3.424 1 81.88 163 VAL B CA 1
ATOM 4136 C C . VAL B 1 163 ? -10.375 -18.953 -2.533 1 81.88 163 VAL B C 1
ATOM 4138 O O . VAL B 1 163 ? -10.758 -17.969 -1.886 1 81.88 163 VAL B O 1
ATOM 4141 N N . THR B 1 164 ? -11.039 -20 -2.465 1 70.5 164 THR B N 1
ATOM 4142 C CA . THR B 1 164 ? -12.406 -20.016 -1.954 1 70.5 164 THR B CA 1
ATOM 4143 C C . THR B 1 164 ? -12.453 -20.609 -0.552 1 70.5 164 THR B C 1
ATOM 4145 O O . THR B 1 164 ? -13.453 -20.484 0.152 1 70.5 164 THR B O 1
ATOM 4148 N N . GLN B 1 165 ? -11.414 -21.188 -0.178 1 65.5 165 GLN B N 1
ATOM 4149 C CA . GLN B 1 165 ? -11.508 -21.75 1.165 1 65.5 165 GLN B CA 1
ATOM 4150 C C . GLN B 1 165 ? -11.477 -20.656 2.225 1 65.5 165 GLN B C 1
ATOM 4152 O O . GLN B 1 165 ? -10.633 -19.75 2.172 1 65.5 165 GLN B O 1
ATOM 4157 N N . PRO B 1 166 ? -12.539 -20.703 3.002 1 59.44 166 PRO B N 1
ATOM 4158 C CA . PRO B 1 166 ? -12.602 -19.688 4.055 1 59.44 166 PRO B CA 1
ATOM 4159 C C . PRO B 1 166 ? -11.367 -19.703 4.961 1 59.44 166 PRO B C 1
ATOM 4161 O O . PRO B 1 166 ? -10.789 -20.766 5.207 1 59.44 166 PRO B O 1
ATOM 4164 N N . ALA B 1 167 ? -10.828 -18.5 5.203 1 56.81 167 ALA B N 1
ATOM 4165 C CA . ALA B 1 167 ? -9.727 -18.406 6.156 1 56.81 167 ALA B CA 1
ATOM 4166 C C . ALA B 1 167 ? -10.172 -18.812 7.555 1 56.81 167 ALA B C 1
ATOM 4168 O O . ALA B 1 167 ? -11.344 -18.656 7.914 1 56.81 167 ALA B O 1
ATOM 4169 N N . PRO B 1 168 ? -9.234 -19.609 8.125 1 52.16 168 PRO B N 1
ATOM 4170 C CA . PRO B 1 168 ? -9.602 -19.875 9.523 1 52.16 168 PRO B CA 1
ATOM 4171 C C . PRO B 1 168 ? -9.938 -18.594 10.289 1 52.16 168 PRO B C 1
ATOM 4173 O O . PRO B 1 168 ? -9.367 -17.547 10.023 1 52.16 168 PRO B O 1
ATOM 4176 N N . ILE B 1 169 ? -11.078 -18.516 10.82 1 45.62 169 ILE B N 1
ATOM 4177 C CA . ILE B 1 169 ? -11.539 -17.375 11.625 1 45.62 169 ILE B CA 1
ATOM 4178 C C . ILE B 1 169 ? -10.461 -17 12.641 1 45.62 169 ILE B C 1
ATOM 4180 O O . ILE B 1 169 ? -10.312 -17.656 13.672 1 45.62 169 ILE B O 1
ATOM 4184 N N . ALA B 1 170 ? -9.273 -17.281 12.469 1 45.19 170 ALA B N 1
ATOM 4185 C CA . ALA B 1 170 ? -8.383 -16.844 13.539 1 45.19 170 ALA B CA 1
ATOM 4186 C C . ALA B 1 170 ? -8.383 -15.32 13.664 1 45.19 170 ALA B C 1
ATOM 4188 O O . ALA B 1 170 ? -8.703 -14.617 12.703 1 45.19 170 ALA B O 1
ATOM 4189 N N . SER B 1 171 ? -8.336 -14.852 14.914 1 47.56 171 SER B N 1
ATOM 4190 C CA . SER B 1 171 ? -8.086 -13.453 15.266 1 47.56 171 SER B CA 1
ATOM 4191 C C . SER B 1 171 ? -7.113 -12.805 14.289 1 47.56 171 SER B C 1
ATOM 4193 O O . SER B 1 171 ? -6.039 -13.344 14.023 1 47.56 171 SER B O 1
ATOM 4195 N N . ALA B 1 172 ? -7.578 -12.133 13.391 1 51.47 172 ALA B N 1
ATOM 4196 C CA . ALA B 1 172 ? -6.762 -11.43 12.406 1 51.47 172 ALA B CA 1
ATOM 4197 C C . ALA B 1 172 ? -5.539 -10.789 13.062 1 51.47 172 ALA B C 1
ATOM 4199 O O . ALA B 1 172 ? -5.672 -10.031 14.023 1 51.47 172 ALA B O 1
ATOM 4200 N N . PRO B 1 173 ? -4.34 -11.398 12.812 1 54.94 173 PRO B N 1
ATOM 4201 C CA . PRO B 1 173 ? -3.17 -10.703 13.359 1 54.94 173 PRO B CA 1
ATOM 4202 C C . PRO B 1 173 ? -3.197 -9.195 13.094 1 54.94 173 PRO B C 1
ATOM 4204 O O . PRO B 1 173 ? -3.871 -8.742 12.164 1 54.94 173 PRO B O 1
ATOM 4207 N N . ALA B 1 174 ? -2.664 -8.539 14.008 1 62.88 174 ALA B N 1
ATOM 4208 C CA . ALA B 1 174 ? -2.516 -7.094 13.852 1 62.88 174 ALA B CA 1
ATOM 4209 C C . ALA B 1 174 ? -1.868 -6.754 12.508 1 62.88 174 ALA B C 1
ATOM 4211 O O . ALA B 1 174 ? -0.946 -7.445 12.062 1 62.88 174 ALA B O 1
ATOM 4212 N N . ASN B 1 175 ? -2.436 -5.891 11.766 1 73.56 175 ASN B N 1
ATOM 4213 C CA . ASN B 1 175 ? -1.891 -5.375 10.508 1 73.56 175 ASN B CA 1
ATOM 4214 C C . ASN B 1 175 ? -0.585 -4.617 10.734 1 73.56 175 ASN B C 1
ATOM 4216 O O . ASN B 1 175 ? -0.586 -3.527 11.305 1 73.56 175 ASN B O 1
ATOM 4220 N N . PRO B 1 176 ? 0.5 -5.219 10.383 1 78.62 176 PRO B N 1
ATOM 4221 C CA . PRO B 1 176 ? 1.782 -4.555 10.633 1 78.62 176 PRO B CA 1
ATOM 4222 C C . PRO B 1 176 ? 2.02 -3.363 9.703 1 78.62 176 PRO B C 1
ATOM 4224 O O . PRO B 1 176 ? 3.059 -2.705 9.797 1 78.62 176 PRO B O 1
ATOM 4227 N N . GLY B 1 177 ? 1.071 -3.105 8.852 1 85.44 177 GLY B N 1
ATOM 4228 C CA . GLY B 1 177 ? 1.298 -2.068 7.859 1 85.44 177 GLY B CA 1
ATOM 4229 C C . GLY B 1 177 ? 2.051 -2.564 6.641 1 85.44 177 GLY B C 1
ATOM 4230 O O . GLY B 1 177 ? 2.346 -3.756 6.527 1 85.44 177 GLY B O 1
ATOM 4231 N N . PRO B 1 178 ? 2.369 -1.65 5.723 1 92.38 178 PRO B N 1
ATOM 4232 C CA . PRO B 1 178 ? 3.094 -2.07 4.52 1 92.38 178 PRO B CA 1
ATOM 4233 C C . PRO B 1 178 ? 4.566 -2.369 4.793 1 92.38 178 PRO B C 1
ATOM 4235 O O . PRO B 1 178 ? 5.176 -1.748 5.668 1 92.38 178 PRO B O 1
ATOM 4238 N N . GLY B 1 179 ? 5.098 -3.301 4.137 1 94.94 179 GLY B N 1
ATOM 4239 C CA . GLY B 1 179 ? 6.504 -3.672 4.215 1 94.94 179 GLY B CA 1
ATOM 4240 C C . GLY B 1 179 ? 7.234 -3.514 2.895 1 94.94 179 GLY B C 1
ATOM 4241 O O . GLY B 1 179 ? 6.605 -3.385 1.841 1 94.94 179 GLY B O 1
ATOM 4242 N N . VAL B 1 180 ? 8.586 -3.545 2.979 1 96.94 180 VAL B N 1
ATOM 4243 C CA . VAL B 1 180 ? 9.383 -3.4 1.765 1 96.94 180 VAL B CA 1
ATOM 4244 C C . VAL B 1 180 ? 10.656 -4.23 1.882 1 96.94 180 VAL B C 1
ATOM 4246 O O . VAL B 1 180 ? 11.227 -4.352 2.969 1 96.94 180 VAL B O 1
ATOM 4249 N N . VAL B 1 181 ? 11.016 -4.828 0.871 1 97.12 181 VAL B N 1
ATOM 4250 C CA . VAL B 1 181 ? 12.312 -5.477 0.678 1 97.12 181 VAL B CA 1
ATOM 4251 C C . VAL B 1 181 ? 13.062 -4.801 -0.468 1 97.12 181 VAL B C 1
ATOM 4253 O O . VAL B 1 181 ? 12.5 -4.598 -1.549 1 97.12 181 VAL B O 1
ATOM 4256 N N . VAL B 1 182 ? 14.266 -4.449 -0.28 1 95.56 182 VAL B N 1
ATOM 4257 C CA . VAL B 1 182 ? 15.086 -3.82 -1.312 1 95.56 182 VAL B CA 1
ATOM 4258 C C . VAL B 1 182 ? 16.156 -4.797 -1.792 1 95.56 182 VAL B C 1
ATOM 4260 O O . VAL B 1 182 ? 16.797 -5.469 -0.982 1 95.56 182 VAL B O 1
ATOM 4263 N N . PHE B 1 183 ? 16.297 -4.855 -3.064 1 94.38 183 PHE B N 1
ATOM 4264 C CA . PHE B 1 183 ? 17.297 -5.711 -3.703 1 94.38 183 PHE B CA 1
ATOM 4265 C C . PHE B 1 183 ? 18.297 -4.883 -4.496 1 94.38 183 PHE B C 1
ATOM 4267 O O . PHE B 1 183 ? 17.922 -3.891 -5.125 1 94.38 183 PHE B O 1
ATOM 4274 N N . ASP B 1 184 ? 19.516 -5.355 -4.535 1 90.19 184 ASP B N 1
ATOM 4275 C CA . ASP B 1 184 ? 20.531 -4.664 -5.332 1 90.19 184 ASP B CA 1
ATOM 4276 C C . ASP B 1 184 ? 20.438 -5.059 -6.801 1 90.19 184 ASP B C 1
ATOM 4278 O O . ASP B 1 184 ? 19.484 -5.723 -7.215 1 90.19 184 ASP B O 1
ATOM 4282 N N . GLU B 1 185 ? 21.391 -4.629 -7.656 1 85.31 185 GLU B N 1
ATOM 4283 C CA . GLU B 1 185 ? 21.359 -4.793 -9.109 1 85.31 185 GLU B CA 1
ATOM 4284 C C . GLU B 1 185 ? 21.531 -6.254 -9.5 1 85.31 185 GLU B C 1
ATOM 4286 O O . GLU B 1 185 ? 21.203 -6.645 -10.625 1 85.31 185 GLU B O 1
ATOM 4291 N N . ARG B 1 186 ? 22.078 -7.023 -8.633 1 84.81 186 ARG B N 1
ATOM 4292 C CA . ARG B 1 186 ? 22.297 -8.438 -8.914 1 84.81 186 ARG B CA 1
ATOM 4293 C C . ARG B 1 186 ? 21.141 -9.289 -8.398 1 84.81 186 ARG B C 1
ATOM 4295 O O . ARG B 1 186 ? 21.203 -10.523 -8.461 1 84.81 186 ARG B O 1
ATOM 4302 N N . GLY B 1 187 ? 20.156 -8.633 -7.754 1 87.44 187 GLY B N 1
ATOM 4303 C CA . GLY B 1 187 ? 19.016 -9.367 -7.23 1 87.44 187 GLY B CA 1
ATOM 4304 C C . GLY B 1 187 ? 19.234 -9.891 -5.824 1 87.44 187 GLY B C 1
ATOM 4305 O O . GLY B 1 187 ? 18.484 -10.734 -5.34 1 87.44 187 GLY B O 1
ATOM 4306 N N . GLN B 1 188 ? 20.312 -9.453 -5.227 1 90.12 188 GLN B N 1
ATOM 4307 C CA . GLN B 1 188 ? 20.578 -9.836 -3.842 1 90.12 188 GLN B CA 1
ATOM 4308 C C . GLN B 1 188 ? 19.859 -8.906 -2.867 1 90.12 188 GLN B C 1
ATOM 4310 O O . GLN B 1 188 ? 19.797 -7.695 -3.096 1 90.12 188 GLN B O 1
ATOM 4315 N N . PRO B 1 189 ? 19.312 -9.523 -1.795 1 90.62 189 PRO B N 1
ATOM 4316 C CA . PRO B 1 189 ? 18.641 -8.68 -0.814 1 90.62 189 PRO B CA 1
ATOM 4317 C C . PRO B 1 189 ? 19.578 -7.684 -0.139 1 90.62 189 PRO B C 1
ATOM 4319 O O . PRO B 1 189 ? 20.703 -8.047 0.245 1 90.62 189 PRO B O 1
ATOM 4322 N N . GLU B 1 190 ? 19.188 -6.445 -0.042 1 90.38 190 GLU B N 1
ATOM 4323 C CA . GLU B 1 190 ? 19.969 -5.387 0.601 1 90.38 190 GLU B CA 1
ATOM 4324 C C . GLU B 1 190 ? 19.375 -5.035 1.968 1 90.38 190 GLU B C 1
ATOM 4326 O O . GLU B 1 190 ? 20.125 -4.895 2.945 1 90.38 190 GLU B O 1
ATOM 4331 N N . SER B 1 191 ? 18.094 -4.867 2.025 1 93.31 191 SER B N 1
ATOM 4332 C CA . SER B 1 191 ? 17.438 -4.445 3.262 1 93.31 191 SER B CA 1
ATOM 4333 C C . SER B 1 191 ? 15.969 -4.852 3.277 1 93.31 191 SER B C 1
ATOM 4335 O O . SER B 1 191 ? 15.391 -5.152 2.232 1 93.31 191 SER B O 1
ATOM 4337 N N . ILE B 1 192 ? 15.445 -4.961 4.441 1 95.44 192 ILE B N 1
ATOM 4338 C CA . ILE B 1 192 ? 14.078 -5.43 4.625 1 95.44 192 ILE B CA 1
ATOM 4339 C C . ILE B 1 192 ? 13.453 -4.75 5.84 1 95.44 192 ILE B C 1
ATOM 4341 O O . ILE B 1 192 ? 14.125 -4.562 6.863 1 95.44 192 ILE B O 1
ATOM 4345 N N . SER B 1 193 ? 12.227 -4.305 5.691 1 93.69 193 SER B N 1
ATOM 4346 C CA . SER B 1 193 ? 11.516 -3.723 6.824 1 93.69 193 SER B CA 1
ATOM 4347 C C . SER B 1 193 ? 10.953 -4.805 7.738 1 93.69 193 SER B C 1
ATOM 4349 O O . SER B 1 193 ? 10.797 -5.953 7.324 1 93.69 193 SER B O 1
ATOM 4351 N N . GLU B 1 194 ? 10.633 -4.453 8.953 1 91.38 194 GLU B N 1
ATOM 4352 C CA . GLU B 1 194 ? 10.055 -5.395 9.898 1 91.38 194 GLU B CA 1
ATOM 4353 C C . GLU B 1 194 ? 8.695 -5.902 9.422 1 91.38 194 GLU B C 1
ATOM 4355 O O . GLU B 1 194 ? 8.398 -7.094 9.523 1 91.38 194 GLU B O 1
ATOM 4360 N N . ALA B 1 195 ? 7.898 -5.039 8.93 1 92.69 195 ALA B N 1
ATOM 4361 C CA . ALA B 1 195 ? 6.582 -5.438 8.43 1 92.69 195 ALA B CA 1
ATOM 4362 C C . ALA B 1 195 ? 6.711 -6.453 7.301 1 92.69 195 ALA B C 1
ATOM 4364 O O . ALA B 1 195 ? 5.945 -7.422 7.238 1 92.69 195 ALA B O 1
ATOM 4365 N N . ALA B 1 196 ? 7.652 -6.234 6.391 1 95.44 196 ALA B N 1
ATOM 4366 C CA . ALA B 1 196 ? 7.875 -7.188 5.305 1 95.44 196 ALA B CA 1
ATOM 4367 C C . ALA B 1 196 ? 8.242 -8.562 5.855 1 95.44 196 ALA B C 1
ATOM 4369 O O . ALA B 1 196 ? 7.746 -9.586 5.371 1 95.44 196 ALA B O 1
ATOM 4370 N N . GLN B 1 197 ? 9.109 -8.594 6.871 1 94.5 197 GLN B N 1
ATOM 4371 C CA . GLN B 1 197 ? 9.492 -9.859 7.484 1 94.5 197 GLN B CA 1
ATOM 4372 C C . GLN B 1 197 ? 8.273 -10.586 8.055 1 94.5 197 GLN B C 1
ATOM 4374 O O . GLN B 1 197 ? 8.133 -11.797 7.879 1 94.5 197 GLN B O 1
ATOM 4379 N N . ARG B 1 198 ? 7.449 -9.844 8.664 1 92.56 198 ARG B N 1
ATOM 4380 C CA . ARG B 1 198 ? 6.254 -10.43 9.266 1 92.56 198 ARG B CA 1
ATOM 4381 C C . ARG B 1 198 ? 5.316 -10.977 8.195 1 92.56 198 ARG B C 1
ATOM 4383 O O . ARG B 1 198 ? 4.82 -12.102 8.312 1 92.56 198 ARG B O 1
ATOM 4390 N N . TRP B 1 199 ? 5.066 -10.188 7.188 1 94.5 199 TRP B N 1
ATOM 4391 C CA . TRP B 1 199 ? 4.195 -10.641 6.109 1 94.5 199 TRP B CA 1
ATOM 4392 C C . TRP B 1 199 ? 4.773 -11.867 5.418 1 94.5 199 TRP B C 1
ATOM 4394 O O . TRP B 1 199 ? 4.051 -12.82 5.125 1 94.5 199 TRP B O 1
ATOM 4404 N N . ILE B 1 200 ? 6.074 -11.844 5.129 1 96.69 200 ILE B N 1
ATOM 4405 C CA . ILE B 1 200 ? 6.715 -12.969 4.445 1 96.69 200 ILE B CA 1
ATOM 4406 C C . ILE B 1 200 ? 6.605 -14.227 5.309 1 96.69 200 ILE B C 1
ATOM 4408 O O . ILE B 1 200 ? 6.43 -15.328 4.789 1 96.69 200 ILE B O 1
ATOM 4412 N N . GLY B 1 201 ? 6.684 -14.055 6.625 1 95.19 201 GLY B N 1
ATOM 4413 C CA . GLY B 1 201 ? 6.508 -15.172 7.539 1 95.19 201 GLY B CA 1
ATOM 4414 C C . GLY B 1 201 ? 5.141 -15.82 7.441 1 95.19 201 GLY B C 1
ATOM 4415 O O . GLY B 1 201 ? 4.961 -16.969 7.844 1 95.19 201 GLY B O 1
ATOM 4416 N N . GLU B 1 202 ? 4.16 -15.117 6.871 1 93.5 202 GLU B N 1
ATOM 4417 C CA . GLU B 1 202 ? 2.789 -15.617 6.762 1 93.5 202 GLU B CA 1
ATOM 4418 C C . GLU B 1 202 ? 2.539 -16.25 5.402 1 93.5 202 GLU B C 1
ATOM 4420 O O . GLU B 1 202 ? 1.479 -16.844 5.172 1 93.5 202 GLU B O 1
ATOM 4425 N N . LEU B 1 203 ? 3.443 -16.109 4.48 1 96.31 203 LEU B N 1
ATOM 4426 C CA . LEU B 1 203 ? 3.266 -16.703 3.158 1 96.31 203 LEU B CA 1
ATOM 4427 C C . LEU B 1 203 ? 3.295 -18.234 3.234 1 96.31 203 LEU B C 1
ATOM 4429 O O . LEU B 1 203 ? 3.904 -18.797 4.145 1 96.31 203 LEU B O 1
ATOM 4433 N N . VAL B 1 204 ? 2.633 -18.844 2.309 1 96.31 204 VAL B N 1
ATOM 4434 C CA . VAL B 1 204 ? 2.586 -20.297 2.301 1 96.31 204 VAL B CA 1
ATOM 4435 C C . VAL B 1 204 ? 3.758 -20.844 1.491 1 96.31 204 VAL B C 1
ATOM 4437 O O . VAL B 1 204 ? 3.643 -21.047 0.28 1 96.31 204 VAL B O 1
ATOM 4440 N N . GLU B 1 205 ? 4.777 -21.094 2.113 1 96.88 205 GLU B N 1
ATOM 4441 C CA . GLU B 1 205 ? 5.969 -21.766 1.608 1 96.88 205 GLU B CA 1
ATOM 4442 C C . GLU B 1 205 ? 6.395 -22.891 2.539 1 96.88 205 GLU B C 1
ATOM 4444 O O . GLU B 1 205 ? 6.691 -22.656 3.713 1 96.88 205 GLU B O 1
ATOM 4449 N N . ASP B 1 206 ? 6.395 -24.031 2 1 96 206 ASP B N 1
ATOM 4450 C CA . ASP B 1 206 ? 6.695 -25.219 2.803 1 96 206 ASP B CA 1
ATOM 4451 C C . ASP B 1 206 ? 7.766 -26.078 2.131 1 96 206 ASP B C 1
ATOM 4453 O O . ASP B 1 206 ? 7.492 -26.75 1.141 1 96 206 ASP B O 1
ATOM 4457 N N . PRO B 1 207 ? 8.984 -26.156 2.666 1 95.69 207 PRO B N 1
ATOM 4458 C CA . PRO B 1 207 ? 9.43 -25.469 3.883 1 95.69 207 PRO B CA 1
ATOM 4459 C C . PRO B 1 207 ? 9.578 -23.969 3.689 1 95.69 207 PRO B C 1
ATOM 4461 O O . PRO B 1 207 ? 9.711 -23.5 2.557 1 95.69 207 PRO B O 1
ATOM 4464 N N . PRO B 1 208 ? 9.594 -23.219 4.828 1 94.94 208 PRO B N 1
ATOM 4465 C CA . PRO B 1 208 ? 9.828 -21.766 4.715 1 94.94 208 PRO B CA 1
ATOM 4466 C C . PRO B 1 208 ? 11.266 -21.438 4.312 1 94.94 208 PRO B C 1
ATOM 4468 O O . PRO B 1 208 ? 12.172 -22.25 4.52 1 94.94 208 PRO B O 1
ATOM 4471 N N . PRO B 1 209 ? 11.398 -20.297 3.742 1 94.25 209 PRO B N 1
ATOM 4472 C CA . PRO B 1 209 ? 12.773 -19.906 3.395 1 94.25 209 PRO B CA 1
ATOM 4473 C C . PRO B 1 209 ? 13.648 -19.672 4.621 1 94.25 209 PRO B C 1
ATOM 4475 O O . PRO B 1 209 ? 13.141 -19.328 5.691 1 94.25 209 PRO B O 1
ATOM 4478 N N . GLN B 1 210 ? 14.938 -19.875 4.379 1 90.31 210 GLN B N 1
ATOM 4479 C CA . GLN B 1 210 ? 15.891 -19.641 5.461 1 90.31 210 GLN B CA 1
ATOM 4480 C C . GLN B 1 210 ? 15.945 -18.172 5.832 1 90.31 210 GLN B C 1
ATOM 4482 O O . GLN B 1 210 ? 16.031 -17.828 7.012 1 90.31 210 GLN B O 1
ATOM 4487 N N . ARG B 1 211 ? 15.953 -17.328 4.84 1 92.19 211 ARG B N 1
ATOM 4488 C CA . ARG B 1 211 ? 15.852 -15.875 4.988 1 92.19 211 ARG B CA 1
ATOM 4489 C C . ARG B 1 211 ? 14.602 -15.344 4.293 1 92.19 211 ARG B C 1
ATOM 4491 O O . ARG B 1 211 ? 14.297 -15.742 3.168 1 92.19 211 ARG B O 1
ATOM 4498 N N . PRO B 1 212 ? 13.969 -14.445 4.961 1 92.25 212 PRO B N 1
ATOM 4499 C CA . PRO B 1 212 ? 12.727 -13.93 4.367 1 92.25 212 PRO B CA 1
ATOM 4500 C C . PRO B 1 212 ? 12.93 -13.43 2.938 1 92.25 212 PRO B C 1
ATOM 4502 O O . PRO B 1 212 ? 12.078 -13.664 2.074 1 92.25 212 PRO B O 1
ATOM 4505 N N . SER B 1 213 ? 14.031 -12.828 2.711 1 88.5 213 SER B N 1
ATOM 4506 C CA . SER B 1 213 ? 14.266 -12.242 1.396 1 88.5 213 SER B CA 1
ATOM 4507 C C . SER B 1 213 ? 14.445 -13.32 0.334 1 88.5 213 SER B C 1
ATOM 4509 O O . SER B 1 213 ? 14.422 -13.031 -0.864 1 88.5 213 SER B O 1
ATOM 4511 N N . GLU B 1 214 ? 14.539 -14.578 0.713 1 92.62 214 GLU B N 1
ATOM 4512 C CA . GLU B 1 214 ? 14.703 -15.68 -0.222 1 92.62 214 GLU B CA 1
ATOM 4513 C C . GLU B 1 214 ? 13.367 -16.359 -0.528 1 92.62 214 GLU B C 1
ATOM 4515 O O . GLU B 1 214 ? 13.328 -17.438 -1.107 1 92.62 214 GLU B O 1
ATOM 4520 N N . SER B 1 215 ? 12.336 -15.719 -0.008 1 97 215 SER B N 1
ATOM 4521 C CA . SER B 1 215 ? 11.008 -16.203 -0.365 1 97 215 SER B CA 1
ATOM 4522 C C . SER B 1 215 ? 10.852 -16.344 -1.877 1 97 215 SER B C 1
ATOM 4524 O O . SER B 1 215 ? 11.203 -15.422 -2.625 1 97 215 SER B O 1
ATOM 4526 N N . LYS B 1 216 ? 10.344 -17.469 -2.316 1 97.62 216 LYS B N 1
ATOM 4527 C CA . LYS B 1 216 ? 10.109 -17.703 -3.736 1 97.62 216 LYS B CA 1
ATOM 4528 C C . LYS B 1 216 ? 9.117 -16.703 -4.305 1 97.62 216 LYS B C 1
ATOM 4530 O O . LYS B 1 216 ? 9.242 -16.281 -5.461 1 97.62 216 LYS B O 1
ATOM 4535 N N . ILE B 1 217 ? 8.18 -16.297 -3.518 1 98.12 217 ILE B N 1
ATOM 4536 C CA . ILE B 1 217 ? 7.137 -15.367 -3.926 1 98.12 217 ILE B CA 1
ATOM 4537 C C . ILE B 1 217 ? 7.73 -13.969 -4.086 1 98.12 217 ILE B C 1
ATOM 4539 O O . ILE B 1 217 ? 7.539 -13.32 -5.121 1 98.12 217 ILE B O 1
ATOM 4543 N N . VAL B 1 218 ? 8.508 -13.531 -3.117 1 98.12 218 VAL B N 1
ATOM 4544 C CA . VAL B 1 218 ? 9.125 -12.211 -3.133 1 98.12 218 VAL B CA 1
ATOM 4545 C C . VAL B 1 218 ? 10.117 -12.109 -4.285 1 98.12 218 VAL B C 1
ATOM 4547 O O . VAL B 1 218 ? 10.133 -11.125 -5.02 1 98.12 218 VAL B O 1
ATOM 4550 N N . GLN B 1 219 ? 10.852 -13.195 -4.484 1 97.38 219 GLN B N 1
ATOM 4551 C CA . GLN B 1 219 ? 11.844 -13.211 -5.551 1 97.38 219 GLN B CA 1
ATOM 4552 C C . GLN B 1 219 ? 11.18 -13.188 -6.922 1 97.38 219 GLN B C 1
ATOM 4554 O O . GLN B 1 219 ? 11.695 -12.562 -7.855 1 97.38 219 GLN B O 1
ATOM 4559 N N . ALA B 1 220 ? 10.055 -13.844 -7.082 1 97.56 220 ALA B N 1
ATOM 4560 C CA . ALA B 1 220 ? 9.32 -13.812 -8.344 1 97.56 220 ALA B CA 1
ATOM 4561 C C . ALA B 1 220 ? 8.93 -12.391 -8.719 1 97.56 220 ALA B C 1
ATOM 4563 O O . ALA B 1 220 ? 9.133 -11.961 -9.859 1 97.56 220 ALA B O 1
ATOM 4564 N N . VAL B 1 221 ? 8.453 -11.648 -7.766 1 97.5 221 VAL B N 1
ATOM 4565 C CA . VAL B 1 221 ? 8.008 -10.273 -7.988 1 97.5 221 VAL B CA 1
ATOM 4566 C C . VAL B 1 221 ? 9.211 -9.383 -8.273 1 97.5 221 VAL B C 1
ATOM 4568 O O . VAL B 1 221 ? 9.188 -8.57 -9.211 1 97.5 221 VAL B O 1
ATOM 4571 N N . ALA B 1 222 ? 10.266 -9.547 -7.523 1 96.88 222 ALA B N 1
ATOM 4572 C CA . ALA B 1 222 ? 11.469 -8.734 -7.691 1 96.88 222 ALA B CA 1
ATOM 4573 C C . ALA B 1 222 ? 12.078 -8.938 -9.07 1 96.88 222 ALA B C 1
ATOM 4575 O O . ALA B 1 222 ? 12.453 -7.977 -9.742 1 96.88 222 ALA B O 1
ATOM 4576 N N . VAL B 1 223 ? 12.18 -10.172 -9.461 1 95.62 223 VAL B N 1
ATOM 4577 C CA . VAL B 1 223 ? 12.797 -10.5 -10.742 1 95.62 223 VAL B CA 1
ATOM 4578 C C . VAL B 1 223 ? 11.953 -9.93 -11.883 1 95.62 223 VAL B C 1
ATOM 4580 O O . VAL B 1 223 ? 12.492 -9.375 -12.844 1 95.62 223 VAL B O 1
ATOM 4583 N N . ARG B 1 224 ? 10.641 -10.078 -11.812 1 95.56 224 ARG B N 1
ATOM 4584 C CA . ARG B 1 224 ? 9.781 -9.531 -12.859 1 95.56 224 ARG B CA 1
ATOM 4585 C C . ARG B 1 224 ? 9.961 -8.023 -12.977 1 95.56 224 ARG B C 1
ATOM 4587 O O . ARG B 1 224 ? 10.016 -7.484 -14.086 1 95.56 224 ARG B O 1
ATOM 4594 N N . ALA B 1 225 ? 10.055 -7.352 -11.836 1 95.19 225 ALA B N 1
ATOM 4595 C CA . ALA B 1 225 ? 10.273 -5.91 -11.859 1 95.19 225 ALA B CA 1
ATOM 4596 C C . ALA B 1 225 ? 11.555 -5.562 -12.609 1 95.19 225 ALA B C 1
ATOM 4598 O O . ALA B 1 225 ? 11.586 -4.617 -13.406 1 95.19 225 ALA B O 1
ATOM 4599 N N . ARG B 1 226 ? 12.562 -6.324 -12.383 1 92.62 226 ARG B N 1
ATOM 4600 C CA . ARG B 1 226 ? 13.867 -6.09 -12.984 1 92.62 226 ARG B CA 1
ATOM 4601 C C . ARG B 1 226 ? 13.812 -6.293 -14.5 1 92.62 226 ARG B C 1
ATOM 4603 O O . ARG B 1 226 ? 14.562 -5.656 -15.242 1 92.62 226 ARG B O 1
ATOM 4610 N N . LEU B 1 227 ? 12.93 -7.113 -14.922 1 92.25 227 LEU B N 1
ATOM 4611 C CA . LEU B 1 227 ? 12.898 -7.535 -16.312 1 92.25 227 LEU B CA 1
ATOM 4612 C C . LEU B 1 227 ? 12.016 -6.605 -17.141 1 92.25 227 LEU B C 1
ATOM 4614 O O . LEU B 1 227 ? 12.016 -6.684 -18.375 1 92.25 227 LEU B O 1
ATOM 4618 N N . ILE B 1 228 ? 11.258 -5.727 -16.547 1 90.69 228 ILE B N 1
ATOM 4619 C CA . ILE B 1 228 ? 10.391 -4.832 -17.297 1 90.69 228 ILE B CA 1
ATOM 4620 C C . ILE B 1 228 ? 11.234 -3.842 -18.109 1 90.69 228 ILE B C 1
ATOM 4622 O O . ILE B 1 228 ? 11.953 -3.025 -17.531 1 90.69 228 ILE B O 1
ATOM 4626 N N . PRO B 1 229 ? 11.086 -3.932 -19.359 1 87.88 229 PRO B N 1
ATOM 4627 C CA . PRO B 1 229 ? 11.812 -2.941 -20.156 1 87.88 229 PRO B CA 1
ATOM 4628 C C . PRO B 1 229 ? 11.312 -1.518 -19.938 1 87.88 229 PRO B C 1
ATOM 4630 O O . PRO B 1 229 ? 10.109 -1.305 -19.75 1 87.88 229 PRO B O 1
ATOM 4633 N N . PRO B 1 230 ? 12.273 -0.629 -19.938 1 79.56 230 PRO B N 1
ATOM 4634 C CA . PRO B 1 230 ? 11.852 0.761 -19.75 1 79.56 230 PRO B CA 1
ATOM 4635 C C . PRO B 1 230 ? 10.758 1.185 -20.719 1 79.56 230 PRO B C 1
ATOM 4637 O O . PRO B 1 230 ? 10.836 0.874 -21.922 1 79.56 230 PRO B O 1
ATOM 4640 N N . GLY B 1 231 ? 9.672 1.748 -20.234 1 80.25 231 GLY B N 1
ATOM 4641 C CA . GLY B 1 231 ? 8.633 2.34 -21.062 1 80.25 231 GLY B CA 1
ATOM 4642 C C . GLY B 1 231 ? 7.539 1.358 -21.422 1 80.25 231 GLY B C 1
ATOM 4643 O O . GLY B 1 231 ? 6.504 1.752 -21.969 1 80.25 231 GLY B O 1
ATOM 4644 N N . THR B 1 232 ? 7.633 0.032 -21.281 1 82.56 232 THR B N 1
ATOM 4645 C CA . THR B 1 232 ? 6.668 -0.957 -21.75 1 82.56 232 THR B CA 1
ATOM 4646 C C . THR B 1 232 ? 5.555 -1.157 -20.719 1 82.56 232 THR B C 1
ATOM 4648 O O . THR B 1 232 ? 4.449 -1.572 -21.078 1 82.56 232 THR B O 1
ATOM 4651 N N . ASP B 1 233 ? 5.812 -0.925 -19.594 1 81.81 233 ASP B N 1
ATOM 4652 C CA . ASP B 1 233 ? 4.887 -1.086 -18.484 1 81.81 233 ASP B CA 1
ATOM 4653 C C . ASP B 1 233 ? 5.098 0.003 -17.422 1 81.81 233 ASP B C 1
ATOM 4655 O O . ASP B 1 233 ? 5.598 -0.269 -16.328 1 81.81 233 ASP B O 1
ATOM 4659 N N . PRO B 1 234 ? 4.652 1.159 -17.781 1 72.94 234 PRO B N 1
ATOM 4660 C CA . PRO B 1 234 ? 5.004 2.312 -16.953 1 72.94 234 PRO B CA 1
ATOM 4661 C C . PRO B 1 234 ? 4.473 2.197 -15.531 1 72.94 234 PRO B C 1
ATOM 4663 O O . PRO B 1 234 ? 5.027 2.801 -14.609 1 72.94 234 PRO B O 1
ATOM 4666 N N . LEU B 1 235 ? 3.484 1.415 -15.391 1 74.75 235 LEU B N 1
ATOM 4667 C CA . LEU B 1 235 ? 2.922 1.259 -14.047 1 74.75 235 LEU B CA 1
ATOM 4668 C C . LEU B 1 235 ? 3.422 -0.024 -13.398 1 74.75 235 LEU B C 1
ATOM 4670 O O . LEU B 1 235 ? 3.053 -0.332 -12.258 1 74.75 235 LEU B O 1
ATOM 4674 N N . GLU B 1 236 ? 4.262 -0.729 -14.172 1 82.19 236 GLU B N 1
ATOM 4675 C CA . GLU B 1 236 ? 4.91 -1.954 -13.711 1 82.19 236 GLU B CA 1
ATOM 4676 C C . GLU B 1 236 ? 3.885 -2.955 -13.18 1 82.19 236 GLU B C 1
ATOM 4678 O O . GLU B 1 236 ? 4.121 -3.613 -12.164 1 82.19 236 GLU B O 1
ATOM 4683 N N . LEU B 1 237 ? 2.789 -3.039 -13.797 1 79.81 237 LEU B N 1
ATOM 4684 C CA . LEU B 1 237 ? 1.657 -3.859 -13.383 1 79.81 237 LEU B CA 1
ATOM 4685 C C . LEU B 1 237 ? 1.984 -5.344 -13.516 1 79.81 237 LEU B C 1
ATOM 4687 O O . LEU B 1 237 ? 1.377 -6.18 -12.844 1 79.81 237 LEU B O 1
ATOM 4691 N N . SER B 1 238 ? 2.982 -5.656 -14.352 1 89.25 238 SER B N 1
ATOM 4692 C CA . SER B 1 238 ? 3.35 -7.059 -14.547 1 89.25 238 SER B CA 1
ATOM 4693 C C . SER B 1 238 ? 4.133 -7.594 -13.352 1 89.25 238 SER B C 1
ATOM 4695 O O . SER B 1 238 ? 4.285 -8.805 -13.195 1 89.25 238 SER B O 1
ATOM 4697 N N . ALA B 1 239 ? 4.668 -6.711 -12.57 1 95.38 239 ALA B N 1
ATOM 4698 C CA . ALA B 1 239 ? 5.418 -7.109 -11.375 1 95.38 239 ALA B CA 1
ATOM 4699 C C . ALA B 1 239 ? 4.551 -7.008 -10.125 1 95.38 239 ALA B C 1
ATOM 4701 O O . ALA B 1 239 ? 4.973 -6.441 -9.117 1 95.38 239 ALA B O 1
ATOM 4702 N N . ARG B 1 240 ? 3.371 -7.508 -10.219 1 94.44 240 ARG B N 1
ATOM 4703 C CA . ARG B 1 240 ? 2.432 -7.547 -9.102 1 94.44 240 ARG B CA 1
ATOM 4704 C C . ARG B 1 240 ? 1.921 -8.969 -8.867 1 94.44 240 ARG B C 1
ATOM 4706 O O . ARG B 1 240 ? 1.792 -9.75 -9.812 1 94.44 240 ARG B O 1
ATOM 4713 N N . ALA B 1 241 ? 1.641 -9.242 -7.66 1 96 241 ALA B N 1
ATOM 4714 C CA . ALA B 1 241 ? 1.07 -10.555 -7.34 1 96 241 ALA B CA 1
ATOM 4715 C C . ALA B 1 241 ? 0.099 -10.453 -6.168 1 96 241 ALA B C 1
ATOM 4717 O O . ALA B 1 241 ? 0.388 -9.797 -5.168 1 96 241 ALA B O 1
ATOM 4718 N N . ARG B 1 242 ? -1.118 -11.016 -6.355 1 93.81 242 ARG B N 1
ATOM 4719 C CA . ARG B 1 242 ? -2.062 -11.195 -5.258 1 93.81 242 ARG B CA 1
ATOM 4720 C C . ARG B 1 242 ? -1.843 -12.531 -4.562 1 93.81 242 ARG B C 1
ATOM 4722 O O . ARG B 1 242 ? -1.975 -13.594 -5.184 1 93.81 242 ARG B O 1
ATOM 4729 N N . VAL B 1 243 ? -1.491 -12.438 -3.279 1 95.19 243 VAL B N 1
ATOM 4730 C CA . VAL B 1 243 ? -1.061 -13.609 -2.521 1 95.19 243 VAL B CA 1
ATOM 4731 C C . VAL B 1 243 ? -1.94 -13.773 -1.285 1 95.19 243 VAL B C 1
ATOM 4733 O O . VAL B 1 243 ? -2.203 -12.805 -0.566 1 95.19 243 VAL B O 1
ATOM 4736 N N . ARG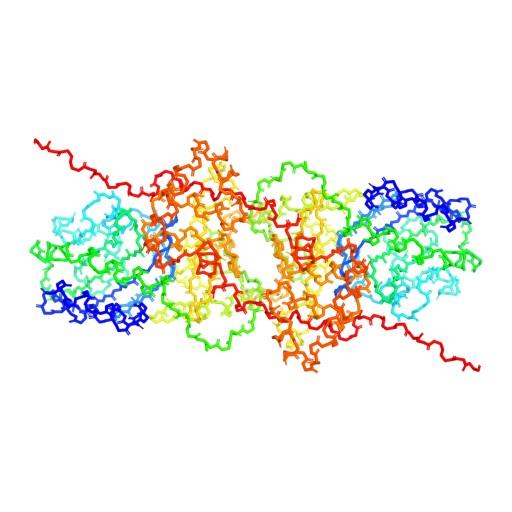 B 1 244 ? -2.385 -14.938 -1.027 1 91.38 244 ARG B N 1
ATOM 4737 C CA . ARG B 1 244 ? -3.168 -15.219 0.172 1 91.38 244 ARG B CA 1
ATOM 4738 C C . ARG B 1 244 ? -2.301 -15.852 1.258 1 91.38 244 ARG B C 1
ATOM 4740 O O . ARG B 1 244 ? -1.63 -16.859 1.019 1 91.38 244 ARG B O 1
ATOM 4747 N N . THR B 1 245 ? -2.307 -15.266 2.387 1 91.62 245 THR B N 1
ATOM 4748 C CA . THR B 1 245 ? -1.5 -15.75 3.5 1 91.62 245 THR B CA 1
ATOM 4749 C C . THR B 1 245 ? -2.121 -17 4.113 1 91.62 245 THR B C 1
ATOM 4751 O O . THR B 1 245 ? -3.246 -17.375 3.771 1 91.62 245 THR B O 1
ATOM 4754 N N . ARG B 1 246 ? -1.351 -17.625 5.039 1 88.75 246 ARG B N 1
ATOM 4755 C CA . ARG B 1 246 ? -1.827 -18.797 5.766 1 88.75 246 ARG B CA 1
ATOM 4756 C C . ARG B 1 246 ? -3.09 -18.484 6.559 1 88.75 246 ARG B C 1
ATOM 4758 O O . ARG B 1 246 ? -3.98 -19.312 6.688 1 88.75 246 ARG B O 1
ATOM 4765 N N . ALA B 1 247 ? -3.135 -17.266 7.051 1 83.62 247 ALA B N 1
ATOM 4766 C CA . ALA B 1 247 ? -4.273 -16.844 7.859 1 83.62 247 ALA B CA 1
ATOM 4767 C C . ALA B 1 247 ? -5.449 -16.438 6.98 1 83.62 247 ALA B C 1
ATOM 4769 O O . ALA B 1 247 ? -6.531 -16.125 7.484 1 83.62 247 ALA B O 1
ATOM 4770 N N . GLY B 1 248 ? -5.262 -16.422 5.684 1 83.19 248 GLY B N 1
ATOM 4771 C CA . GLY B 1 248 ? -6.355 -16.125 4.77 1 83.19 248 GLY B CA 1
ATOM 4772 C C . GLY B 1 248 ? -6.398 -14.68 4.32 1 83.19 248 GLY B C 1
ATOM 4773 O O . GLY B 1 248 ? -7.277 -14.289 3.551 1 83.19 248 GLY B O 1
ATOM 4774 N N . THR B 1 249 ? -5.434 -13.867 4.754 1 83.75 249 THR B N 1
ATOM 4775 C CA . THR B 1 249 ? -5.359 -12.469 4.348 1 83.75 249 THR B CA 1
ATOM 4776 C C . THR B 1 249 ? -4.781 -12.344 2.941 1 83.75 249 THR B C 1
ATOM 4778 O O . THR B 1 249 ? -3.781 -12.992 2.617 1 83.75 249 THR B O 1
ATOM 4781 N N . TRP B 1 250 ? -5.48 -11.531 2.154 1 87.88 250 TRP B N 1
ATOM 4782 C CA . TRP B 1 250 ? -4.941 -11.258 0.828 1 87.88 250 TRP B CA 1
ATOM 4783 C C . TRP B 1 250 ? -3.934 -10.109 0.878 1 87.88 250 TRP B C 1
ATOM 4785 O O . TRP B 1 250 ? -4.215 -9.055 1.448 1 87.88 250 TRP B O 1
ATOM 4795 N N . LEU B 1 251 ? -2.809 -10.367 0.318 1 91.88 251 LEU B N 1
ATOM 4796 C CA . LEU B 1 251 ? -1.768 -9.359 0.172 1 91.88 251 LEU B CA 1
ATOM 4797 C C . LEU B 1 251 ? -1.588 -8.969 -1.292 1 91.88 251 LEU B C 1
ATOM 4799 O O . LEU B 1 251 ? -1.867 -9.773 -2.189 1 91.88 251 LEU B O 1
ATOM 4803 N N . LEU B 1 252 ? -1.286 -7.809 -1.5 1 92.62 252 LEU B N 1
ATOM 4804 C CA . LEU B 1 252 ? -0.776 -7.363 -2.791 1 92.62 252 LEU B CA 1
ATOM 4805 C C . LEU B 1 252 ? 0.715 -7.051 -2.711 1 92.62 252 LEU B C 1
ATOM 4807 O O . LEU B 1 252 ? 1.149 -6.293 -1.842 1 92.62 252 LEU B O 1
ATOM 4811 N N . MET B 1 253 ? 1.507 -7.672 -3.531 1 96.62 253 MET B N 1
ATOM 4812 C CA . MET B 1 253 ? 2.934 -7.395 -3.67 1 96.62 253 MET B CA 1
ATOM 4813 C C . MET B 1 253 ? 3.219 -6.641 -4.965 1 96.62 253 MET B C 1
ATOM 4815 O O . MET B 1 253 ? 2.625 -6.934 -6.004 1 96.62 253 MET B O 1
ATOM 4819 N N . TYR B 1 254 ? 4.035 -5.652 -4.859 1 95.69 254 TYR B N 1
ATOM 4820 C CA . TYR B 1 254 ? 4.395 -4.816 -6 1 95.69 254 TYR B CA 1
ATOM 4821 C C . TYR B 1 254 ? 5.91 -4.703 -6.133 1 95.69 254 TYR B C 1
ATOM 4823 O O . TYR B 1 254 ? 6.59 -4.246 -5.207 1 95.69 254 TYR B O 1
ATOM 4831 N N . GLY B 1 255 ? 6.391 -5.164 -7.273 1 97 255 GLY B N 1
ATOM 4832 C CA . GLY B 1 255 ? 7.789 -4.934 -7.598 1 97 255 GLY B CA 1
ATOM 4833 C C . GLY B 1 255 ? 8.016 -3.652 -8.383 1 97 255 GLY B C 1
ATOM 4834 O O . GLY B 1 255 ? 7.219 -3.301 -9.25 1 97 255 GLY B O 1
ATOM 4835 N N . THR B 1 256 ? 9.078 -2.957 -8.047 1 95.25 256 THR B N 1
ATOM 4836 C CA . THR B 1 256 ? 9.367 -1.711 -8.75 1 95.25 256 THR B CA 1
ATOM 4837 C C . THR B 1 256 ? 10.875 -1.483 -8.852 1 95.25 256 THR B C 1
ATOM 4839 O O . THR B 1 256 ? 11.625 -1.9 -7.969 1 95.25 256 THR B O 1
ATOM 4842 N N . LYS B 1 257 ? 11.219 -0.811 -9.906 1 94.38 257 LYS B N 1
ATOM 4843 C CA . LYS B 1 257 ? 12.617 -0.399 -10.07 1 94.38 257 LYS B CA 1
ATOM 4844 C C . LYS B 1 257 ? 12.906 0.867 -9.266 1 94.38 257 LYS B C 1
ATOM 4846 O O . LYS B 1 257 ? 12.023 1.706 -9.078 1 94.38 257 LYS B O 1
ATOM 4851 N N . LEU B 1 258 ? 14.094 0.938 -8.789 1 93.38 258 LEU B N 1
ATOM 4852 C CA . LEU B 1 258 ? 14.523 2.107 -8.031 1 93.38 258 LEU B CA 1
ATOM 4853 C C . LEU B 1 258 ? 15.555 2.916 -8.812 1 93.38 258 LEU B C 1
ATOM 4855 O O . LEU B 1 258 ? 16.422 2.346 -9.469 1 93.38 258 LEU B O 1
ATOM 4859 N N . SER B 1 259 ? 15.422 4.246 -8.758 1 89.56 259 SER B N 1
ATOM 4860 C CA . SER B 1 259 ? 16.391 5.152 -9.359 1 89.56 259 SER B CA 1
ATOM 4861 C C . SER B 1 259 ? 17.219 5.867 -8.289 1 89.56 259 SER B C 1
ATOM 4863 O O . SER B 1 259 ? 16.797 5.965 -7.137 1 89.56 259 SER B O 1
ATOM 4865 N N . GLY B 1 260 ? 18.484 6.629 -8.633 1 77.94 260 GLY B N 1
ATOM 4866 C CA . GLY B 1 260 ? 19.312 7.434 -7.758 1 77.94 260 GLY B CA 1
ATOM 4867 C C . GLY B 1 260 ? 20.547 6.699 -7.262 1 77.94 260 GLY B C 1
ATOM 4868 O O . GLY B 1 260 ? 21.484 7.32 -6.762 1 77.94 260 GLY B O 1
ATOM 4869 N N . GLY B 1 261 ? 20.594 5.34 -7.41 1 67.5 261 GLY B N 1
ATOM 4870 C CA . GLY B 1 261 ? 21.75 4.531 -7.102 1 67.5 261 GLY B CA 1
ATOM 4871 C C . GLY B 1 261 ? 22.25 3.711 -8.281 1 67.5 261 GLY B C 1
ATOM 4872 O O . GLY B 1 261 ? 22.031 4.082 -9.438 1 67.5 261 GLY B O 1
ATOM 4873 N N . PRO B 1 262 ? 23.125 2.865 -7.891 1 66.5 262 PRO B N 1
ATOM 4874 C CA . PRO B 1 262 ? 23.516 1.964 -8.977 1 66.5 262 PRO B CA 1
ATOM 4875 C C . PRO B 1 262 ? 22.297 1.395 -9.719 1 66.5 262 PRO B C 1
ATOM 4877 O O . PRO B 1 262 ? 21.25 1.149 -9.109 1 66.5 262 PRO B O 1
ATOM 4880 N N . GLY B 1 263 ? 22.266 1.549 -10.961 1 70.44 263 GLY B N 1
ATOM 4881 C CA . GLY B 1 263 ? 21.203 1.042 -11.805 1 70.44 263 GLY B CA 1
ATOM 4882 C C . GLY B 1 263 ? 20.844 -0.402 -11.508 1 70.44 263 GLY B C 1
ATOM 4883 O O . GLY B 1 263 ? 21.672 -1.162 -11.008 1 70.44 263 GLY B O 1
ATOM 4884 N N . GLY B 1 264 ? 19.562 -0.792 -11.602 1 83.25 264 GLY B N 1
ATOM 4885 C CA . GLY B 1 264 ? 19.125 -2.178 -11.539 1 83.25 264 GLY B CA 1
ATOM 4886 C C . GLY B 1 264 ? 18.547 -2.557 -10.188 1 83.25 264 GLY B C 1
ATOM 4887 O O . GLY B 1 264 ? 18.078 -3.684 -10 1 83.25 264 GLY B O 1
ATOM 4888 N N . ARG B 1 265 ? 18.469 -1.624 -9.211 1 91.56 265 ARG B N 1
ATOM 4889 C CA . ARG B 1 265 ? 17.875 -1.921 -7.91 1 91.56 265 ARG B CA 1
ATOM 4890 C C . ARG B 1 265 ? 16.359 -2.025 -8.008 1 91.56 265 ARG B C 1
ATOM 4892 O O . ARG B 1 265 ? 15.742 -1.342 -8.828 1 91.56 265 ARG B O 1
ATOM 4899 N N . THR B 1 266 ? 15.844 -2.916 -7.238 1 95.25 266 THR B N 1
ATOM 4900 C CA . THR B 1 266 ? 14.391 -3.096 -7.207 1 95.25 266 THR B CA 1
ATOM 4901 C C . THR B 1 266 ? 13.891 -3.168 -5.77 1 95.25 266 THR B C 1
ATOM 4903 O O . THR B 1 266 ? 14.664 -3.402 -4.844 1 95.25 266 THR B O 1
ATOM 4906 N N . ALA B 1 267 ? 12.688 -2.879 -5.574 1 96.75 267 ALA B N 1
ATOM 4907 C CA . ALA B 1 267 ? 12.008 -3.061 -4.297 1 96.75 267 ALA B CA 1
ATOM 4908 C C . ALA B 1 267 ? 10.711 -3.844 -4.473 1 96.75 267 ALA B C 1
ATOM 4910 O O . ALA B 1 267 ? 10.086 -3.787 -5.535 1 96.75 267 ALA B O 1
ATOM 4911 N N . VAL B 1 268 ? 10.391 -4.613 -3.518 1 97.94 268 VAL B N 1
ATOM 4912 C CA . VAL B 1 268 ? 9.086 -5.258 -3.426 1 97.94 268 VAL B CA 1
ATOM 4913 C C . VAL B 1 268 ? 8.305 -4.684 -2.246 1 97.94 268 VAL B C 1
ATOM 4915 O O . VAL B 1 268 ? 8.742 -4.793 -1.097 1 97.94 268 VAL B O 1
ATOM 4918 N N . ILE B 1 269 ? 7.215 -4.086 -2.535 1 97.5 269 ILE B N 1
ATOM 4919 C CA . ILE B 1 269 ? 6.312 -3.555 -1.519 1 97.5 269 ILE B CA 1
ATOM 4920 C C . ILE B 1 269 ? 5.211 -4.57 -1.225 1 97.5 269 ILE B C 1
ATOM 4922 O O . ILE B 1 269 ? 4.629 -5.148 -2.146 1 97.5 269 ILE B O 1
ATOM 4926 N N . ILE B 1 270 ? 4.957 -4.809 0.052 1 96.56 270 ILE B N 1
ATOM 4927 C CA . ILE B 1 270 ? 3.951 -5.766 0.491 1 96.56 270 ILE B CA 1
ATOM 4928 C C . ILE B 1 270 ? 2.914 -5.062 1.362 1 96.56 270 ILE B C 1
ATOM 4930 O O . ILE B 1 270 ? 3.262 -4.414 2.352 1 96.56 270 ILE B O 1
ATOM 4934 N N . HIS B 1 271 ? 1.691 -5.191 1.049 1 90.62 271 HIS B N 1
ATOM 4935 C CA . HIS B 1 271 ? 0.645 -4.621 1.888 1 90.62 271 HIS B CA 1
ATOM 4936 C C . HIS B 1 271 ? -0.679 -5.352 1.695 1 90.62 271 HIS B C 1
ATOM 4938 O O . HIS B 1 271 ? -0.85 -6.09 0.721 1 90.62 271 HIS B O 1
ATOM 4944 N N . PRO B 1 272 ? -1.577 -5.219 2.609 1 85.38 272 PRO B N 1
ATOM 4945 C CA . PRO B 1 272 ? -2.889 -5.844 2.43 1 85.38 272 PRO B CA 1
ATOM 4946 C C . PRO B 1 272 ? -3.586 -5.395 1.148 1 85.38 272 PRO B C 1
ATOM 4948 O O . PRO B 1 272 ? -3.531 -4.215 0.792 1 85.38 272 PRO B O 1
ATOM 4951 N N . ALA B 1 273 ? -4.133 -6.332 0.475 1 85.12 273 ALA B N 1
ATOM 4952 C CA . ALA B 1 273 ? -4.855 -6.047 -0.761 1 85.12 273 ALA B CA 1
ATOM 4953 C C . ALA B 1 273 ? -6.215 -5.414 -0.466 1 85.12 273 ALA B C 1
ATOM 4955 O O . ALA B 1 273 ? -6.805 -5.66 0.589 1 85.12 273 ALA B O 1
ATOM 4956 N N . THR B 1 274 ? -6.668 -4.613 -1.345 1 76.69 274 THR B N 1
ATOM 4957 C CA . THR B 1 274 ? -8.031 -4.102 -1.293 1 76.69 274 THR B CA 1
ATOM 4958 C C . THR B 1 274 ? -8.992 -5.039 -2.02 1 76.69 274 THR B C 1
ATOM 4960 O O . THR B 1 274 ? -8.562 -5.895 -2.795 1 76.69 274 THR B O 1
ATOM 4963 N N . PRO B 1 275 ? -10.234 -4.871 -1.81 1 71.81 275 PRO B N 1
ATOM 4964 C CA . PRO B 1 275 ? -11.211 -5.668 -2.562 1 71.81 275 PRO B CA 1
ATOM 4965 C C . PRO B 1 275 ? -11.07 -5.496 -4.074 1 71.81 275 PRO B C 1
ATOM 4967 O O . PRO B 1 275 ? -11.227 -6.461 -4.824 1 71.81 275 PRO B O 1
ATOM 4970 N N . GLN B 1 276 ? -10.688 -4.371 -4.453 1 72.38 276 GLN B N 1
ATOM 4971 C CA . GLN B 1 276 ? -10.523 -4.109 -5.879 1 72.38 276 GLN B CA 1
ATOM 4972 C C . GLN B 1 276 ? -9.352 -4.902 -6.449 1 72.38 276 GLN B C 1
ATOM 4974 O O . GLN B 1 276 ? -9.383 -5.316 -7.613 1 72.38 276 GLN B O 1
ATOM 4979 N N . ASP B 1 277 ? -8.383 -5.141 -5.613 1 78.25 277 ASP B N 1
ATOM 4980 C CA . ASP B 1 277 ? -7.223 -5.922 -6.039 1 78.25 277 ASP B CA 1
ATOM 4981 C C . ASP B 1 277 ? -7.594 -7.391 -6.234 1 78.25 277 ASP B C 1
ATOM 4983 O O . ASP B 1 277 ? -7.105 -8.039 -7.164 1 78.25 277 ASP B O 1
ATOM 4987 N N . VAL B 1 278 ? -8.445 -7.852 -5.34 1 80.81 278 VAL B N 1
ATOM 4988 C CA . VAL B 1 278 ? -8.641 -9.289 -5.211 1 80.81 278 VAL B CA 1
ATOM 4989 C C . VAL B 1 278 ? -9.836 -9.727 -6.051 1 80.81 278 VAL B C 1
ATOM 4991 O O . VAL B 1 278 ? -9.898 -10.867 -6.512 1 80.81 278 VAL B O 1
ATOM 4994 N N . ALA B 1 279 ? -10.75 -8.859 -6.359 1 76.56 279 ALA B N 1
ATOM 4995 C CA . ALA B 1 279 ? -12.023 -9.172 -7.004 1 76.56 279 ALA B CA 1
ATOM 4996 C C . ALA B 1 279 ? -11.812 -9.906 -8.32 1 76.56 279 ALA B C 1
ATOM 4998 O O . ALA B 1 279 ? -12.469 -10.914 -8.594 1 76.56 279 ALA B O 1
ATOM 4999 N N . PRO B 1 280 ? -10.867 -9.492 -9.109 1 79 280 PRO B N 1
ATOM 5000 C CA . PRO B 1 280 ? -10.68 -10.203 -10.383 1 79 280 PRO B CA 1
ATOM 5001 C C . PRO B 1 280 ? -10.25 -11.656 -10.188 1 79 280 PRO B C 1
ATOM 5003 O O . PRO B 1 280 ? -10.68 -12.539 -10.93 1 79 280 PRO B O 1
ATOM 5006 N N . VAL B 1 281 ? -9.367 -11.906 -9.242 1 84.44 281 VAL B N 1
ATOM 5007 C CA . VAL B 1 281 ? -8.891 -13.258 -8.984 1 84.44 281 VAL B CA 1
ATOM 5008 C C . VAL B 1 281 ? -10.039 -14.125 -8.469 1 84.44 281 VAL B C 1
ATOM 5010 O O . VAL B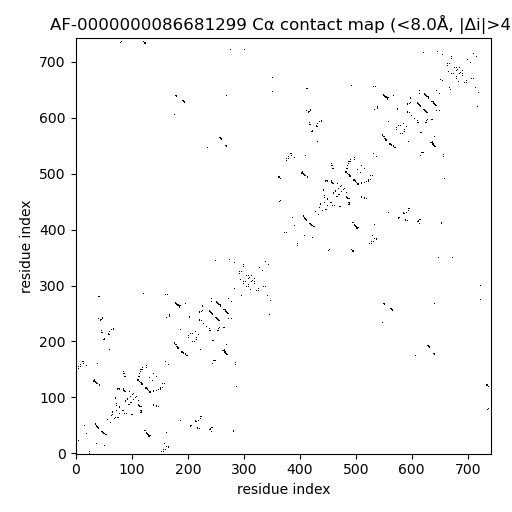 1 281 ? -10.18 -15.281 -8.875 1 84.44 281 VAL B O 1
ATOM 5013 N N . VAL B 1 282 ? -10.828 -13.562 -7.613 1 81.12 282 VAL B N 1
ATOM 5014 C CA . VAL B 1 282 ? -11.969 -14.273 -7.059 1 81.12 282 VAL B CA 1
ATOM 5015 C C . VAL B 1 282 ? -12.977 -14.57 -8.164 1 81.12 282 VAL B C 1
ATOM 5017 O O . VAL B 1 282 ? -13.516 -15.68 -8.25 1 81.12 282 VAL B O 1
ATOM 5020 N N . ALA B 1 283 ? -13.219 -13.609 -9 1 79.75 283 ALA B N 1
ATOM 5021 C CA . ALA B 1 283 ? -14.141 -13.797 -10.117 1 79.75 283 ALA B CA 1
ATOM 5022 C C . ALA B 1 283 ? -13.68 -14.938 -11.023 1 79.75 283 ALA B C 1
ATOM 5024 O O . ALA B 1 283 ? -14.484 -15.773 -11.438 1 79.75 283 ALA B O 1
ATOM 5025 N N . LEU B 1 284 ? -12.438 -15.008 -11.273 1 82.88 284 LEU B N 1
ATOM 5026 C CA . LEU B 1 284 ? -11.883 -16.062 -12.102 1 82.88 284 LEU B CA 1
ATOM 5027 C C . LEU B 1 284 ? -12.07 -17.422 -11.445 1 82.88 284 LEU B C 1
ATOM 5029 O O . LEU B 1 284 ? -12.273 -18.438 -12.133 1 82.88 284 LEU B O 1
ATOM 5033 N N . SER B 1 285 ? -11.977 -17.391 -10.18 1 86 285 SER B N 1
ATOM 5034 C CA . SER B 1 285 ? -12.07 -18.656 -9.469 1 86 285 SER B CA 1
ATOM 5035 C C . SER B 1 285 ? -13.469 -19.25 -9.578 1 86 285 SER B C 1
ATOM 5037 O O . SER B 1 285 ? -13.648 -20.469 -9.43 1 86 285 SER B O 1
ATOM 5039 N N . TYR B 1 286 ? -14.414 -18.438 -9.883 1 83.62 286 TYR B N 1
ATOM 5040 C CA . TYR B 1 286 ? -15.781 -18.922 -10.031 1 83.62 286 TYR B CA 1
ATOM 5041 C C . TYR B 1 286 ? -16.109 -19.188 -11.5 1 83.62 286 TYR B C 1
ATOM 5043 O O . TYR B 1 286 ? -17.234 -19.562 -11.836 1 83.62 286 TYR B O 1
ATOM 5051 N N . GLY B 1 287 ? -15.141 -18.969 -12.336 1 84.38 287 GLY B N 1
ATOM 5052 C CA . GLY B 1 287 ? -15.336 -19.234 -13.75 1 84.38 287 GLY B CA 1
ATOM 5053 C C . GLY B 1 287 ? -16.156 -18.156 -14.453 1 84.38 287 GLY B C 1
ATOM 5054 O O . GLY B 1 287 ? -16.859 -18.453 -15.422 1 84.38 287 GLY B O 1
ATOM 5055 N N . LEU B 1 288 ? -16.078 -17 -13.883 1 84.06 288 LEU B N 1
ATOM 5056 C CA . LEU B 1 288 ? -16.797 -15.914 -14.539 1 84.06 288 LEU B CA 1
ATOM 5057 C C . LEU B 1 288 ? -16.125 -15.531 -15.859 1 84.06 288 LEU B C 1
ATOM 5059 O O . LEU B 1 288 ? -14.898 -15.5 -15.945 1 84.06 288 LEU B O 1
ATOM 5063 N N . THR B 1 289 ? -16.969 -15.375 -16.859 1 83.06 289 THR B N 1
ATOM 5064 C CA . THR B 1 289 ? -16.453 -14.875 -18.125 1 83.06 289 THR B CA 1
ATOM 5065 C C . THR B 1 289 ? -16 -13.422 -17.984 1 83.06 289 THR B C 1
ATOM 5067 O O . THR B 1 289 ? -16.234 -12.789 -16.953 1 83.06 289 THR B O 1
ATOM 5070 N N . ASP B 1 290 ? -15.391 -12.938 -19.047 1 79.38 290 ASP B N 1
ATOM 5071 C CA . ASP B 1 290 ? -14.922 -11.555 -19.031 1 79.38 290 ASP B CA 1
ATOM 5072 C C . ASP B 1 290 ? -16.078 -10.586 -18.812 1 79.38 290 ASP B C 1
ATOM 5074 O O . ASP B 1 290 ? -15.984 -9.688 -17.969 1 79.38 290 ASP B O 1
ATOM 5078 N N . ARG B 1 291 ? -17.062 -10.82 -19.516 1 85.69 291 ARG B N 1
ATOM 5079 C CA . ARG B 1 291 ? -18.219 -9.93 -19.422 1 85.69 291 ARG B CA 1
ATOM 5080 C C . ARG B 1 291 ? -18.875 -10.031 -18.047 1 85.69 291 ARG B C 1
ATOM 5082 O O . ARG B 1 291 ? -19.281 -9.023 -17.469 1 85.69 291 ARG B O 1
ATOM 5089 N N . GLU B 1 292 ? -18.969 -11.281 -17.578 1 86.75 292 GLU B N 1
ATOM 5090 C CA . GLU B 1 292 ? -19.516 -11.477 -16.234 1 86.75 292 GLU B CA 1
ATOM 5091 C C . GLU B 1 292 ? -18.672 -10.773 -15.188 1 86.75 292 GLU B C 1
ATOM 5093 O O . GLU B 1 292 ? -19.203 -10.164 -14.258 1 86.75 292 GLU B O 1
ATOM 5098 N N . SER B 1 293 ? -17.391 -10.859 -15.383 1 82.25 293 SER B N 1
ATOM 5099 C CA . SER B 1 293 ? -16.484 -10.211 -14.453 1 82.25 293 SER B CA 1
ATOM 5100 C C . SER B 1 293 ? -16.656 -8.695 -14.469 1 82.25 293 SER B C 1
ATOM 5102 O O . SER B 1 293 ? -16.609 -8.047 -13.422 1 82.25 293 SER B O 1
ATOM 5104 N N . GLN B 1 294 ? -16.812 -8.164 -15.586 1 82.12 294 GLN B N 1
ATOM 5105 C CA . GLN B 1 294 ? -17.047 -6.723 -15.719 1 82.12 294 GLN B CA 1
ATOM 5106 C C . GLN B 1 294 ? -18.328 -6.301 -15.016 1 82.12 294 GLN B C 1
ATOM 5108 O O . GLN B 1 294 ? -18.344 -5.301 -14.297 1 82.12 294 GLN B O 1
ATOM 5113 N N . VAL B 1 295 ? -19.344 -7.055 -15.266 1 85.25 295 VAL B N 1
ATOM 5114 C CA . VAL B 1 295 ? -20.625 -6.766 -14.633 1 85.25 295 VAL B CA 1
ATOM 5115 C C . VAL B 1 295 ? -20.5 -6.883 -13.109 1 85.25 295 VAL B C 1
ATOM 5117 O O . VAL B 1 295 ? -20.969 -6.02 -12.375 1 85.25 295 VAL B O 1
ATOM 5120 N N . ALA B 1 296 ? -19.844 -7.93 -12.672 1 81.25 296 ALA B N 1
ATOM 5121 C CA . ALA B 1 296 ? -19.656 -8.156 -11.242 1 81.25 296 ALA B CA 1
ATOM 5122 C C . ALA B 1 296 ? -18.891 -7.004 -10.602 1 81.25 296 ALA B C 1
ATOM 5124 O O . ALA B 1 296 ? -19.234 -6.559 -9.5 1 81.25 296 ALA B O 1
ATOM 5125 N N . MET B 1 297 ? -17.906 -6.551 -11.312 1 75.62 297 MET B N 1
ATOM 5126 C CA . MET B 1 297 ? -17.094 -5.453 -10.797 1 75.62 297 MET B CA 1
ATOM 5127 C C . MET B 1 297 ? -17.922 -4.18 -10.664 1 75.62 297 MET B C 1
ATOM 5129 O O . MET B 1 297 ? -17.797 -3.459 -9.672 1 75.62 297 MET B O 1
ATOM 5133 N N . GLN B 1 298 ? -18.766 -3.879 -11.609 1 74.62 298 GLN B N 1
ATOM 5134 C CA . GLN B 1 298 ? -19.656 -2.723 -11.539 1 74.62 298 GLN B CA 1
ATOM 5135 C C . GLN B 1 298 ? -20.641 -2.865 -10.391 1 74.62 298 GLN B C 1
ATOM 5137 O O . GLN B 1 298 ? -20.984 -1.882 -9.727 1 74.62 298 GLN B O 1
ATOM 5142 N N . CYS B 1 299 ? -21.078 -4.062 -10.188 1 74 299 CYS B N 1
ATOM 5143 C CA . CYS B 1 299 ? -21.984 -4.336 -9.086 1 74 299 CYS B CA 1
ATOM 5144 C C . CYS B 1 299 ? -21.312 -4.066 -7.746 1 74 299 CYS B C 1
ATOM 5146 O O . CYS B 1 299 ? -21.922 -3.484 -6.848 1 74 299 CYS B O 1
ATOM 5148 N N . ILE B 1 300 ? -20.109 -4.465 -7.695 1 69.06 300 ILE B N 1
ATOM 5149 C CA . ILE B 1 300 ? -19.344 -4.301 -6.461 1 69.06 300 ILE B CA 1
ATOM 5150 C C . ILE B 1 300 ? -19.125 -2.818 -6.188 1 69.06 300 ILE B C 1
ATOM 5152 O O . ILE B 1 300 ? -19.078 -2.391 -5.031 1 69.06 300 ILE B O 1
ATOM 5156 N N . GLN B 1 301 ? -19.031 -2.133 -7.227 1 67.5 301 GLN B N 1
ATOM 5157 C CA . GLN B 1 301 ? -18.859 -0.69 -7.105 1 67.5 301 GLN B CA 1
ATOM 5158 C C . GLN B 1 301 ? -20.172 -0.003 -6.742 1 67.5 301 GLN B C 1
ATOM 5160 O O . GLN B 1 301 ? -20.219 1.221 -6.598 1 67.5 301 GLN B O 1
ATOM 5165 N N . GLY B 1 302 ? -21.203 -0.81 -6.652 1 67.69 302 GLY B N 1
ATOM 5166 C CA . GLY B 1 302 ? -22.484 -0.299 -6.188 1 67.69 302 GLY B CA 1
ATOM 5167 C C . GLY B 1 302 ? -23.344 0.292 -7.297 1 67.69 302 GLY B C 1
ATOM 5168 O O . GLY B 1 302 ? -24.344 0.952 -7.031 1 67.69 302 GLY B O 1
ATOM 5169 N N . ARG B 1 303 ? -23.031 0.094 -8.492 1 73.5 303 ARG B N 1
ATOM 5170 C CA . ARG B 1 303 ? -23.766 0.667 -9.609 1 73.5 303 ARG B CA 1
ATOM 5171 C C . ARG B 1 303 ? -25.078 -0.077 -9.844 1 73.5 303 ARG B C 1
ATOM 5173 O O . ARG B 1 303 ? -25.141 -1.299 -9.703 1 73.5 303 ARG B O 1
ATOM 5180 N N . ALA B 1 304 ? -26.047 0.764 -10.141 1 81.25 304 ALA B N 1
ATOM 5181 C CA . ALA B 1 304 ? -27.344 0.188 -10.469 1 81.25 304 ALA B CA 1
ATOM 5182 C C . ALA B 1 304 ? -27.328 -0.45 -11.859 1 81.25 304 ALA B C 1
ATOM 5184 O O . ALA B 1 304 ? -26.438 -0.168 -12.664 1 81.25 304 ALA B O 1
ATOM 5185 N N . THR B 1 305 ? -28.359 -1.37 -12.023 1 88.44 305 THR B N 1
ATOM 5186 C CA . THR B 1 305 ? -28.438 -2.113 -13.273 1 88.44 305 THR B CA 1
ATOM 5187 C C . THR B 1 305 ? -28.422 -1.164 -14.469 1 88.44 305 THR B C 1
ATOM 5189 O O . THR B 1 305 ? -27.734 -1.419 -15.461 1 88.44 305 THR B O 1
ATOM 5192 N N . LYS B 1 306 ? -29.078 -0.065 -14.328 1 91.19 306 LYS B N 1
ATOM 5193 C CA . LYS B 1 306 ? -29.141 0.9 -15.422 1 91.19 306 LYS B CA 1
ATOM 5194 C C . LYS B 1 306 ? -27.781 1.547 -15.664 1 91.19 306 LYS B C 1
ATOM 5196 O O . LYS B 1 306 ? -27.391 1.784 -16.812 1 91.19 306 LYS B O 1
ATOM 5201 N N . GLU B 1 307 ? -27.078 1.808 -14.648 1 86.62 307 GLU B N 1
ATOM 5202 C CA . GLU B 1 307 ? -25.75 2.406 -14.742 1 86.62 307 GLU B CA 1
ATOM 5203 C C . GLU B 1 307 ? -24.75 1.428 -15.344 1 86.62 307 GLU B C 1
ATOM 5205 O O . GLU B 1 307 ? -23.891 1.819 -16.141 1 86.62 307 GLU B O 1
ATOM 5210 N N . ILE B 1 308 ? -24.891 0.197 -14.914 1 86.75 308 ILE B N 1
ATOM 5211 C CA . ILE B 1 308 ? -24.016 -0.844 -15.445 1 86.75 308 ILE B CA 1
ATOM 5212 C C . ILE B 1 308 ? -24.25 -1.005 -16.938 1 86.75 308 ILE B C 1
ATOM 5214 O O . ILE B 1 308 ? -23.297 -1.1 -17.719 1 86.75 308 ILE B O 1
ATOM 5218 N N . ALA B 1 309 ? -25.516 -0.994 -17.297 1 94 309 ALA B N 1
ATOM 5219 C CA . ALA B 1 309 ? -25.891 -1.114 -18.703 1 94 309 ALA B CA 1
ATOM 5220 C C . ALA B 1 309 ? -25.266 -0.003 -19.547 1 94 309 ALA B C 1
ATOM 5222 O O . ALA B 1 309 ? -24.719 -0.261 -20.625 1 94 309 ALA B O 1
ATOM 5223 N N . GLN B 1 310 ? -25.328 1.159 -19.047 1 91.56 310 GLN B N 1
ATOM 5224 C CA . GLN B 1 310 ? -24.781 2.312 -19.734 1 91.56 310 GLN B CA 1
ATOM 5225 C C . GLN B 1 310 ? -23.25 2.217 -19.828 1 91.56 310 GLN B C 1
ATOM 5227 O O . GLN B 1 310 ? -22.672 2.439 -20.891 1 91.56 310 GLN B O 1
ATOM 5232 N N . ALA B 1 311 ? -22.641 1.817 -18.781 1 82.94 311 ALA B N 1
ATOM 5233 C CA . ALA B 1 311 ? -21.188 1.783 -18.703 1 82.94 311 ALA B CA 1
ATOM 5234 C C . ALA B 1 311 ? -20.609 0.719 -19.625 1 82.94 311 ALA B C 1
ATOM 5236 O O . ALA B 1 311 ? -19.516 0.893 -20.188 1 82.94 311 ALA B O 1
ATOM 5237 N N . LEU B 1 312 ? -21.312 -0.372 -19.734 1 89.31 312 LEU B N 1
ATOM 5238 C CA . LEU B 1 312 ? -20.766 -1.503 -20.484 1 89.31 312 LEU B CA 1
ATOM 5239 C C . LEU B 1 312 ? -21.438 -1.638 -21.844 1 89.31 312 LEU B C 1
ATOM 5241 O O . LEU B 1 312 ? -21.25 -2.631 -22.547 1 89.31 312 LEU B O 1
ATOM 5245 N N . ALA B 1 313 ? -22.25 -0.583 -22.188 1 93.25 313 ALA B N 1
ATOM 5246 C CA . ALA B 1 313 ? -22.938 -0.543 -23.484 1 93.25 313 ALA B CA 1
ATOM 5247 C C . ALA B 1 313 ? -23.75 -1.815 -23.703 1 93.25 313 ALA B C 1
ATOM 5249 O O . ALA B 1 313 ? -23.609 -2.471 -24.734 1 93.25 313 ALA B O 1
ATOM 5250 N N . MET B 1 314 ? -24.484 -2.152 -22.734 1 94.12 314 MET B N 1
ATOM 5251 C CA . MET B 1 314 ? -25.406 -3.285 -22.75 1 94.12 314 MET B CA 1
ATOM 5252 C C . MET B 1 314 ? -26.812 -2.846 -22.375 1 94.12 314 MET B C 1
ATOM 5254 O O . MET B 1 314 ? -27.016 -1.738 -21.859 1 94.12 314 MET B O 1
ATOM 5258 N N . SER B 1 315 ? -27.781 -3.668 -22.688 1 94.69 315 SER B N 1
ATOM 5259 C CA . SER B 1 315 ? -29.141 -3.42 -22.188 1 94.69 315 SER B CA 1
ATOM 5260 C C . SER B 1 315 ? -29.281 -3.84 -20.734 1 94.69 315 SER B C 1
ATOM 5262 O O . SER B 1 315 ? -28.547 -4.711 -20.25 1 94.69 315 SER B O 1
ATOM 5264 N N . PRO B 1 316 ? -30.234 -3.26 -20.094 1 94.75 316 PRO B N 1
ATOM 5265 C CA . PRO B 1 316 ? -30.484 -3.707 -18.719 1 94.75 316 PRO B CA 1
ATOM 5266 C C . PRO B 1 316 ? -30.875 -5.184 -18.641 1 94.75 316 PRO B C 1
ATOM 5268 O O . PRO B 1 316 ? -30.562 -5.855 -17.656 1 94.75 316 PRO B O 1
ATOM 5271 N N . TYR B 1 317 ? -31.422 -5.633 -19.656 1 94.75 317 TYR B N 1
ATOM 5272 C CA . TYR B 1 317 ? -31.828 -7.035 -19.672 1 94.75 317 TYR B CA 1
ATOM 5273 C C . TYR B 1 317 ? -30.609 -7.945 -19.75 1 94.75 317 TYR B C 1
ATOM 5275 O O . TYR B 1 317 ? -30.547 -8.969 -19.062 1 94.75 317 TYR B O 1
ATOM 5283 N N . THR B 1 318 ? -29.75 -7.586 -20.578 1 95.31 318 THR B N 1
ATOM 5284 C CA . THR B 1 318 ? -28.516 -8.352 -20.703 1 95.31 318 THR B CA 1
ATOM 5285 C C . THR B 1 318 ? -27.734 -8.352 -19.375 1 95.31 318 THR B C 1
ATOM 5287 O O . THR B 1 318 ? -27.141 -9.359 -19 1 95.31 318 THR B O 1
ATOM 5290 N N . VAL B 1 319 ? -27.734 -7.227 -18.719 1 95.06 319 VAL B N 1
ATOM 5291 C CA . VAL B 1 319 ? -27.094 -7.133 -17.406 1 95.06 319 VAL B CA 1
ATOM 5292 C C . VAL B 1 319 ? -27.734 -8.125 -16.438 1 95.06 319 VAL B C 1
ATOM 5294 O O . VAL B 1 319 ? -27.031 -8.82 -15.703 1 95.06 319 VAL B O 1
ATOM 5297 N N . GLN B 1 320 ? -29.031 -8.18 -16.516 1 93.62 320 GLN B N 1
ATOM 5298 C CA . GLN B 1 320 ? -29.75 -9.094 -15.641 1 93.62 320 GLN B CA 1
ATOM 5299 C C . GLN B 1 320 ? -29.406 -10.547 -15.945 1 93.62 320 GLN B C 1
ATOM 5301 O O . GLN B 1 320 ? -29.266 -11.359 -15.023 1 93.62 320 GLN B O 1
ATOM 5306 N N . ASP B 1 321 ? -29.281 -10.812 -17.156 1 95.06 321 ASP B N 1
ATOM 5307 C CA . ASP B 1 321 ? -28.906 -12.164 -17.562 1 95.06 321 ASP B CA 1
ATOM 5308 C C . ASP B 1 321 ? -27.516 -12.523 -17.016 1 95.06 321 ASP B C 1
ATOM 5310 O O . ASP B 1 321 ? -27.312 -13.633 -16.531 1 95.06 321 ASP B O 1
ATOM 5314 N N . HIS B 1 322 ? -26.672 -11.625 -17.172 1 94.38 322 HIS B N 1
ATOM 5315 C CA . HIS B 1 322 ? -25.328 -11.859 -16.641 1 94.38 322 HIS B CA 1
ATOM 5316 C C . HIS B 1 322 ? -25.375 -12.023 -15.125 1 94.38 322 HIS B C 1
ATOM 5318 O O . HIS B 1 322 ? -24.656 -12.867 -14.57 1 94.38 322 HIS B O 1
ATOM 5324 N N . LEU B 1 323 ? -26.141 -11.219 -14.5 1 92.56 323 LEU B N 1
ATOM 5325 C CA . LEU B 1 323 ? -26.25 -11.312 -13.055 1 92.56 323 LEU B CA 1
ATOM 5326 C C . LEU B 1 323 ? -26.781 -12.68 -12.633 1 92.56 323 LEU B C 1
ATOM 5328 O O . LEU B 1 323 ? -26.297 -13.266 -11.664 1 92.56 323 LEU B O 1
ATOM 5332 N N . LYS B 1 324 ? -27.703 -13.141 -13.336 1 93.56 324 LYS B N 1
ATOM 5333 C CA . LYS B 1 324 ? -28.234 -14.477 -13.062 1 93.56 324 LYS B CA 1
ATOM 5334 C C . LYS B 1 324 ? -27.141 -15.531 -13.18 1 93.56 324 LYS B C 1
ATOM 5336 O O . LYS B 1 324 ? -27.016 -16.406 -12.328 1 93.56 324 LYS B O 1
ATOM 5341 N N . SER B 1 325 ? -26.469 -15.43 -14.219 1 94.12 325 SER B N 1
ATOM 5342 C CA . SER B 1 325 ? -25.359 -16.359 -14.438 1 94.12 325 SER B CA 1
ATOM 5343 C C . SER B 1 325 ? -24.328 -16.25 -13.32 1 94.12 325 SER B C 1
ATOM 5345 O O . SER B 1 325 ? -23.844 -17.266 -12.82 1 94.12 325 SER B O 1
ATOM 5347 N N . ILE B 1 326 ? -24 -15.047 -12.953 1 90.69 326 ILE B N 1
ATOM 5348 C CA . ILE B 1 326 ? -23.047 -14.781 -11.891 1 90.69 326 ILE B CA 1
ATOM 5349 C C . ILE B 1 326 ? -23.531 -15.398 -10.578 1 90.69 326 ILE B C 1
ATOM 5351 O O . ILE B 1 326 ? -22.766 -16.047 -9.867 1 90.69 326 ILE B O 1
ATOM 5355 N N . PHE B 1 327 ? -24.797 -15.242 -10.352 1 89.5 327 PHE B N 1
ATOM 5356 C CA . PHE B 1 327 ? -25.375 -15.773 -9.125 1 89.5 327 PHE B CA 1
ATOM 5357 C C . PHE B 1 327 ? -25.312 -17.297 -9.117 1 89.5 327 PHE B C 1
ATOM 5359 O O . PHE B 1 327 ? -24.969 -17.906 -8.102 1 89.5 327 PHE B O 1
ATOM 5366 N N . ASP B 1 328 ? -25.547 -17.844 -10.172 1 91.62 328 ASP B N 1
ATOM 5367 C CA . ASP B 1 328 ? -25.5 -19.297 -10.289 1 91.62 328 ASP B CA 1
ATOM 5368 C C . ASP B 1 328 ? -24.094 -19.828 -10.047 1 91.62 328 ASP B C 1
ATOM 5370 O O . ASP B 1 328 ? -23.906 -20.781 -9.289 1 91.62 328 ASP B O 1
ATOM 5374 N N . LYS B 1 329 ? -23.172 -19.172 -10.602 1 88.5 329 LYS B N 1
ATOM 5375 C CA . LYS B 1 329 ? -21.781 -19.625 -10.523 1 88.5 329 LYS B CA 1
ATOM 5376 C C . LYS B 1 329 ? -21.219 -19.406 -9.125 1 88.5 329 LYS B C 1
ATOM 5378 O O . LYS B 1 329 ? -20.375 -20.188 -8.664 1 88.5 329 LYS B O 1
ATOM 5383 N N . THR B 1 330 ? -21.656 -18.359 -8.469 1 84.44 330 THR B N 1
ATOM 5384 C CA . THR B 1 330 ? -21.078 -17.984 -7.188 1 84.44 330 THR B CA 1
ATOM 5385 C C . THR B 1 330 ? -21.906 -18.562 -6.035 1 84.44 330 THR B C 1
ATOM 5387 O O . THR B 1 330 ? -21.453 -18.562 -4.887 1 84.44 330 THR B O 1
ATOM 5390 N N . GLY B 1 331 ? -23.094 -18.953 -6.348 1 84.75 331 GLY B N 1
ATOM 5391 C CA . GLY B 1 331 ? -23.969 -19.531 -5.336 1 84.75 331 GLY B CA 1
ATOM 5392 C C . GLY B 1 331 ? -24.625 -18.5 -4.453 1 84.75 331 GLY B C 1
ATOM 5393 O O . GLY B 1 331 ? -25.047 -18.797 -3.332 1 84.75 331 GLY B O 1
ATOM 5394 N N . VAL B 1 332 ? -24.547 -17.312 -4.957 1 82.06 332 VAL B N 1
ATOM 5395 C CA . VAL B 1 332 ? -25.219 -16.25 -4.199 1 82.06 332 VAL B CA 1
ATOM 5396 C C . VAL B 1 332 ? -26.594 -15.961 -4.824 1 82.06 332 VAL B C 1
ATOM 5398 O O . VAL B 1 332 ? -26.891 -16.438 -5.914 1 82.06 332 VAL B O 1
ATOM 5401 N N . ARG B 1 333 ? -27.562 -15.141 -4.121 1 85 333 ARG B N 1
ATOM 5402 C CA . ARG B 1 333 ? -28.922 -14.906 -4.602 1 85 333 ARG B CA 1
ATOM 5403 C C . ARG B 1 333 ? -29.188 -13.414 -4.801 1 85 333 ARG B C 1
ATOM 5405 O O . ARG B 1 333 ? -30.156 -13.031 -5.441 1 85 333 ARG B O 1
ATOM 5412 N N . THR B 1 334 ? -28.219 -12.641 -4.191 1 79.94 334 THR B N 1
ATOM 5413 C CA . THR B 1 334 ? -28.438 -11.195 -4.266 1 79.94 334 THR B CA 1
ATOM 5414 C C . THR B 1 334 ? -27.141 -10.469 -4.555 1 79.94 334 THR B C 1
ATOM 5416 O O . THR B 1 334 ? -26.047 -11.023 -4.375 1 79.94 334 THR B O 1
ATOM 5419 N N . ARG B 1 335 ? -27.344 -9.242 -5.023 1 76.94 335 ARG B N 1
ATOM 5420 C CA . ARG B 1 335 ? -26.188 -8.367 -5.246 1 76.94 335 ARG B CA 1
ATOM 5421 C C . ARG B 1 335 ? -25.391 -8.164 -3.961 1 76.94 335 ARG B C 1
ATOM 5423 O O . ARG B 1 335 ? -24.172 -8.164 -3.98 1 76.94 335 ARG B O 1
ATOM 5430 N N . GLY B 1 336 ? -26.109 -7.938 -2.939 1 69.25 336 GLY B N 1
ATOM 5431 C CA . GLY B 1 336 ? -25.453 -7.766 -1.65 1 69.25 336 GLY B CA 1
ATOM 5432 C C . GLY B 1 336 ? -24.609 -8.953 -1.241 1 69.25 336 GLY B C 1
ATOM 5433 O O . GLY B 1 336 ? -23.484 -8.789 -0.76 1 69.25 336 GLY B O 1
ATOM 5434 N N . GLU B 1 337 ? -25.125 -10.133 -1.486 1 71.25 337 GLU B N 1
ATOM 5435 C CA . GLU B 1 337 ? -24.375 -11.359 -1.187 1 71.25 337 GLU B CA 1
ATOM 5436 C C . GLU B 1 337 ? -23.141 -11.484 -2.074 1 71.25 337 GLU B C 1
ATOM 5438 O O . GLU B 1 337 ? -22.094 -11.953 -1.629 1 71.25 337 GLU B O 1
ATOM 5443 N N . LEU B 1 338 ? -23.344 -11.078 -3.264 1 74.94 338 LEU B N 1
ATOM 5444 C CA . LEU B 1 338 ? -22.219 -11.117 -4.191 1 74.94 338 LEU B CA 1
ATOM 5445 C C . LEU B 1 338 ? -21.094 -10.219 -3.711 1 74.94 338 LEU B C 1
ATOM 5447 O O . LEU B 1 338 ? -19.922 -10.641 -3.68 1 74.94 338 LEU B O 1
ATOM 5451 N N . VAL B 1 339 ? -21.453 -9.023 -3.283 1 67.81 339 VAL B N 1
ATOM 5452 C CA . VAL B 1 339 ? -20.484 -8.07 -2.756 1 67.81 339 VAL B CA 1
ATOM 5453 C C . VAL B 1 339 ? -19.844 -8.633 -1.485 1 67.81 339 VAL B C 1
ATOM 5455 O O . VAL B 1 339 ? -18.625 -8.539 -1.298 1 67.81 339 VAL B O 1
ATOM 5458 N N . GLY B 1 340 ? -20.625 -9.133 -0.642 1 63.84 340 GLY B N 1
ATOM 5459 C CA . GLY B 1 340 ? -20.125 -9.742 0.582 1 63.84 340 GLY B CA 1
ATOM 5460 C C . GLY B 1 340 ? -19.156 -10.883 0.328 1 63.84 340 GLY B C 1
ATOM 5461 O O . GLY B 1 340 ? -18.141 -11 1.008 1 63.84 340 GLY B O 1
ATOM 5462 N N . GLN B 1 341 ? -19.609 -11.703 -0.514 1 64.19 341 GLN B N 1
ATOM 5463 C CA . GLN B 1 341 ? -18.797 -12.875 -0.83 1 64.19 341 GLN B CA 1
ATOM 5464 C C . GLN B 1 341 ? -17.484 -12.477 -1.472 1 64.19 341 GLN B C 1
ATOM 5466 O O . GLN B 1 341 ? -16.438 -13.047 -1.162 1 64.19 341 GLN B O 1
ATOM 5471 N N . ILE B 1 342 ? -17.609 -11.547 -2.322 1 61.38 342 ILE B N 1
ATOM 5472 C CA . ILE B 1 342 ? -16.391 -11.156 -3.041 1 61.38 342 ILE B CA 1
ATOM 5473 C C . ILE B 1 342 ? -15.594 -10.164 -2.199 1 61.38 342 ILE B C 1
ATOM 5475 O O . ILE B 1 342 ? -14.359 -10.227 -2.156 1 61.38 342 ILE B O 1
ATOM 5479 N N . PHE B 1 343 ? -16.266 -9.141 -1.414 1 54.66 343 PHE B N 1
ATOM 5480 C CA . PHE B 1 343 ? -15.578 -8.07 -0.694 1 54.66 343 PHE B CA 1
ATOM 5481 C C . PHE B 1 343 ? -15.461 -8.406 0.789 1 54.66 343 PHE B C 1
ATOM 5483 O O . PHE B 1 343 ? -14.383 -8.273 1.379 1 54.66 343 PHE B O 1
ATOM 5490 N N . LEU B 1 344 ? -16.656 -8.492 1.469 1 50.47 344 LEU B N 1
ATOM 5491 C CA . LEU B 1 344 ? -16.703 -8.438 2.926 1 50.47 344 LEU B CA 1
ATOM 5492 C C . LEU B 1 344 ? -15.953 -9.609 3.543 1 50.47 344 LEU B C 1
ATOM 5494 O O . LEU B 1 344 ? -15.32 -9.461 4.586 1 50.47 344 LEU B O 1
ATOM 5498 N N . ASP B 1 345 ? -16.234 -10.719 3.062 1 46.97 345 ASP B N 1
ATOM 5499 C CA . ASP B 1 345 ? -15.562 -11.805 3.758 1 46.97 345 ASP B CA 1
ATOM 5500 C C . ASP B 1 345 ? -14.055 -11.555 3.844 1 46.97 345 ASP B C 1
ATOM 5502 O O . ASP B 1 345 ? -13.398 -11.992 4.789 1 46.97 345 ASP B O 1
ATOM 5506 N N . HIS B 1 346 ? -13.602 -10.875 2.943 1 45.66 346 HIS B N 1
ATOM 5507 C CA . HIS B 1 346 ? -12.156 -10.719 2.926 1 45.66 346 HIS B CA 1
ATOM 5508 C C . HIS B 1 346 ? -11.734 -9.391 3.541 1 45.66 346 HIS B C 1
ATOM 5510 O O . HIS B 1 346 ? -10.57 -9.219 3.922 1 45.66 346 HIS B O 1
ATOM 5516 N N . TYR B 1 347 ? -12.648 -8.375 3.701 1 45.09 347 TYR B N 1
ATOM 5517 C CA . TYR B 1 347 ? -12.406 -7.035 4.23 1 45.09 347 TYR B CA 1
ATOM 5518 C C . TYR B 1 347 ? -12.625 -6.992 5.734 1 45.09 347 TYR B C 1
ATOM 5520 O O . TYR B 1 347 ? -12.125 -6.098 6.422 1 45.09 347 TYR B O 1
ATOM 5528 N N . ALA B 1 348 ? -13.516 -7.875 6.312 1 40.75 348 ALA B N 1
ATOM 5529 C CA . ALA B 1 348 ? -13.906 -7.738 7.711 1 40.75 348 ALA B CA 1
ATOM 5530 C C . ALA B 1 348 ? -12.688 -7.711 8.625 1 40.75 348 ALA B C 1
ATOM 5532 O O . ALA B 1 348 ? -12.703 -7.062 9.672 1 40.75 348 ALA B O 1
ATOM 5533 N N . THR B 1 349 ? -11.734 -8.352 8.312 1 37.84 349 THR B N 1
ATOM 5534 C CA . THR B 1 349 ? -10.68 -8.539 9.305 1 37.84 349 THR B CA 1
ATOM 5535 C C . THR B 1 349 ? -9.906 -7.238 9.523 1 37.84 349 THR B C 1
ATOM 5537 O O . THR B 1 349 ? -9.227 -7.078 10.539 1 37.84 349 THR B O 1
ATOM 5540 N N . ARG B 1 350 ? -9.812 -6.43 8.562 1 39.12 350 ARG B N 1
ATOM 5541 C CA . ARG B 1 350 ? -8.836 -5.352 8.719 1 39.12 350 ARG B CA 1
ATOM 5542 C C . ARG B 1 350 ? -9.414 -4.203 9.539 1 39.12 350 ARG B C 1
ATOM 5544 O O . ARG B 1 350 ? -8.734 -3.201 9.773 1 39.12 350 ARG B O 1
ATOM 5551 N N . TRP B 1 351 ? -10.703 -4.23 9.844 1 32.53 351 TRP B N 1
ATOM 5552 C CA . TRP B 1 351 ? -11.242 -3.082 10.57 1 32.53 351 TRP B CA 1
ATOM 5553 C C . TRP B 1 351 ? -10.68 -3.021 11.984 1 32.53 351 TRP B C 1
ATOM 5555 O O . TRP B 1 351 ? -11.297 -2.445 12.883 1 32.53 351 TRP B O 1
ATOM 5565 N N . GLU B 1 352 ? -9.414 -3.309 12.094 1 34.28 352 GLU B N 1
ATOM 5566 C CA . GLU B 1 352 ? -9.023 -3.1 13.484 1 34.28 352 GLU B CA 1
ATOM 5567 C C . GLU B 1 352 ? -9.133 -1.629 13.875 1 34.28 352 GLU B C 1
ATOM 5569 O O . GLU B 1 352 ? -8.992 -0.745 13.023 1 34.28 352 GLU B O 1
ATOM 5574 N N . ALA B 1 353 ? -9.711 -1.403 14.992 1 33.47 353 ALA B N 1
ATOM 5575 C CA . ALA B 1 353 ? -9.828 -0.101 15.648 1 33.47 353 ALA B CA 1
ATOM 5576 C C . ALA B 1 353 ? -8.625 0.78 15.328 1 33.47 353 ALA B C 1
ATOM 5578 O O . ALA B 1 353 ? -7.484 0.307 15.336 1 33.47 353 ALA B O 1
ATOM 5579 N N . PRO B 1 354 ? -8.812 1.692 14.555 1 30.5 354 PRO B N 1
ATOM 5580 C CA . PRO B 1 354 ? -7.668 2.598 14.461 1 30.5 354 PRO B CA 1
ATOM 5581 C C . PRO B 1 354 ? -6.84 2.637 15.742 1 30.5 354 PRO B C 1
ATOM 5583 O O . PRO B 1 354 ? -7.371 2.428 16.828 1 30.5 354 PRO B O 1
ATOM 5586 N N . ALA B 1 355 ? -5.637 2.328 15.68 1 30.8 355 ALA B N 1
ATOM 5587 C CA . ALA B 1 355 ? -4.84 2.555 16.875 1 30.8 355 ALA B CA 1
ATOM 5588 C C . ALA B 1 355 ? -5.285 3.822 17.609 1 30.8 355 ALA B C 1
ATOM 5590 O O . ALA B 1 355 ? -5.613 4.824 16.969 1 30.8 355 ALA B O 1
ATOM 5591 N N . SER B 1 356 ? -5.918 3.693 18.703 1 32.66 356 SER B N 1
ATOM 5592 C CA . SER B 1 356 ? -6.215 4.844 19.547 1 32.66 356 SER B CA 1
ATOM 5593 C C . SER B 1 356 ? -5.184 5.949 19.359 1 32.66 356 SER B C 1
ATOM 5595 O O . SER B 1 356 ? -3.99 5.676 19.219 1 32.66 356 SER B O 1
ATOM 5597 N N . THR B 1 357 ? -5.539 6.945 18.766 1 33.72 357 THR B N 1
ATOM 5598 C CA . THR B 1 357 ? -4.637 8.086 18.859 1 33.72 357 THR B CA 1
ATOM 5599 C C . THR B 1 357 ? -3.766 7.973 20.109 1 33.72 357 THR B C 1
ATOM 5601 O O . THR B 1 357 ? -4.281 7.82 21.219 1 33.72 357 THR B O 1
ATOM 5604 N N . PRO B 1 358 ? -2.645 7.57 20.016 1 31.91 358 PRO B N 1
ATOM 5605 C CA . PRO B 1 358 ? -1.986 7.582 21.328 1 31.91 358 PRO B CA 1
ATOM 5606 C C . PRO B 1 358 ? -2.465 8.727 22.219 1 31.91 358 PRO B C 1
ATOM 5608 O O . PRO B 1 358 ? -2.678 9.844 21.734 1 31.91 358 PRO B O 1
ATOM 5611 N N . PRO B 1 359 ? -3.07 8.445 23.359 1 36.44 359 PRO B N 1
ATOM 5612 C CA . PRO B 1 359 ? -3.605 9.477 24.234 1 36.44 359 PRO B CA 1
ATOM 5613 C C . PRO B 1 359 ? -2.848 10.805 24.125 1 36.44 359 PRO B C 1
ATOM 5615 O O . PRO B 1 359 ? -3.43 11.867 24.344 1 36.44 359 PRO B O 1
ATOM 5618 N N . GLY B 1 360 ? -1.61 10.797 23.953 1 35.09 360 GLY B N 1
ATOM 5619 C CA . GLY B 1 360 ? -0.777 11.977 24.109 1 35.09 360 GLY B CA 1
ATOM 5620 C C . GLY B 1 360 ? -0.846 12.914 22.922 1 35.09 360 GLY B C 1
ATOM 5621 O O . GLY B 1 360 ? -0.201 13.969 22.906 1 35.09 360 GLY B O 1
ATOM 5622 N N . LEU B 1 361 ? -1.216 12.352 21.938 1 35.66 361 LEU B N 1
ATOM 5623 C CA . LEU B 1 361 ? -1.072 13.273 20.812 1 35.66 361 LEU B CA 1
ATOM 5624 C C . LEU B 1 361 ? -2.281 14.195 20.703 1 35.66 361 LEU B C 1
ATOM 5626 O O . LEU B 1 361 ? -2.295 15.117 19.891 1 35.66 361 LEU B O 1
ATOM 5630 N N . LEU B 1 362 ? -3.41 13.711 21.125 1 35.56 362 LEU B N 1
ATOM 5631 C CA . LEU B 1 362 ? -4.484 14.703 21.125 1 35.56 362 LEU B CA 1
ATOM 5632 C C . LEU B 1 362 ? -4.254 15.758 22.203 1 35.56 362 LEU B C 1
ATOM 5634 O O . LEU B 1 362 ? -3.971 15.43 23.344 1 35.56 362 LEU B O 1
ATOM 5638 N N . VAL B 1 363 ? -3.754 16.844 21.844 1 33.25 363 VAL B N 1
ATOM 5639 C CA . VAL B 1 363 ? -3.678 17.969 22.766 1 33.25 363 VAL B CA 1
ATOM 5640 C C . VAL B 1 363 ? -5.02 18.156 23.469 1 33.25 363 VAL B C 1
ATOM 5642 O O . VAL B 1 363 ? -6.039 18.406 22.828 1 33.25 363 VAL B O 1
ATOM 5645 N N . ARG B 1 364 ? -5.262 17.359 24.453 1 35.66 364 ARG B N 1
ATOM 5646 C CA . ARG B 1 364 ? -6.418 17.703 25.266 1 35.66 364 ARG B CA 1
ATOM 5647 C C . ARG B 1 364 ? -6.371 19.172 25.688 1 35.66 364 ARG B C 1
ATOM 5649 O O . ARG B 1 364 ? -5.316 19.672 26.062 1 35.66 364 ARG B O 1
ATOM 5656 N N . ALA B 1 365 ? -7.398 19.953 25.359 1 31.53 365 ALA B N 1
ATOM 5657 C CA . ALA B 1 365 ? -7.656 21.266 25.938 1 31.53 365 ALA B CA 1
ATOM 5658 C C . ALA B 1 365 ? -7.5 21.25 27.453 1 31.53 365 ALA B C 1
ATOM 5660 O O . ALA B 1 365 ? -8.109 20.422 28.141 1 31.53 365 ALA B O 1
ATOM 5661 N N . ILE B 1 366 ? -6.441 21.688 27.953 1 28.72 366 ILE B N 1
ATOM 5662 C CA . ILE B 1 366 ? -6.438 22.016 29.375 1 28.72 366 ILE B CA 1
ATOM 5663 C C . ILE B 1 366 ? -7.707 22.781 29.734 1 28.72 366 ILE B C 1
ATOM 5665 O O . ILE B 1 366 ? -7.957 23.859 29.203 1 28.72 366 ILE B O 1
ATOM 5669 N N . THR B 1 367 ? -8.75 22.156 30.125 1 26.44 367 THR B N 1
ATOM 5670 C CA . THR B 1 367 ? -9.766 22.922 30.844 1 26.44 367 THR B CA 1
ATOM 5671 C C . THR B 1 367 ? -9.125 23.875 31.844 1 26.44 367 THR B C 1
ATOM 5673 O O . THR B 1 367 ? -8.281 23.453 32.656 1 26.44 367 THR B O 1
ATOM 5676 N N . ALA B 1 368 ? -9.109 25.266 31.625 1 30.17 368 ALA B N 1
ATOM 5677 C CA . ALA B 1 368 ? -8.914 26.297 32.625 1 30.17 368 ALA B CA 1
ATOM 5678 C C . ALA B 1 368 ? -9.688 25.969 33.906 1 30.17 368 ALA B C 1
ATOM 5680 O O . ALA B 1 368 ? -10.922 25.891 33.875 1 30.17 368 ALA B O 1
ATOM 5681 N N . GLY B 1 369 ? -9.211 25.312 34.812 1 24.05 369 GLY B N 1
ATOM 5682 C CA . GLY B 1 369 ? -9.719 25.5 36.156 1 24.05 369 GLY B CA 1
ATOM 5683 C C . GLY B 1 369 ? -9.922 26.953 36.531 1 24.05 369 GLY B C 1
ATOM 5684 O O . GLY B 1 369 ? -9.141 27.828 36.125 1 24.05 369 GLY B O 1
ATOM 5685 N N . THR B 1 370 ? -11.141 27.516 36.781 1 24.89 370 THR B N 1
ATOM 5686 C CA . THR B 1 370 ? -11.422 28.703 37.594 1 24.89 370 THR B CA 1
ATOM 5687 C C . THR B 1 370 ? -10.367 28.891 38.656 1 24.89 370 THR B C 1
ATOM 5689 O O . THR B 1 370 ? -10.062 27.953 39.406 1 24.89 370 THR B O 1
ATOM 5692 N N . PRO B 1 371 ? -9.742 30.047 38.719 1 22.91 371 PRO B N 1
ATOM 5693 C CA . PRO B 1 371 ? -9.625 30.328 40.156 1 22.91 371 PRO B CA 1
ATOM 5694 C C . PRO B 1 371 ? -10.977 30.406 40.844 1 22.91 371 PRO B C 1
ATOM 5696 O O . PRO B 1 371 ? -11.984 30.734 40.219 1 22.91 371 PRO B O 1
#

Organism: NCBI:txid175570

Nearest PDB structures (foldseek):
  3eea-assembly1_B  TM=6.062E-01  e=2.939E-04  Geobacter sulfurreducens
  3p7n-assembly2_B  TM=3.467E-01  e=2.277E-05  Erythrobacter litoralis HTCC2594
  6v7w-assembly1_B  TM=3.178E-01  e=4.737E-03  Pseudomonas aeruginosa UCBPP-PA14
  6mwz-assembly1_A  TM=5.796E-01  e=9.852E-01  Pseudomonas aeruginosa UCBPP-PA14
  3jpu-assembly3_D  TM=5.148E-01  e=1.537E+00  Pseudomonas aeruginosa

Solvent-accessible surface area (backbone atoms only — not comparable to full-atom values): 39252 Å² total; per-residue (Å²): 104,64,64,61,57,57,55,52,61,78,65,75,42,49,45,68,55,44,52,52,52,51,51,63,66,39,40,88,76,47,80,62,69,26,35,36,38,32,35,30,16,58,76,52,62,33,44,38,32,36,40,43,42,86,52,67,76,53,8,60,56,51,28,40,57,66,71,68,49,85,55,72,73,33,54,71,54,23,47,55,69,66,67,22,44,44,38,42,39,65,77,42,74,72,38,44,71,73,22,60,65,57,67,33,77,74,30,66,68,50,53,30,41,40,33,36,22,18,43,44,96,40,39,50,45,31,36,38,37,37,26,27,38,54,92,47,80,69,82,48,71,66,50,45,52,51,50,49,73,38,30,43,59,53,24,49,48,44,45,42,25,66,69,66,50,77,44,62,84,54,82,62,71,80,78,46,57,66,16,36,38,35,26,39,60,84,67,45,76,41,32,34,20,65,32,28,48,54,53,52,70,36,45,45,40,39,71,63,56,93,44,66,76,37,25,48,39,60,25,28,27,36,52,42,24,66,65,56,54,89,81,76,46,84,54,36,67,68,9,36,37,63,29,55,30,71,66,48,50,49,29,34,35,38,13,35,48,34,42,84,51,74,71,58,20,27,32,35,38,35,30,75,44,50,50,79,68,46,37,62,60,54,37,50,68,49,65,48,48,72,66,42,40,53,52,49,51,39,46,59,72,64,47,49,62,66,54,43,11,62,74,68,74,46,50,53,65,56,48,49,51,41,48,52,51,50,23,64,55,68,71,37,91,46,72,68,47,45,34,33,65,61,32,41,71,72,48,60,65,70,67,57,70,69,74,68,61,59,78,78,57,52,33,66,67,76,76,77,73,77,128,106,63,63,61,57,57,54,50,61,77,66,75,43,49,44,68,55,42,52,52,51,51,52,62,66,39,42,86,77,48,80,61,70,26,36,37,38,34,34,29,18,57,76,52,62,34,44,37,31,37,40,43,41,84,53,69,76,54,8,60,57,51,29,40,57,66,72,69,48,84,55,71,73,34,53,72,54,22,47,56,68,66,66,21,42,45,38,42,39,65,77,42,73,71,37,43,74,73,22,60,64,56,65,32,77,74,30,64,69,49,53,30,41,40,31,36,23,18,43,43,97,39,40,49,45,28,36,37,38,37,26,27,40,55,92,49,78,69,82,48,72,67,51,45,52,53,49,51,73,38,31,43,58,52,22,50,48,45,46,42,26,66,69,66,52,77,44,61,85,53,82,60,71,80,80,47,56,66,15,35,37,33,25,39,58,86,67,44,76,41,32,34,19,65,32,28,48,53,54,53,70,36,45,45,39,39,72,65,54,94,44,66,78,37,25,48,39,60,24,29,27,35,51,43,24,67,64,55,56,89,82,76,46,84,54,37,68,69,9,34,37,63,29,54,30,70,67,48,50,50,29,34,36,39,14,37,48,34,42,83,52,73,70,58,20,28,32,34,37,36,31,76,45,48,51,79,69,45,38,62,62,54,37,50,70,48,65,47,48,72,66,42,39,52,52,50,52,38,46,60,71,62,47,48,63,65,53,44,11,63,74,69,75,46,50,52,64,57,49,49,51,40,48,51,52,49,25,63,56,68,70,38,92,44,71,67,47,45,34,33,66,60,33,42,73,71,49,63,64,68,68,57,70,68,75,67,59,59,76,78,59,54,32,66,68,75,75,77,73,75,130

Radius of gyration: 29.18 Å; Cα contacts (8 Å, |Δi|>4): 1426; chains: 2; bounding box: 56×91×79 Å

pLDDT: mean 85.54, std 17.65, range [22.91, 98.75]

InterPro domains:
  IPR000792 Transcription regulator LuxR, C-terminal [PF00196] (288-339)
  IPR000792 Transcription regulator LuxR, C-terminal [PR00038] (288-302)
  IPR000792 Transcription regulator LuxR, C-terminal [PR00038] (302-318)
  IPR000792 Transcription regulator LuxR, C-terminal [PR00038] (318-330)
  IPR000792 Transcription regulator LuxR, C-terminal [PS00622] (302-329)
  IPR000792 Transcription regulator LuxR, C-terminal [PS50043] (281-347)
  IPR000792 Transcription regulator LuxR, C-terminal [SM00421] (285-342)
  IPR000792 Transcription regulator LuxR, C-terminal [cd06170] (288-339)
  IPR016032 Signal transduction response regulator, C-terminal effector [SSF46894] (276-339)
  IPR036388 Winged helix-like DNA-binding domain superfamily [G3DSA:1.10.10.10] (283-343)